Protein AF-0000000086684265 (afdb_homodimer)

Solvent-accessible surface area (backbone atoms only — not comparable to full-atom values): 30671 Å² total; per-residue (Å²): 108,72,23,25,64,55,29,39,50,38,41,16,53,48,51,49,50,50,38,52,74,65,72,40,50,62,58,58,48,16,59,73,71,69,50,56,48,64,56,48,52,31,30,52,68,53,77,40,82,74,51,72,67,57,52,49,47,52,43,58,74,61,62,56,52,71,69,59,43,52,52,52,50,52,38,50,54,50,30,66,53,84,62,83,56,64,83,35,44,81,56,44,36,73,66,52,39,47,53,48,35,58,57,28,37,28,43,33,38,42,34,41,29,44,52,49,75,60,74,69,65,54,43,70,67,48,47,50,49,48,50,52,29,54,32,58,71,67,71,52,82,71,57,67,70,56,37,52,49,49,49,48,57,54,30,46,45,70,72,38,90,86,37,31,39,36,36,37,38,34,29,39,53,21,68,54,24,56,80,52,59,52,57,47,45,16,54,38,30,46,48,45,34,53,46,47,73,67,35,89,52,37,46,46,27,30,30,51,62,66,39,64,64,74,83,42,73,66,77,36,44,25,35,36,40,36,35,47,78,52,82,81,44,72,53,39,30,38,37,48,45,79,87,52,70,46,80,41,60,53,66,72,56,41,51,50,51,55,52,42,51,52,45,48,59,69,36,23,43,51,53,68,54,21,37,52,50,38,44,52,51,17,49,54,34,23,52,75,68,68,48,89,131,107,73,22,26,63,54,29,38,50,37,41,17,53,49,52,49,49,51,37,51,75,66,70,41,49,62,58,56,47,15,60,73,70,69,50,57,48,65,56,48,50,31,30,50,69,51,76,40,81,74,52,70,68,57,52,50,49,52,43,57,74,62,62,56,53,69,68,60,42,52,52,51,51,49,36,51,55,50,31,66,52,83,59,82,56,65,82,37,45,80,56,44,36,74,66,52,40,47,52,46,36,58,55,28,37,27,42,33,38,43,36,41,29,45,54,48,75,60,76,68,65,55,42,68,67,48,47,51,50,46,50,51,30,54,32,58,70,67,70,52,83,72,56,67,69,58,36,51,50,50,49,48,57,54,29,46,45,68,73,39,88,85,38,29,40,35,38,36,39,35,29,39,54,20,68,56,21,55,80,50,59,51,58,46,47,16,52,38,32,45,48,46,34,53,46,46,73,65,38,88,50,37,46,47,27,29,30,51,62,65,38,64,63,75,85,45,74,66,76,37,44,24,34,35,39,36,35,47,78,53,82,81,45,70,54,39,31,38,38,49,45,80,86,52,72,46,80,41,61,54,64,72,55,42,50,51,50,53,52,43,51,52,46,49,58,70,36,22,42,52,54,69,56,19,36,52,51,38,45,52,52,18,49,53,32,23,51,76,67,68,50,87,130

Organism: NCBI:txid175570

Secondary structure (DSSP, 8-state):
---HHHHHHHHHHHHHHHHHHTT--HHHHHHHHTS-HHHHHHHHTTSSPPPHHHHHHHHHHHT--HHHHHHHHHHHHHHTPPPGGGGGHHHHHHHHHHHHHHHTT-SEEEEEESSS--GGG--HHHHHHHHHHHHHHTT----HHHHHHHHHHHHGGGTSTTPPEEEEEEEHHHHHS-SS-HHHHHHHHHHHHHHHHH-TTEEEEEE-TT---TTSPPP-S-EEEEE-SSTTSPPEEEEE-SS-EEEE--HHHHHHHHHHHHHHHHHSPPHHHHHHHHHHHHHHHHHHTT---/---HHHHHHHHHHHHHHHHHHTT--HHHHHHHHTS-HHHHHHHHTTSSPPPHHHHHHHHHHHT--HHHHHHHHHHHHHHTPPPGGGGGHHHHHHHHHHHHHHHTT-SEEEEEESSS--GGG--HHHHHHHHHHHHHHTT----HHHHHHHHHHHHGGGTSTTPPEEEEEEEHHHHHS-SS-HHHHHHHHHHHHHHHHH-TTEEEEEE-TT---TTSPPP-S-EEEEE-SSTTSPPEEEEE-SS-EEEE--HHHHHHHHHHHHHHHHHSPPHHHHHHHHHHHHHHHHHHTT---

Nearest PDB structures (foldseek):
  2b5a-assembly1_A  TM=8.291E-01  e=1.583E-03  [Bacillus] caldolyticus
  3f52-assembly1_E  TM=8.062E-01  e=1.181E-02  Corynebacterium glutamicum
  4fbi-assembly2_C  TM=8.023E-01  e=1.857E-02  Enterobacter sp. RFL1396
  4i6t-assembly1_B  TM=8.255E-01  e=3.068E-02  Enterobacter sp. RFL1396
  4i6u-assembly2_C  TM=7.900E-01  e=3.568E-02  Enterobacter sp. RFL1396

InterPro domains:
  IPR001387 Cro/C1-type, helix-turn-helix domain [PF01381] (16-65)
  IPR001387 Cro/C1-type, helix-turn-helix domain [PS50943] (15-70)
  IPR001387 Cro/C1-type, helix-turn-helix domain [SM00530] (14-69)
  IPR001387 Cro/C1-type, helix-turn-helix domain [cd00093] (15-64)
  IPR010982 Lambda repressor-like, DNA-binding domain superfamily [G3DSA:1.10.260.40] (5-67)
  IPR010982 Lambda repressor-like, DNA-binding domain superfamily [SSF47413] (7-65)
  IPR043917 Domain of unknown function DUF5753 [PF19054] (97-279)

pLDDT: mean 92.8, std 7.15, range [47.44, 98.81]

Foldseek 3Di:
DAQLLLLQLLLLCVLVVLCVVLPHDLCRLCVQLVHDSVVNVCSNVSVDQDALVSLLSSCVSSVPDPVVSVVSSVSSVSNPDDDPCVVVCQLCPPPNVVVLSLQVQFQAKEKEAEAADDLLQADLVSQLLVSVVLCVVVVGDDDSVSNSVSSVVSNVLLVDVSHHQYEYEYECNNLVDDPDALLRSLVSLVSVLVCCVPRPSYFYWYQYPPFDQPPDDDDDFIKMWTDHPDPSGFIWMWGDDSPDIDIDRPPVVNVRVVVSSVSSVVRIDGSVVRSVVSNVSSVVSCVVVVHDD/DAQLLLLQLLLLCVLVVLCVVLPHDLCRLCVQLVHDSVVNVCSNVSVDQDALVSLLSSCVSSVPDPVVSVVSSVSSVSNPDDDPCVVVCLLCPPPNVVVLSLQVQFQAKEKEAEAADDLLQADLVSQLLVSVVLCVVVVGDDDSVSNSVSSVVSNVLLVDVSHHQYEYEYECNNLVDDPDALLRSLVSLVSVLVCCVPRPSYFYWYQYPPFDQPPDDDDDFIKMWTDHPDPSGFIWMWGDDSPDIDIDRPPVVNVRVVVSSVSSVVRIDGSVVRSVVSNVSSCVSCVVVVNDD

Structure (mmCIF, N/CA/C/O backbone):
data_AF-0000000086684265-model_v1
#
loop_
_entity.id
_entity.type
_entity.pdbx_description
1 polymer 'Transcriptional regulator'
#
loop_
_atom_site.group_PDB
_atom_site.id
_atom_site.type_symbol
_atom_site.label_atom_id
_atom_site.label_alt_id
_atom_site.label_comp_id
_atom_site.label_asym_id
_atom_site.label_entity_id
_atom_site.label_seq_id
_atom_site.pdbx_PDB_ins_code
_atom_site.Cartn_x
_atom_site.Cartn_y
_atom_site.Cartn_z
_atom_site.occupancy
_atom_site.B_iso_or_equiv
_atom_site.auth_seq_id
_atom_site.auth_comp_id
_atom_site.auth_asym_id
_atom_site.auth_atom_id
_atom_site.pdbx_PDB_model_num
ATOM 1 N N . MET A 1 1 ? 6.5 -23.719 -14.539 1 80.56 1 MET A N 1
ATOM 2 C CA . MET A 1 1 ? 7.223 -22.484 -14.867 1 80.56 1 MET A CA 1
ATOM 3 C C . MET A 1 1 ? 7.816 -21.859 -13.609 1 80.56 1 MET A C 1
ATOM 5 O O . MET A 1 1 ? 7.402 -22.172 -12.492 1 80.56 1 MET A O 1
ATOM 9 N N . ILE A 1 2 ? 8.969 -21.234 -13.797 1 87.19 2 ILE A N 1
ATOM 10 C CA . ILE A 1 2 ? 9.672 -20.609 -12.68 1 87.19 2 ILE A CA 1
ATOM 11 C C . ILE A 1 2 ? 9.422 -19.109 -12.68 1 87.19 2 ILE A C 1
ATOM 13 O O . ILE A 1 2 ? 9.086 -18.531 -13.719 1 87.19 2 ILE A O 1
ATOM 17 N N . SER A 1 3 ? 9.492 -18.547 -11.453 1 92 3 SER A N 1
ATOM 18 C CA . SER A 1 3 ? 9.406 -17.094 -11.352 1 92 3 SER A CA 1
ATOM 19 C C . SER A 1 3 ? 10.797 -16.453 -11.359 1 92 3 SER A C 1
ATOM 21 O O . SER A 1 3 ? 11.523 -16.531 -10.367 1 92 3 SER A O 1
ATOM 23 N N . PRO A 1 4 ? 11.117 -15.805 -12.453 1 90.88 4 PRO A N 1
ATOM 24 C CA . PRO A 1 4 ? 12.414 -15.125 -12.484 1 90.88 4 PRO A CA 1
ATOM 25 C C . PRO A 1 4 ? 12.578 -14.133 -11.336 1 90.88 4 PRO A C 1
ATOM 27 O O . PRO A 1 4 ? 13.68 -13.977 -10.805 1 90.88 4 PRO A O 1
ATOM 30 N N . TYR A 1 5 ? 11.555 -13.477 -10.945 1 91 5 TYR A N 1
ATOM 31 C CA . TYR A 1 5 ? 11.617 -12.531 -9.836 1 91 5 TYR A CA 1
ATOM 32 C C . TYR A 1 5 ? 12.07 -13.219 -8.555 1 91 5 TYR A C 1
ATOM 34 O O . TYR A 1 5 ? 12.992 -12.742 -7.883 1 91 5 TYR A O 1
ATOM 42 N N . VAL A 1 6 ? 11.445 -14.258 -8.273 1 93.38 6 VAL A N 1
ATOM 43 C CA . VAL A 1 6 ? 11.75 -14.984 -7.047 1 93.38 6 VAL A CA 1
ATOM 44 C C . VAL A 1 6 ? 13.172 -15.539 -7.109 1 93.38 6 VAL A C 1
ATOM 46 O O . VAL A 1 6 ? 13.891 -15.523 -6.109 1 93.38 6 VAL A O 1
ATOM 49 N N . ARG A 1 7 ? 13.586 -15.992 -8.281 1 92.94 7 ARG A N 1
ATOM 50 C CA . ARG A 1 7 ? 14.93 -16.531 -8.445 1 92.94 7 ARG A CA 1
ATOM 51 C C . ARG A 1 7 ? 15.977 -15.422 -8.297 1 92.94 7 ARG A C 1
ATOM 53 O O . ARG A 1 7 ? 17.062 -15.664 -7.762 1 92.94 7 ARG A O 1
ATOM 60 N N . ARG A 1 8 ? 15.656 -14.281 -8.781 1 92.62 8 ARG A N 1
ATOM 61 C CA . ARG A 1 8 ? 16.562 -13.148 -8.578 1 92.62 8 ARG A CA 1
ATOM 62 C C . ARG A 1 8 ? 16.719 -12.844 -7.094 1 92.62 8 ARG A C 1
ATOM 64 O O . ARG A 1 8 ? 17.844 -12.586 -6.629 1 92.62 8 ARG A O 1
ATOM 71 N N . ARG A 1 9 ? 15.641 -12.859 -6.398 1 92 9 ARG A N 1
ATOM 72 C CA . ARG A 1 9 ? 15.688 -12.602 -4.961 1 92 9 ARG A CA 1
ATOM 73 C C . ARG A 1 9 ? 16.484 -13.688 -4.238 1 92 9 ARG A C 1
ATOM 75 O O . ARG A 1 9 ? 17.266 -13.398 -3.338 1 92 9 ARG A O 1
ATOM 82 N N . ARG A 1 10 ? 16.266 -14.867 -4.613 1 92.94 10 ARG A N 1
ATOM 83 C CA . ARG A 1 10 ? 16.984 -15.992 -4.039 1 92.94 10 ARG A CA 1
ATOM 84 C C . ARG A 1 10 ? 18.484 -15.891 -4.324 1 92.94 10 ARG A C 1
ATOM 86 O O . ARG A 1 10 ? 19.297 -16.141 -3.445 1 92.94 10 ARG A O 1
ATOM 93 N N . LEU A 1 11 ? 18.75 -15.562 -5.547 1 94.44 11 LEU A N 1
ATOM 94 C CA . LEU A 1 11 ? 20.156 -15.406 -5.938 1 94.44 11 LEU A CA 1
ATOM 95 C C . LEU A 1 11 ? 20.859 -14.367 -5.066 1 94.44 11 LEU A C 1
ATOM 97 O O . LEU A 1 11 ? 21.938 -14.617 -4.547 1 94.44 11 LEU A O 1
ATOM 101 N N . ALA A 1 12 ? 20.234 -13.227 -4.914 1 94.19 12 ALA A N 1
ATOM 102 C CA . ALA A 1 12 ? 20.781 -12.156 -4.09 1 94.19 12 ALA A CA 1
ATOM 103 C C . ALA A 1 12 ? 21.047 -12.641 -2.668 1 94.19 12 ALA A C 1
ATOM 105 O O . ALA A 1 12 ? 22.141 -12.445 -2.129 1 94.19 12 ALA A O 1
ATOM 106 N N . ALA A 1 13 ? 20.109 -13.328 -2.111 1 93 13 ALA A N 1
ATOM 107 C CA . ALA A 1 13 ? 20.234 -13.836 -0.745 1 93 13 ALA A CA 1
ATOM 108 C C . ALA A 1 13 ? 21.359 -14.852 -0.632 1 93 13 ALA A C 1
ATOM 110 O O . ALA A 1 13 ? 22.109 -14.852 0.346 1 93 13 ALA A O 1
ATOM 111 N N . GLU A 1 14 ? 21.438 -15.695 -1.605 1 94.88 14 GLU A N 1
ATOM 112 C CA . GLU A 1 14 ? 22.469 -16.719 -1.606 1 94.88 14 GLU A CA 1
ATOM 113 C C . GLU A 1 14 ? 23.859 -16.109 -1.726 1 94.88 14 GLU A C 1
ATOM 115 O O . GLU A 1 14 ? 24.812 -16.562 -1.085 1 94.88 14 GLU A O 1
ATOM 120 N N . LEU A 1 15 ? 23.984 -15.117 -2.516 1 95.69 15 LEU A N 1
ATOM 121 C CA . LEU A 1 15 ? 25.281 -14.453 -2.691 1 95.69 15 LEU A CA 1
ATOM 122 C C . LEU A 1 15 ? 25.703 -13.758 -1.404 1 95.69 15 LEU A C 1
ATOM 124 O O . LEU A 1 15 ? 26.891 -13.797 -1.042 1 95.69 15 LEU A O 1
ATOM 128 N N . ILE A 1 16 ? 24.766 -13.133 -0.732 1 95.69 16 ILE A N 1
ATOM 129 C CA . ILE A 1 16 ? 25.062 -12.516 0.556 1 95.69 16 ILE A CA 1
ATOM 130 C C . ILE A 1 16 ? 25.547 -13.578 1.54 1 95.69 16 ILE A C 1
ATOM 132 O O . ILE A 1 16 ? 26.578 -13.414 2.199 1 95.69 16 ILE A O 1
ATOM 136 N N . ARG A 1 17 ? 24.797 -14.641 1.623 1 95.31 17 ARG A N 1
ATOM 137 C CA . ARG A 1 17 ? 25.109 -15.727 2.543 1 95.31 17 ARG A CA 1
ATOM 138 C C . ARG A 1 17 ? 26.5 -16.281 2.279 1 95.31 17 ARG A C 1
ATOM 140 O O . ARG A 1 17 ? 27.297 -16.453 3.209 1 95.31 17 ARG A O 1
ATOM 147 N N . LEU A 1 18 ? 26.766 -16.531 1.031 1 96.5 18 LEU A N 1
ATOM 148 C CA . LEU A 1 18 ? 28.062 -17.078 0.644 1 96.5 18 LEU A CA 1
ATOM 149 C C . LEU A 1 18 ? 29.188 -16.109 0.97 1 96.5 18 LEU A C 1
ATOM 151 O O . LEU A 1 18 ? 30.234 -16.516 1.488 1 96.5 18 LEU A O 1
ATOM 155 N N . ARG A 1 19 ? 28.953 -14.859 0.614 1 96.94 19 ARG A N 1
ATOM 156 C CA . ARG A 1 19 ? 29.953 -13.844 0.913 1 96.94 19 ARG A CA 1
ATOM 157 C C . ARG A 1 19 ? 30.266 -13.812 2.404 1 96.94 19 ARG A C 1
ATOM 159 O O . ARG A 1 19 ? 31.438 -13.828 2.793 1 96.94 19 ARG A O 1
ATOM 166 N N . GLU A 1 20 ? 29.25 -13.836 3.207 1 96.44 20 GLU A N 1
ATOM 167 C CA . GLU A 1 20 ? 29.406 -13.781 4.656 1 96.44 20 GLU A CA 1
ATOM 168 C C . GLU A 1 20 ? 30.031 -15.062 5.195 1 96.44 20 GLU A C 1
ATOM 170 O O . GLU A 1 20 ? 30.891 -15.016 6.07 1 96.44 20 GLU A O 1
ATOM 175 N N . GLU A 1 21 ? 29.625 -16.188 4.746 1 96.44 21 GLU A N 1
ATOM 176 C CA . GLU A 1 21 ? 30.141 -17.484 5.164 1 96.44 21 GLU A CA 1
ATOM 177 C C . GLU A 1 21 ? 31.641 -17.594 4.906 1 96.44 21 GLU A C 1
ATOM 179 O O . GLU A 1 21 ? 32.375 -18.281 5.633 1 96.44 21 GLU A O 1
ATOM 184 N N . HIS A 1 22 ? 32.125 -16.938 3.883 1 96.06 22 HIS A N 1
ATOM 185 C CA . HIS A 1 22 ? 33.531 -17.047 3.482 1 96.06 22 HIS A CA 1
ATOM 186 C C . HIS A 1 22 ? 34.344 -15.859 3.99 1 96.06 22 HIS A C 1
ATOM 188 O O . HIS A 1 22 ? 35.5 -15.656 3.568 1 96.06 22 HIS A O 1
ATOM 194 N N . GLY A 1 23 ? 33.625 -14.953 4.789 1 95.62 23 GLY A N 1
ATOM 195 C CA . GLY A 1 23 ? 34.344 -13.93 5.551 1 95.62 23 GLY A CA 1
ATOM 196 C C . GLY A 1 23 ? 34.625 -12.68 4.746 1 95.62 23 GLY A C 1
ATOM 197 O O . GLY A 1 23 ? 35.562 -11.93 5.066 1 95.62 23 GLY A O 1
ATOM 198 N N . TYR A 1 24 ? 33.969 -12.477 3.703 1 96.38 24 TYR A N 1
ATOM 199 C CA . TYR A 1 24 ? 34.156 -11.289 2.889 1 96.38 24 TYR A CA 1
ATOM 200 C C . TYR A 1 24 ? 33.188 -10.188 3.268 1 96.38 24 TYR A C 1
ATOM 202 O O . TYR A 1 24 ? 32 -10.453 3.49 1 96.38 24 TYR A O 1
ATOM 210 N N . SER A 1 25 ? 33.719 -9.031 3.375 1 96.31 25 SER A N 1
ATOM 211 C CA . SER A 1 25 ? 32.844 -7.863 3.316 1 96.31 25 SER A CA 1
ATOM 212 C C . SER A 1 25 ? 32.469 -7.523 1.879 1 96.31 25 SER A C 1
ATOM 214 O O . SER A 1 25 ? 33.094 -8.031 0.936 1 96.31 25 SER A O 1
ATOM 216 N N . ALA A 1 26 ? 31.438 -6.703 1.705 1 94.56 26 ALA A N 1
ATOM 217 C CA . ALA A 1 26 ? 31.062 -6.273 0.36 1 94.56 26 ALA A CA 1
ATOM 218 C C . ALA A 1 26 ? 32.219 -5.535 -0.321 1 94.56 26 ALA A C 1
ATOM 220 O O . ALA A 1 26 ? 32.469 -5.719 -1.516 1 94.56 26 ALA A O 1
ATOM 221 N N . ASP A 1 27 ? 32.875 -4.77 0.458 1 93.75 27 ASP A N 1
ATOM 222 C CA . ASP A 1 27 ? 34 -4.004 -0.058 1 93.75 27 ASP A CA 1
ATOM 223 C C . ASP A 1 27 ? 35.125 -4.926 -0.509 1 93.75 27 ASP A C 1
ATOM 225 O O . ASP A 1 27 ? 35.688 -4.758 -1.601 1 93.75 27 ASP A O 1
ATOM 229 N N . ARG A 1 28 ? 35.5 -5.828 0.298 1 96.38 28 ARG A N 1
ATOM 230 C CA . ARG A 1 28 ? 36.562 -6.773 -0.022 1 96.38 28 ARG A CA 1
ATOM 231 C C . ARG A 1 28 ? 36.219 -7.586 -1.265 1 96.38 28 ARG A C 1
ATOM 233 O O . ARG A 1 28 ? 37.094 -7.832 -2.111 1 96.38 28 ARG A O 1
ATOM 240 N N . LEU A 1 29 ? 35 -8.07 -1.327 1 97.19 29 LEU A N 1
ATOM 241 C CA . LEU A 1 29 ? 34.562 -8.844 -2.486 1 97.19 29 LEU A CA 1
ATOM 242 C C . LEU A 1 29 ? 34.625 -7.996 -3.756 1 97.19 29 LEU A C 1
ATOM 244 O O . LEU A 1 29 ? 35.094 -8.477 -4.801 1 97.19 29 LEU A O 1
ATOM 248 N N . ALA A 1 30 ? 34.125 -6.785 -3.691 1 96.5 30 ALA A N 1
ATOM 249 C CA . ALA A 1 30 ? 34.156 -5.875 -4.836 1 96.5 30 ALA A CA 1
ATOM 250 C C . ALA A 1 30 ? 35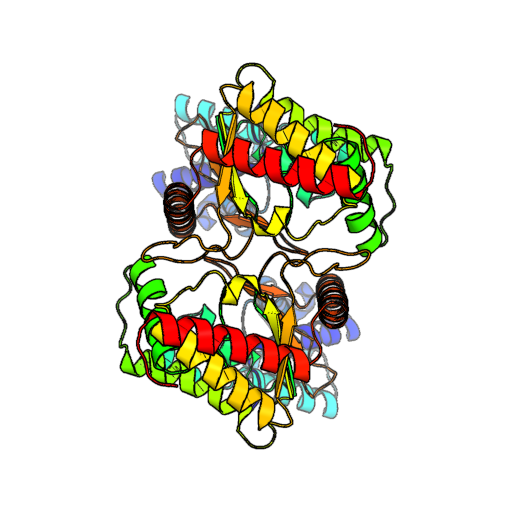.562 -5.715 -5.379 1 96.5 30 ALA A C 1
ATOM 252 O O . ALA A 1 30 ? 35.781 -5.812 -6.586 1 96.5 30 ALA A O 1
ATOM 253 N N . LYS A 1 31 ? 36.5 -5.469 -4.504 1 96.31 31 LYS A N 1
ATOM 254 C CA . LYS A 1 31 ? 37.906 -5.328 -4.887 1 96.31 31 LYS A CA 1
ATOM 255 C C . LYS A 1 31 ? 38.406 -6.605 -5.543 1 96.31 31 LYS A C 1
ATOM 257 O O . LYS A 1 31 ? 39.125 -6.551 -6.547 1 96.31 31 LYS A O 1
ATOM 262 N N . ALA A 1 32 ? 38.125 -7.664 -4.973 1 96 32 ALA A N 1
ATOM 263 C CA . ALA A 1 32 ? 38.594 -8.953 -5.438 1 96 32 ALA A CA 1
ATOM 264 C C . ALA A 1 32 ? 38.125 -9.25 -6.855 1 96 32 ALA A C 1
ATOM 266 O O . ALA A 1 32 ? 38.844 -9.891 -7.637 1 96 32 ALA A O 1
ATOM 267 N N . ILE A 1 33 ? 36.906 -8.859 -7.203 1 95.31 33 ILE A N 1
ATOM 268 C CA . ILE A 1 33 ? 36.375 -9.211 -8.516 1 95.31 33 ILE A CA 1
ATOM 269 C C . ILE A 1 33 ? 36.531 -8.031 -9.469 1 95.31 33 ILE A C 1
ATOM 271 O O . ILE A 1 33 ? 36.188 -8.125 -10.648 1 95.31 33 ILE A O 1
ATOM 275 N N . GLY A 1 34 ? 36.969 -6.895 -8.961 1 94.81 34 GLY A N 1
ATOM 276 C CA . GLY A 1 34 ? 37.344 -5.773 -9.805 1 94.81 34 GLY A CA 1
ATOM 277 C C . GLY A 1 34 ? 36.156 -4.883 -10.164 1 94.81 34 GLY A C 1
ATOM 278 O O . GLY A 1 34 ? 36.031 -4.449 -11.312 1 94.81 34 GLY A O 1
ATOM 279 N N . VAL A 1 35 ? 35.188 -4.688 -9.289 1 94.56 35 VAL A N 1
ATOM 280 C CA . VAL A 1 35 ? 34.031 -3.801 -9.523 1 94.56 35 VAL A CA 1
ATOM 281 C C . VAL A 1 35 ? 33.906 -2.822 -8.359 1 94.56 35 VAL A C 1
ATOM 283 O O . VAL A 1 35 ? 34.594 -2.947 -7.348 1 94.56 35 VAL A O 1
ATOM 286 N N . ALA A 1 36 ? 33.062 -1.84 -8.555 1 92.19 36 ALA A N 1
ATOM 287 C CA . ALA A 1 36 ? 32.781 -0.882 -7.484 1 92.19 36 ALA A CA 1
ATOM 288 C C . ALA A 1 36 ? 31.938 -1.516 -6.391 1 92.19 36 ALA A C 1
ATOM 290 O O . ALA A 1 36 ? 31.078 -2.354 -6.672 1 92.19 36 ALA A O 1
ATOM 291 N N . ARG A 1 37 ? 32.188 -1.117 -5.125 1 91.38 37 ARG A N 1
ATOM 292 C CA . ARG A 1 37 ? 31.438 -1.604 -3.98 1 91.38 37 ARG A CA 1
ATOM 293 C C . ARG A 1 37 ? 29.938 -1.406 -4.199 1 91.38 37 ARG A C 1
ATOM 295 O O . ARG A 1 37 ? 29.125 -2.254 -3.807 1 91.38 37 ARG A O 1
ATOM 302 N N . GLN A 1 38 ? 29.516 -0.405 -4.867 1 89.06 38 GLN A N 1
ATOM 303 C CA . GLN A 1 38 ? 28.109 -0.084 -5.121 1 89.06 38 GLN A CA 1
ATOM 304 C C . GLN A 1 38 ? 27.453 -1.152 -5.984 1 89.06 38 GLN A C 1
ATOM 306 O O . GLN A 1 38 ? 26.266 -1.443 -5.82 1 89.06 38 GLN A O 1
ATOM 311 N N . ARG A 1 39 ? 28.219 -1.612 -6.84 1 92.25 39 ARG A N 1
ATOM 312 C CA . ARG A 1 39 ? 27.703 -2.666 -7.707 1 92.25 39 ARG A CA 1
ATOM 313 C C . ARG A 1 39 ? 27.312 -3.9 -6.898 1 92.25 39 ARG A C 1
ATOM 315 O O . ARG A 1 39 ? 26.234 -4.469 -7.094 1 92.25 39 ARG A O 1
ATOM 322 N N . ILE A 1 40 ? 28.188 -4.332 -5.984 1 93.69 40 ILE A N 1
ATOM 323 C CA . ILE A 1 40 ? 27.922 -5.488 -5.141 1 93.69 40 ILE A CA 1
ATOM 324 C C . ILE A 1 40 ? 26.672 -5.234 -4.297 1 93.69 40 ILE A C 1
ATOM 326 O O . ILE A 1 40 ? 25.812 -6.102 -4.184 1 93.69 40 ILE A O 1
ATOM 330 N N . SER A 1 41 ? 26.562 -4.082 -3.777 1 89.31 41 SER A N 1
ATOM 331 C CA . SER A 1 41 ? 25.422 -3.723 -2.951 1 89.31 41 SER A CA 1
ATOM 332 C C . SER A 1 41 ? 24.125 -3.795 -3.748 1 89.31 41 SER A C 1
ATOM 334 O O . SER A 1 41 ? 23.125 -4.328 -3.268 1 89.31 41 SER A O 1
ATOM 336 N N . ARG A 1 42 ? 24.156 -3.322 -4.938 1 89.88 42 ARG A N 1
ATOM 337 C CA . ARG A 1 42 ? 22.969 -3.305 -5.781 1 89.88 42 ARG A CA 1
ATOM 338 C C . ARG A 1 42 ? 22.562 -4.719 -6.176 1 89.88 42 ARG A C 1
ATOM 340 O O . ARG A 1 42 ? 21.359 -5.016 -6.297 1 89.88 42 ARG A O 1
ATOM 347 N N . VAL A 1 43 ? 23.484 -5.488 -6.41 1 91.56 43 VAL A N 1
ATOM 348 C CA . VAL A 1 43 ? 23.203 -6.887 -6.727 1 91.56 43 VAL A CA 1
ATOM 349 C C . VAL A 1 43 ? 22.594 -7.586 -5.516 1 91.56 43 VAL A C 1
ATOM 351 O O . VAL A 1 43 ? 21.578 -8.273 -5.633 1 91.56 43 VAL A O 1
ATOM 354 N N . GLU A 1 44 ? 23.234 -7.32 -4.355 1 89.69 44 GLU A N 1
ATOM 355 C CA . GLU A 1 44 ? 22.828 -8.016 -3.133 1 89.69 44 GLU A CA 1
ATOM 356 C C . GLU A 1 44 ? 21.484 -7.52 -2.639 1 89.69 44 GLU A C 1
ATOM 358 O O . GLU A 1 44 ? 20.781 -8.234 -1.911 1 89.69 44 GLU A O 1
ATOM 363 N N . ASN A 1 45 ? 21.141 -6.344 -3.072 1 83.06 45 ASN A N 1
ATOM 364 C CA . ASN A 1 45 ? 19.828 -5.836 -2.674 1 83.06 45 ASN A CA 1
ATOM 365 C C . ASN A 1 45 ? 18.781 -6.094 -3.748 1 83.06 45 ASN A C 1
ATOM 367 O O . ASN A 1 45 ? 17.625 -5.707 -3.592 1 83.06 45 ASN A O 1
ATOM 371 N N . GLY A 1 46 ? 19.188 -6.68 -4.832 1 80.5 46 GLY A N 1
ATOM 372 C CA . GLY A 1 46 ? 18.266 -7.07 -5.887 1 80.5 46 GLY A CA 1
ATOM 373 C C . GLY A 1 46 ? 17.922 -5.938 -6.84 1 80.5 46 GLY A C 1
ATOM 374 O O . GLY A 1 46 ? 17.031 -6.066 -7.676 1 80.5 46 GLY A O 1
ATOM 375 N N . HIS A 1 47 ? 18.594 -4.859 -6.719 1 78.56 47 HIS A N 1
ATOM 376 C CA . HIS A 1 47 ? 18.297 -3.705 -7.57 1 78.56 47 HIS A CA 1
ATOM 377 C C . HIS A 1 47 ? 18.797 -3.936 -8.992 1 78.56 47 HIS A C 1
ATOM 379 O O . HIS A 1 47 ? 18.219 -3.41 -9.945 1 78.56 47 HIS A O 1
ATOM 385 N N . VAL A 1 48 ? 19.922 -4.688 -9.07 1 86 48 VAL A N 1
ATOM 386 C CA . VAL A 1 48 ? 20.453 -5.008 -10.391 1 86 48 VAL A CA 1
ATOM 387 C C . VAL A 1 48 ? 20.656 -6.516 -10.508 1 86 48 VAL A C 1
ATOM 389 O O . VAL A 1 48 ? 20.953 -7.188 -9.516 1 86 48 VAL A O 1
ATOM 392 N N . ARG A 1 49 ? 20.438 -6.961 -11.633 1 86.94 49 ARG A N 1
ATOM 393 C CA . ARG A 1 49 ? 20.688 -8.367 -11.922 1 86.94 49 ARG A CA 1
ATOM 394 C C . ARG A 1 49 ? 22.094 -8.578 -12.453 1 86.94 49 ARG A C 1
ATOM 396 O O . ARG A 1 49 ? 22.469 -8.023 -13.484 1 86.94 49 ARG A O 1
ATOM 403 N N . PRO A 1 50 ? 22.797 -9.328 -11.734 1 92.62 50 PRO A N 1
ATOM 404 C CA . PRO A 1 50 ? 24.125 -9.648 -12.297 1 92.62 50 PRO A CA 1
ATOM 405 C C . PRO A 1 50 ? 24.031 -10.578 -13.5 1 92.62 50 PRO A C 1
ATOM 407 O O . PRO A 1 50 ? 23.094 -11.367 -13.609 1 92.62 50 PRO A O 1
ATOM 410 N N . ASP A 1 51 ? 24.969 -10.453 -14.352 1 93.81 51 ASP A N 1
ATOM 411 C CA . ASP A 1 51 ? 25.031 -11.445 -15.422 1 93.81 51 ASP A CA 1
ATOM 412 C C . ASP A 1 51 ? 25.75 -12.711 -14.953 1 93.81 51 ASP A C 1
ATOM 414 O O . ASP A 1 51 ? 26.266 -12.758 -13.836 1 93.81 51 ASP A O 1
ATOM 418 N N . LEU A 1 52 ? 25.734 -13.742 -15.812 1 96.06 52 LEU A N 1
ATOM 419 C CA . LEU A 1 52 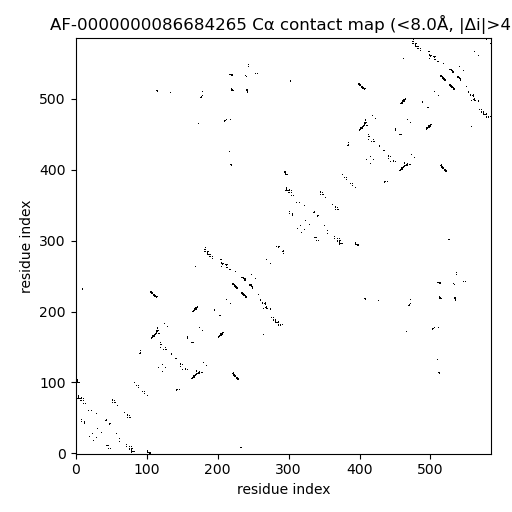? 26.266 -15.047 -15.422 1 96.06 52 LEU A CA 1
ATOM 420 C C . LEU A 1 52 ? 27.766 -14.984 -15.195 1 96.06 52 LEU A C 1
ATOM 422 O O . LEU A 1 52 ? 28.297 -15.656 -14.297 1 96.06 52 LEU A O 1
ATOM 426 N N . ASP A 1 53 ? 28.453 -14.227 -15.977 1 95.88 53 ASP A N 1
ATOM 427 C CA . ASP A 1 53 ? 29.891 -14.078 -15.812 1 95.88 53 ASP A CA 1
ATOM 428 C C . ASP A 1 53 ? 30.234 -13.477 -14.445 1 95.88 53 ASP A C 1
ATOM 430 O O . ASP A 1 53 ? 31.172 -13.922 -13.781 1 95.88 53 ASP A O 1
ATOM 434 N N . GLU A 1 54 ? 29.531 -12.477 -14.102 1 95.88 54 GLU A N 1
ATOM 435 C CA . GLU A 1 54 ? 29.75 -11.836 -12.812 1 95.88 54 GLU A CA 1
ATOM 436 C C . GLU A 1 54 ? 29.484 -12.805 -11.664 1 95.88 54 GLU A C 1
ATOM 438 O O . GLU A 1 54 ? 30.219 -12.828 -10.68 1 95.88 54 GLU A O 1
ATOM 443 N N . VAL A 1 55 ? 28.422 -13.586 -11.758 1 97.38 55 VAL A N 1
ATOM 444 C CA . VAL A 1 55 ? 28.094 -14.57 -10.727 1 97.38 55 VAL A CA 1
ATOM 445 C C . VAL A 1 55 ? 29.219 -15.602 -10.625 1 97.38 55 VAL A C 1
ATOM 447 O O . VAL A 1 55 ? 29.672 -15.93 -9.523 1 97.38 55 VAL A O 1
ATOM 450 N N . MET A 1 56 ? 29.75 -16.016 -11.773 1 96.62 56 MET A N 1
ATOM 451 C CA . MET A 1 56 ? 30.844 -16.984 -11.797 1 96.62 56 MET A CA 1
ATOM 452 C C . MET A 1 56 ? 32.062 -16.422 -11.109 1 96.62 56 MET A C 1
ATOM 454 O O . MET A 1 56 ? 32.719 -17.109 -10.312 1 96.62 56 MET A O 1
ATOM 458 N N . ARG A 1 57 ? 32.375 -15.219 -11.383 1 96.44 57 ARG A N 1
ATOM 459 C CA . ARG A 1 57 ? 33.531 -14.578 -10.781 1 96.44 57 ARG A CA 1
ATOM 460 C C . ARG A 1 57 ? 33.406 -14.492 -9.266 1 96.44 57 ARG A C 1
ATOM 462 O O . ARG A 1 57 ? 34.344 -14.734 -8.531 1 96.44 57 ARG A O 1
ATOM 469 N N . ILE A 1 58 ? 32.219 -14.117 -8.852 1 97.38 58 ILE A N 1
ATOM 470 C CA . ILE A 1 58 ? 31.953 -14.016 -7.422 1 97.38 58 ILE A CA 1
ATOM 471 C C . ILE A 1 58 ? 32.156 -15.383 -6.77 1 97.38 58 ILE A C 1
ATOM 473 O O . ILE A 1 58 ? 32.875 -15.492 -5.758 1 97.38 58 ILE A O 1
ATOM 477 N N . LEU A 1 59 ? 31.609 -16.422 -7.398 1 97.56 59 LEU A N 1
ATOM 478 C CA . LEU A 1 59 ? 31.688 -17.766 -6.832 1 97.56 59 LEU A CA 1
ATOM 479 C C . LEU A 1 59 ? 33.125 -18.266 -6.82 1 97.56 59 LEU A C 1
ATOM 481 O O . LEU A 1 59 ? 33.562 -18.922 -5.863 1 97.56 59 LEU A O 1
ATOM 485 N N . ASP A 1 60 ? 33.875 -17.938 -7.816 1 96.75 60 ASP A N 1
ATOM 486 C CA . ASP A 1 60 ? 35.281 -18.344 -7.922 1 96.75 60 ASP A CA 1
ATOM 487 C C . ASP A 1 60 ? 36.125 -17.672 -6.844 1 96.75 60 ASP A C 1
ATOM 489 O O . ASP A 1 60 ? 36.938 -18.344 -6.188 1 96.75 60 ASP A O 1
ATOM 493 N N . VAL A 1 61 ? 35.906 -16.453 -6.668 1 96.88 61 VAL A N 1
ATOM 494 C CA . VAL A 1 61 ? 36.656 -15.703 -5.672 1 96.88 61 VAL A CA 1
ATOM 495 C C . VAL A 1 61 ? 36.344 -16.234 -4.277 1 96.88 61 VAL A C 1
ATOM 497 O O . VAL A 1 61 ? 37.25 -16.312 -3.424 1 96.88 61 VAL A O 1
ATOM 500 N N . LEU A 1 62 ? 35.125 -16.609 -4.066 1 96.94 62 LEU A N 1
ATOM 501 C CA . LEU A 1 62 ? 34.719 -17.078 -2.75 1 96.94 62 LEU A CA 1
ATOM 502 C C . LEU A 1 62 ? 35.156 -18.516 -2.52 1 96.94 62 LEU A C 1
ATOM 504 O O . LEU A 1 62 ? 35.062 -19.016 -1.396 1 96.94 62 LEU A O 1
ATOM 508 N N . GLY A 1 63 ? 35.562 -19.188 -3.57 1 95.81 63 GLY A N 1
ATOM 509 C CA . GLY A 1 63 ? 36 -20.547 -3.441 1 95.81 63 GLY A CA 1
ATOM 510 C C . GLY A 1 63 ? 34.906 -21.531 -3.109 1 95.81 63 GLY A C 1
ATOM 511 O O . GLY A 1 63 ? 35.062 -22.406 -2.266 1 95.81 63 GLY A O 1
ATOM 512 N N . VAL A 1 64 ? 33.812 -21.328 -3.734 1 95.44 64 VAL A N 1
ATOM 513 C CA . VAL A 1 64 ? 32.656 -22.141 -3.467 1 95.44 64 VAL A CA 1
ATOM 514 C C . VAL A 1 64 ? 32.844 -23.547 -4.059 1 95.44 64 VAL A C 1
ATOM 516 O O . VAL A 1 64 ? 33.406 -23.688 -5.148 1 95.44 64 VAL A O 1
ATOM 519 N N . GLY A 1 65 ? 32.438 -24.578 -3.336 1 95.31 65 GLY A N 1
ATOM 520 C CA . GLY A 1 65 ? 32.562 -25.938 -3.814 1 95.31 65 GLY A CA 1
ATOM 521 C C . GLY A 1 65 ? 31.734 -26.219 -5.059 1 95.31 65 GLY A C 1
ATOM 522 O O . GLY A 1 65 ? 30.781 -25.484 -5.352 1 95.31 65 GLY A O 1
ATOM 523 N N . GLU A 1 66 ? 32.031 -27.25 -5.746 1 95.62 66 GLU A N 1
ATOM 524 C CA . GLU A 1 66 ? 31.469 -27.562 -7.051 1 95.62 66 GLU A CA 1
ATOM 525 C C . GLU A 1 66 ? 29.953 -27.734 -6.969 1 95.62 66 GLU A C 1
ATOM 527 O O . GLU A 1 66 ? 29.219 -27.234 -7.824 1 95.62 66 GLU A O 1
ATOM 532 N N . LYS A 1 67 ? 29.516 -28.422 -6 1 96.06 67 LYS A N 1
ATOM 533 C CA . LYS A 1 67 ? 28.094 -28.703 -5.875 1 96.06 67 LYS A CA 1
ATOM 534 C C . LYS A 1 67 ? 27.297 -27.406 -5.652 1 96.06 67 LYS A C 1
ATOM 536 O O . LYS A 1 67 ? 26.312 -27.156 -6.34 1 96.06 67 LYS A O 1
ATOM 541 N N . ARG A 1 68 ? 27.828 -26.719 -4.711 1 95.81 68 ARG A N 1
ATOM 542 C CA . ARG A 1 68 ? 27.156 -25.453 -4.418 1 95.81 68 ARG A CA 1
ATOM 543 C C . ARG A 1 68 ? 27.266 -24.484 -5.59 1 95.81 68 ARG A C 1
ATOM 545 O O . ARG A 1 68 ? 26.328 -23.734 -5.887 1 95.81 68 ARG A O 1
ATOM 552 N N . TRP A 1 69 ? 28.344 -24.438 -6.199 1 96.81 69 TRP A N 1
ATOM 553 C CA . TRP A 1 69 ? 28.562 -23.641 -7.395 1 96.81 69 TRP A CA 1
ATOM 554 C C . TRP A 1 69 ? 27.516 -23.938 -8.453 1 96.81 69 TRP A C 1
ATOM 556 O O . TRP A 1 69 ? 26.859 -23.016 -8.961 1 96.81 69 TRP A O 1
ATOM 566 N N . ALA A 1 70 ? 27.344 -25.172 -8.719 1 97 70 ALA A N 1
ATOM 567 C CA . ALA A 1 70 ? 26.375 -25.594 -9.734 1 97 70 ALA A CA 1
ATOM 568 C C . ALA A 1 70 ? 24.953 -25.172 -9.352 1 97 70 ALA A C 1
ATOM 570 O O . ALA A 1 70 ? 24.172 -24.766 -10.211 1 97 70 ALA A O 1
ATOM 571 N N . GLN A 1 71 ? 24.688 -25.297 -8.109 1 96.19 71 GLN A N 1
ATOM 572 C CA . GLN A 1 71 ? 23.359 -24.922 -7.621 1 96.19 71 GLN A CA 1
ATOM 573 C C . GLN A 1 71 ? 23.109 -23.438 -7.824 1 96.19 71 GLN A C 1
ATOM 575 O O . GLN A 1 71 ? 22.047 -23.047 -8.32 1 96.19 71 GLN A O 1
ATOM 580 N N . ILE A 1 72 ? 24.062 -22.625 -7.465 1 97.06 72 ILE A N 1
ATOM 581 C CA . ILE A 1 72 ? 23.922 -21.172 -7.574 1 97.06 72 ILE A CA 1
ATOM 582 C C . ILE A 1 72 ? 23.828 -20.781 -9.047 1 97.06 72 ILE A C 1
ATOM 584 O O . ILE A 1 72 ? 23.031 -19.906 -9.414 1 97.06 72 ILE A O 1
ATOM 588 N N . MET A 1 73 ? 24.578 -21.391 -9.852 1 97.19 73 MET A N 1
ATOM 589 C CA . MET A 1 73 ? 24.562 -21.094 -11.281 1 97.19 73 MET A CA 1
ATOM 590 C C . MET A 1 73 ? 23.203 -21.438 -11.891 1 97.19 73 MET A C 1
ATOM 592 O O . MET A 1 73 ? 22.734 -20.75 -12.789 1 97.19 73 MET A O 1
ATOM 596 N N . THR A 1 74 ? 22.609 -22.547 -11.453 1 96.06 74 THR A N 1
ATOM 597 C CA . THR A 1 74 ? 21.266 -22.891 -11.898 1 96.06 74 THR A CA 1
ATOM 598 C C . THR A 1 74 ? 20.281 -21.797 -11.516 1 96.06 74 THR A C 1
ATOM 600 O O . THR A 1 74 ? 19.484 -21.359 -12.352 1 96.06 74 THR A O 1
ATOM 603 N N . ILE A 1 75 ? 20.375 -21.297 -10.273 1 95.25 75 ILE A N 1
ATOM 604 C CA . ILE A 1 75 ? 19.5 -20.219 -9.812 1 95.25 75 ILE A CA 1
ATOM 605 C C . ILE A 1 75 ? 19.719 -18.969 -10.656 1 95.25 75 ILE A C 1
ATOM 607 O O . ILE A 1 75 ? 18.766 -18.312 -11.07 1 95.25 75 ILE A O 1
ATOM 611 N N . ALA A 1 76 ? 20.922 -18.688 -10.945 1 96.12 76 ALA A N 1
ATOM 612 C CA . ALA A 1 76 ? 21.266 -17.516 -11.727 1 96.12 76 ALA A CA 1
ATOM 613 C C . ALA A 1 76 ? 20.703 -17.594 -13.141 1 96.12 76 ALA A C 1
ATOM 615 O O . ALA A 1 76 ? 20.172 -16.609 -13.664 1 96.12 76 ALA A O 1
ATOM 616 N N . ARG A 1 77 ? 20.812 -18.75 -13.766 1 95.88 77 ARG A N 1
ATOM 617 C CA . ARG A 1 77 ? 20.281 -18.953 -15.109 1 95.88 77 ARG A CA 1
ATOM 618 C C . ARG A 1 77 ? 18.766 -18.797 -15.109 1 95.88 77 ARG A C 1
ATOM 620 O O . ARG A 1 77 ? 18.203 -18.141 -16 1 95.88 77 ARG A O 1
ATOM 627 N N . GLU A 1 78 ? 18.109 -19.391 -14.195 1 93.56 78 GLU A N 1
ATOM 628 C CA . GLU A 1 78 ? 16.656 -19.297 -14.07 1 93.56 78 GLU A CA 1
ATOM 629 C C . GLU A 1 78 ? 16.203 -17.859 -13.836 1 93.56 78 GLU A C 1
ATOM 631 O O . GLU A 1 78 ? 15.156 -17.453 -14.328 1 93.56 78 GLU A O 1
ATOM 636 N N . ALA A 1 79 ? 17 -17.078 -13.094 1 92.88 79 ALA A N 1
ATOM 637 C CA . ALA A 1 79 ? 16.703 -15.672 -12.805 1 92.88 79 ALA A CA 1
ATOM 638 C C . ALA A 1 79 ? 16.734 -14.828 -14.078 1 92.88 79 ALA A C 1
ATOM 640 O O . ALA A 1 79 ? 16.203 -13.719 -14.109 1 92.88 79 ALA A O 1
ATOM 641 N N . GLN A 1 80 ? 17.328 -15.352 -15.125 1 91.56 80 GLN A N 1
ATOM 642 C CA . GLN A 1 80 ? 17.5 -14.594 -16.359 1 91.56 80 GLN A CA 1
ATOM 643 C C . GLN A 1 80 ? 16.453 -14.992 -17.391 1 91.56 80 GLN A C 1
ATOM 645 O O . GLN A 1 80 ? 16.391 -14.406 -18.469 1 91.56 80 GLN A O 1
ATOM 650 N N . GLU A 1 81 ? 15.633 -15.922 -17.078 1 89.5 81 GLU A N 1
ATOM 651 C CA . GLU A 1 81 ? 14.633 -16.375 -18.047 1 89.5 81 GLU A CA 1
ATOM 652 C C . GLU A 1 81 ? 13.57 -15.305 -18.297 1 89.5 81 GLU A C 1
ATOM 654 O O . GLU A 1 81 ? 13.297 -14.484 -17.422 1 89.5 81 GLU A O 1
ATOM 659 N N . ARG A 1 82 ? 13.18 -15.336 -19.531 1 89.62 82 ARG A N 1
ATOM 660 C CA . ARG A 1 82 ? 12.109 -14.422 -19.922 1 89.62 82 ARG A CA 1
ATOM 661 C C . ARG A 1 82 ? 10.75 -15.109 -19.828 1 89.62 82 ARG A C 1
ATOM 663 O O . ARG A 1 82 ? 10.617 -16.281 -20.172 1 89.62 82 ARG A O 1
ATOM 670 N N . GLY A 1 83 ? 9.719 -14.414 -19.234 1 91.56 83 GLY A N 1
ATOM 671 C CA . GLY A 1 83 ? 8.367 -14.953 -19.141 1 91.56 83 GLY A CA 1
ATOM 672 C C . GLY A 1 83 ? 7.477 -14.539 -20.297 1 91.56 83 GLY A C 1
ATOM 673 O O . GLY A 1 83 ? 7.805 -13.617 -21.047 1 91.56 83 GLY A O 1
ATOM 674 N N . TRP A 1 84 ? 6.398 -15.344 -20.531 1 91.94 84 TRP A N 1
ATOM 675 C CA . TRP A 1 84 ? 5.465 -15.102 -21.625 1 91.94 84 TRP A CA 1
ATOM 676 C C . TRP A 1 84 ? 4.926 -13.672 -21.578 1 91.94 84 TRP A C 1
ATOM 678 O O . TRP A 1 84 ? 4.535 -13.117 -22.609 1 91.94 84 TRP A O 1
ATOM 688 N N . TRP A 1 85 ? 4.84 -13.047 -20.422 1 94.25 85 TRP A N 1
ATOM 689 C CA . TRP A 1 85 ? 4.246 -11.727 -20.203 1 94.25 85 TRP A CA 1
ATOM 690 C C . TRP A 1 85 ? 5.098 -10.641 -20.859 1 94.25 85 TRP A C 1
ATOM 692 O O . TRP A 1 85 ? 4.633 -9.516 -21.047 1 94.25 85 TRP A O 1
ATOM 702 N N . GLU A 1 86 ? 6.363 -10.898 -21.172 1 92.69 86 GLU A N 1
ATOM 703 C CA . GLU A 1 86 ? 7.234 -9.906 -21.797 1 92.69 86 GLU A CA 1
ATOM 704 C C . GLU A 1 86 ? 6.688 -9.461 -23.141 1 92.69 86 GLU A C 1
ATOM 706 O O . GLU A 1 86 ? 6.867 -8.305 -23.547 1 92.69 86 GLU A O 1
ATOM 711 N N . LYS A 1 87 ? 5.984 -10.391 -23.844 1 92.88 87 LYS A N 1
ATOM 712 C CA . LYS A 1 87 ? 5.418 -10.062 -25.141 1 92.88 87 LYS A CA 1
ATOM 713 C C . LYS A 1 87 ? 4.207 -9.141 -25 1 92.88 87 LYS A C 1
ATOM 715 O O . LYS A 1 87 ? 3.715 -8.594 -25.984 1 92.88 87 LYS A O 1
ATOM 720 N N . PHE A 1 88 ? 3.678 -8.93 -23.75 1 92.69 88 PHE A N 1
ATOM 721 C CA . PHE A 1 88 ? 2.518 -8.094 -23.484 1 92.69 88 PHE A CA 1
ATOM 722 C C . PHE A 1 88 ? 2.914 -6.867 -22.672 1 92.69 88 PHE A C 1
ATOM 724 O O . PHE A 1 88 ? 2.094 -6.305 -21.938 1 92.69 88 PHE A O 1
ATOM 731 N N . ALA A 1 89 ? 4.172 -6.457 -22.625 1 87.38 89 ALA A N 1
ATOM 732 C CA . ALA A 1 89 ? 4.715 -5.398 -21.781 1 87.38 89 ALA A CA 1
ATOM 733 C C . ALA A 1 89 ? 3.904 -4.113 -21.922 1 87.38 89 ALA A C 1
ATOM 735 O O . ALA A 1 89 ? 3.6 -3.451 -20.922 1 87.38 89 ALA A O 1
ATOM 736 N N . ASP A 1 90 ? 3.426 -3.781 -23.078 1 84.75 90 ASP A N 1
ATOM 737 C CA . ASP A 1 90 ? 2.688 -2.547 -23.344 1 84.75 90 ASP A CA 1
ATOM 738 C C . ASP A 1 90 ? 1.285 -2.613 -22.734 1 84.75 90 ASP A C 1
ATOM 740 O O . ASP A 1 90 ? 0.786 -1.622 -22.203 1 84.75 90 ASP A O 1
ATOM 744 N N . GLU A 1 91 ? 0.681 -3.779 -22.734 1 87.88 91 GLU A N 1
ATOM 745 C CA . GLU A 1 91 ? -0.691 -3.953 -22.266 1 87.88 91 GLU A CA 1
ATOM 746 C C . GLU A 1 91 ? -0.736 -4.16 -20.75 1 87.88 91 GLU A C 1
ATOM 748 O O . GLU A 1 91 ? -1.64 -3.662 -20.078 1 87.88 91 GLU A O 1
ATOM 753 N N . MET A 1 92 ? 0.199 -4.828 -20.266 1 89.31 92 MET A N 1
ATOM 754 C CA . MET A 1 92 ? 0.194 -5.211 -18.859 1 89.31 92 MET A CA 1
ATOM 755 C C . MET A 1 92 ? 0.793 -4.105 -18 1 89.31 92 MET A C 1
ATOM 757 O O . MET A 1 92 ? 0.339 -3.877 -16.875 1 89.31 92 MET A O 1
ATOM 761 N N . GLY A 1 93 ? 1.7 -3.422 -18.641 1 87.31 93 GLY A N 1
ATOM 762 C CA . GLY A 1 93 ? 2.5 -2.531 -17.812 1 87.31 93 GLY A CA 1
ATOM 763 C C . GLY A 1 93 ? 3.316 -3.26 -16.766 1 87.31 93 GLY A C 1
ATOM 764 O O . GLY A 1 93 ? 3.268 -4.488 -16.672 1 87.31 93 GLY A O 1
ATOM 765 N N . PRO A 1 94 ? 4.031 -2.469 -15.961 1 88.06 94 PRO A N 1
ATOM 766 C CA . PRO A 1 94 ? 4.93 -3.1 -14.992 1 88.06 94 PRO A CA 1
ATOM 767 C C . PRO A 1 94 ? 4.18 -3.809 -13.867 1 88.06 94 PRO A C 1
ATOM 769 O O . PRO A 1 94 ? 4.652 -4.824 -13.352 1 88.06 94 PRO A O 1
ATOM 772 N N . ARG A 1 95 ? 3.055 -3.355 -13.555 1 90.25 95 ARG A N 1
ATOM 773 C CA . ARG A 1 95 ? 2.342 -3.895 -12.398 1 90.25 95 ARG A CA 1
ATOM 774 C C . ARG A 1 95 ? 1.741 -5.262 -12.719 1 90.25 95 ARG A C 1
ATOM 776 O O . ARG A 1 95 ? 2.002 -6.238 -12.008 1 90.25 95 ARG A O 1
ATOM 783 N N . GLN A 1 96 ? 0.996 -5.383 -13.805 1 91.62 96 GLN A N 1
ATOM 784 C CA . GLN A 1 96 ? 0.398 -6.664 -14.164 1 91.62 96 GLN A CA 1
ATOM 785 C C . GLN A 1 96 ? 1.47 -7.688 -14.539 1 91.62 96 GLN A C 1
ATOM 787 O O . GLN A 1 96 ? 1.311 -8.883 -14.281 1 91.62 96 GLN A O 1
ATOM 792 N N . ALA A 1 97 ? 2.543 -7.141 -15.117 1 93.69 97 ALA A N 1
ATOM 793 C CA . ALA A 1 97 ? 3.666 -8.016 -15.445 1 93.69 97 ALA A CA 1
ATOM 794 C C . ALA A 1 97 ? 4.281 -8.609 -14.188 1 93.69 97 ALA A C 1
ATOM 796 O O . ALA A 1 97 ? 4.684 -9.781 -14.18 1 93.69 97 ALA A O 1
ATOM 797 N N . LEU A 1 98 ? 4.352 -7.852 -13.172 1 93.69 98 LEU A N 1
ATOM 798 C CA . LEU A 1 98 ? 4.875 -8.336 -11.906 1 93.69 98 LEU A CA 1
ATOM 799 C C . LEU A 1 98 ? 4.027 -9.492 -11.375 1 93.69 98 LEU A C 1
ATOM 801 O O . LEU A 1 98 ? 4.562 -10.516 -10.938 1 93.69 98 LEU A O 1
ATOM 805 N N . TYR A 1 99 ? 2.738 -9.344 -11.414 1 96.31 99 TYR A N 1
ATOM 806 C CA . TYR A 1 99 ? 1.86 -10.398 -10.922 1 96.31 99 TYR A CA 1
ATOM 807 C C . TYR A 1 99 ? 2.004 -11.664 -11.75 1 96.31 99 TYR A C 1
ATOM 809 O O . TYR A 1 99 ? 2.043 -12.773 -11.203 1 96.31 99 TYR A O 1
ATOM 817 N N . ALA A 1 100 ? 2.102 -11.484 -13.031 1 96.38 100 ALA A N 1
ATOM 818 C CA . ALA A 1 100 ? 2.346 -12.641 -13.891 1 96.38 100 ALA A CA 1
ATOM 819 C C . ALA A 1 100 ? 3.639 -13.352 -13.492 1 96.38 100 ALA A C 1
ATOM 821 O O . ALA A 1 100 ? 3.686 -14.586 -13.438 1 96.38 100 ALA A O 1
ATOM 822 N N . ASN A 1 101 ? 4.668 -12.562 -13.227 1 95.62 101 ASN A N 1
ATOM 823 C CA . ASN A 1 101 ? 5.965 -13.086 -12.812 1 95.62 101 ASN A CA 1
ATOM 824 C C . ASN A 1 101 ? 5.863 -13.852 -11.492 1 95.62 101 ASN A C 1
ATOM 826 O O . ASN A 1 101 ? 6.328 -14.984 -11.391 1 95.62 101 ASN A O 1
ATOM 830 N N . LEU A 1 102 ? 5.199 -13.289 -10.516 1 96.81 102 LEU A N 1
ATOM 831 C CA . LEU A 1 102 ? 5.039 -13.914 -9.203 1 96.81 102 LEU A CA 1
ATOM 832 C C . LEU A 1 102 ? 4.215 -15.195 -9.312 1 96.81 102 LEU A C 1
ATOM 834 O O . LEU A 1 102 ? 4.523 -16.188 -8.664 1 96.81 102 LEU A O 1
ATOM 838 N N . GLU A 1 103 ? 3.26 -15.125 -10.109 1 97.25 103 GLU A N 1
ATOM 839 C CA . GLU A 1 103 ? 2.354 -16.25 -10.289 1 97.25 103 GLU A CA 1
ATOM 840 C C . GLU A 1 103 ? 3.059 -17.422 -10.977 1 97.25 103 GLU A C 1
ATOM 842 O O . GLU A 1 103 ? 2.73 -18.578 -10.727 1 97.25 103 GLU A O 1
ATOM 847 N N . ALA A 1 104 ? 4.121 -16.859 -11.68 1 91.44 104 ALA A N 1
ATOM 848 C CA . ALA A 1 104 ? 4.852 -17.875 -12.438 1 91.44 104 ALA A CA 1
ATOM 849 C C . ALA A 1 104 ? 5.609 -18.828 -11.516 1 91.44 104 ALA A C 1
ATOM 851 O O . ALA A 1 104 ? 6.41 -18.391 -10.688 1 91.44 104 ALA A O 1
ATOM 852 N N . GLY A 1 105 ? 5.293 -19.953 -11.25 1 90.56 105 GLY A N 1
ATOM 853 C CA . GLY A 1 105 ? 5.977 -20.984 -10.5 1 90.56 105 GLY A CA 1
ATOM 854 C C . GLY A 1 105 ? 5.379 -21.219 -9.125 1 90.56 105 GLY A C 1
ATOM 855 O O . GLY A 1 105 ? 5.875 -22.047 -8.359 1 90.56 105 GLY A O 1
ATOM 856 N N . ALA A 1 106 ? 4.371 -20.375 -8.805 1 96.69 106 ALA A N 1
ATOM 857 C CA . ALA A 1 106 ? 3.75 -20.531 -7.496 1 96.69 106 ALA A CA 1
ATOM 858 C C . ALA A 1 106 ? 3.078 -21.891 -7.359 1 96.69 106 ALA A C 1
ATOM 860 O O . ALA A 1 106 ? 2.467 -22.391 -8.312 1 96.69 106 ALA A O 1
ATOM 861 N N . ALA A 1 107 ? 3.273 -22.516 -6.223 1 96.94 107 ALA A N 1
ATOM 862 C CA . ALA A 1 107 ? 2.58 -23.75 -5.898 1 96.94 107 ALA A CA 1
ATOM 863 C C . ALA A 1 107 ? 1.259 -23.469 -5.184 1 96.94 107 ALA A C 1
ATOM 865 O O . ALA A 1 107 ? 0.311 -24.25 -5.293 1 96.94 107 ALA A O 1
ATOM 866 N N . ARG A 1 108 ? 1.23 -22.438 -4.422 1 97.75 108 ARG A N 1
ATOM 867 C CA . ARG A 1 108 ? 0.03 -22.016 -3.707 1 97.75 108 ARG A CA 1
ATOM 868 C C . ARG A 1 108 ? -0.144 -20.5 -3.777 1 97.75 108 ARG A C 1
ATOM 870 O O . ARG A 1 108 ? 0.821 -19.75 -3.613 1 97.75 108 ARG A O 1
ATOM 877 N N . ILE A 1 109 ? -1.305 -20.078 -4.082 1 98.5 109 ILE A N 1
ATOM 878 C CA . ILE A 1 109 ? -1.67 -18.656 -4.113 1 98.5 109 ILE A CA 1
ATOM 879 C C . ILE A 1 109 ? -2.865 -18.406 -3.197 1 98.5 109 ILE A C 1
ATOM 881 O O . ILE A 1 109 ? -3.928 -19.016 -3.379 1 98.5 109 ILE A O 1
ATOM 885 N N . CYS A 1 110 ? -2.684 -17.594 -2.188 1 98.81 110 CYS A N 1
ATOM 886 C CA . CYS A 1 110 ? -3.766 -17.078 -1.354 1 98.81 110 CYS A CA 1
ATOM 887 C C . CYS A 1 110 ? -4.039 -15.617 -1.655 1 98.81 110 CYS A C 1
ATOM 889 O O . CYS A 1 110 ? -3.133 -14.781 -1.581 1 98.81 110 CYS A O 1
ATOM 891 N N . GLU A 1 111 ? -5.223 -15.344 -2.016 1 98.62 111 GLU A N 1
ATOM 892 C CA . GLU A 1 111 ? -5.594 -13.992 -2.438 1 98.62 111 GLU A CA 1
ATOM 893 C C . GLU A 1 111 ? -6.758 -13.453 -1.609 1 98.62 111 GLU A C 1
ATOM 895 O O . GLU A 1 111 ? -7.695 -14.195 -1.297 1 98.62 111 GLU A O 1
ATOM 900 N N . TYR A 1 112 ? -6.676 -12.281 -1.108 1 98.5 112 TYR A N 1
ATOM 901 C CA . TYR A 1 112 ? -7.789 -11.523 -0.555 1 98.5 112 TYR A CA 1
ATOM 902 C C . TYR A 1 112 ? -8.125 -10.32 -1.437 1 98.5 112 TYR A C 1
ATOM 904 O O . TYR A 1 112 ? -7.25 -9.508 -1.739 1 98.5 112 TYR A O 1
ATOM 912 N N . GLN A 1 113 ? -9.352 -10.266 -1.897 1 97.56 113 GLN A N 1
ATOM 913 C CA . GLN A 1 113 ? -9.828 -9.148 -2.699 1 97.56 113 GLN A CA 1
ATOM 914 C C . GLN A 1 113 ? -10.891 -8.344 -1.948 1 97.56 113 GLN A C 1
ATOM 916 O O . GLN A 1 113 ? -11.906 -8.898 -1.529 1 97.56 113 GLN A O 1
ATOM 921 N N . MET A 1 114 ? -10.617 -7.078 -1.963 1 95.31 114 MET A N 1
ATOM 922 C CA . MET A 1 114 ? -11.484 -6.238 -1.139 1 95.31 114 MET A CA 1
ATOM 923 C C . MET A 1 114 ? -12.492 -5.492 -1.998 1 95.31 114 MET A C 1
ATOM 925 O O . MET A 1 114 ? -13.672 -5.398 -1.641 1 95.31 114 MET A O 1
ATOM 929 N N . THR A 1 115 ? -12.094 -4.992 -3.146 1 94.06 115 THR A N 1
ATOM 930 C CA . THR A 1 115 ? -12.945 -4.051 -3.863 1 94.06 115 THR A CA 1
ATOM 931 C C . THR A 1 115 ? -13.219 -4.543 -5.281 1 94.06 115 THR A C 1
ATOM 933 O O . THR A 1 115 ? -14.133 -4.047 -5.949 1 94.06 115 THR A O 1
ATOM 936 N N . LEU A 1 116 ? -12.508 -5.508 -5.75 1 94.62 116 LEU A N 1
ATOM 937 C CA . LEU A 1 116 ? -12.664 -6.055 -7.094 1 94.62 116 LEU A CA 1
ATOM 938 C C . LEU A 1 116 ? -12.828 -7.57 -7.051 1 94.62 116 LEU A C 1
ATOM 940 O O . LEU A 1 116 ? -12.594 -8.195 -6.012 1 94.62 116 LEU A O 1
ATOM 944 N N . LEU A 1 117 ? -13.344 -8.062 -8.133 1 97 117 LEU A N 1
ATOM 945 C CA . LEU A 1 117 ? -13.375 -9.516 -8.266 1 97 117 LEU A CA 1
ATOM 946 C C . LEU A 1 117 ? -12.039 -10.039 -8.789 1 97 117 LEU A C 1
ATOM 948 O O . LEU A 1 117 ? -11.336 -9.336 -9.516 1 97 117 LEU A O 1
ATOM 952 N N . PRO A 1 118 ? -11.633 -11.227 -8.359 1 97.56 118 PRO A N 1
ATOM 953 C CA . PRO A 1 118 ? -10.266 -11.711 -8.57 1 97.56 118 PRO A CA 1
ATOM 954 C C . PRO A 1 118 ? -9.891 -11.789 -10.055 1 97.56 118 PRO A C 1
ATOM 956 O O . PRO A 1 118 ? -10.586 -12.445 -10.836 1 97.56 118 PRO A O 1
ATOM 959 N N . GLY A 1 119 ? -8.766 -11.203 -10.414 1 97 119 GLY A N 1
ATOM 960 C CA . GLY A 1 119 ? -8.305 -11.117 -11.789 1 97 119 GLY A CA 1
ATOM 961 C C . GLY A 1 119 ? -8.125 -12.469 -12.445 1 97 119 GLY A C 1
ATOM 962 O O . GLY A 1 119 ? -8.406 -12.625 -13.641 1 97 119 GLY A O 1
ATOM 963 N N . LEU A 1 120 ? -7.691 -13.453 -11.727 1 97.75 120 LEU A N 1
ATOM 964 C CA . LEU A 1 120 ? -7.402 -14.781 -12.273 1 97.75 120 LEU A CA 1
ATOM 965 C C . LEU A 1 120 ? -8.688 -15.531 -12.594 1 97.75 120 LEU A C 1
ATOM 967 O O . LEU A 1 120 ? -8.664 -16.562 -13.266 1 97.75 120 LEU A O 1
ATOM 971 N N . LEU A 1 121 ? -9.852 -1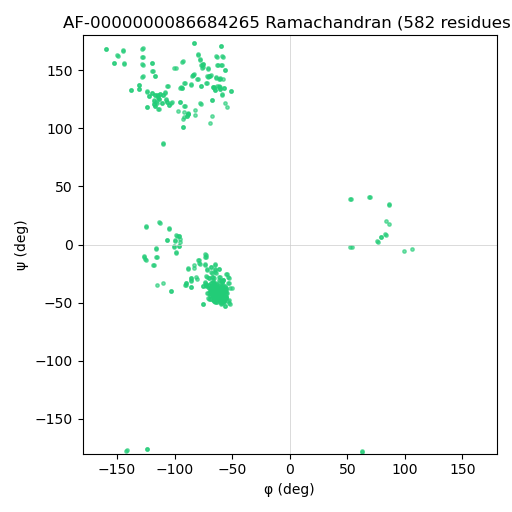4.984 -12.188 1 98.06 121 LEU A N 1
ATOM 972 C CA . LEU A 1 121 ? -11.117 -15.688 -12.383 1 98.06 121 LEU A CA 1
ATOM 973 C C . LEU A 1 121 ? -12.109 -14.82 -13.148 1 98.06 121 LEU A C 1
ATOM 975 O O . LEU A 1 121 ? -13.312 -15.102 -13.148 1 98.06 121 LEU A O 1
ATOM 979 N N . GLN A 1 122 ? -11.68 -13.828 -13.742 1 98 122 GLN A N 1
ATOM 980 C CA . GLN A 1 122 ? -12.578 -12.891 -14.414 1 98 122 GLN A CA 1
ATOM 981 C C . GLN A 1 122 ? -13.008 -13.422 -15.781 1 98 122 GLN A C 1
ATOM 983 O O . GLN A 1 122 ? -12.195 -14.008 -16.5 1 98 122 GLN A O 1
ATOM 988 N N . VAL A 1 123 ? -14.227 -13.188 -16.125 1 97.94 123 VAL A N 1
ATOM 989 C CA . VAL A 1 123 ? -14.688 -13.398 -17.484 1 97.94 123 VAL A CA 1
ATOM 990 C C . VAL A 1 123 ? -14.227 -12.242 -18.375 1 97.94 123 VAL A C 1
ATOM 992 O O . VAL A 1 123 ? -13.938 -11.148 -17.875 1 97.94 123 VAL A O 1
ATOM 995 N N . PRO A 1 124 ? -14.18 -12.469 -19.656 1 97.75 124 PRO A N 1
ATOM 996 C CA . PRO A 1 124 ? -13.641 -11.453 -20.562 1 97.75 124 PRO A CA 1
ATOM 997 C C . PRO A 1 124 ? -14.383 -10.117 -20.453 1 97.75 124 PRO A C 1
ATOM 999 O O . PRO A 1 124 ? -13.75 -9.055 -20.453 1 97.75 124 PRO A O 1
ATOM 1002 N N . ASP A 1 125 ? -15.664 -10.133 -20.297 1 97 125 ASP A N 1
ATOM 1003 C CA . ASP A 1 125 ? -16.438 -8.898 -20.25 1 97 125 ASP A CA 1
ATOM 1004 C C . ASP A 1 125 ? -16.094 -8.078 -19.016 1 97 125 ASP A C 1
ATOM 1006 O O . ASP A 1 125 ? -15.977 -6.852 -19.094 1 97 125 ASP A O 1
ATOM 1010 N N . TYR A 1 126 ? -16 -8.734 -17.922 1 96.12 126 TYR A N 1
ATOM 1011 C CA . TYR A 1 126 ? -15.609 -8.039 -16.703 1 96.12 126 TYR A CA 1
ATOM 1012 C C . TYR A 1 126 ? -14.195 -7.473 -16.828 1 96.12 126 TYR A C 1
ATOM 1014 O O . TYR A 1 126 ? -13.945 -6.316 -16.484 1 96.12 126 TYR A O 1
ATOM 1022 N N . THR A 1 127 ? -13.258 -8.273 -17.359 1 96.25 127 THR A N 1
ATOM 1023 C CA . THR A 1 127 ? -11.883 -7.848 -17.578 1 96.25 127 THR A CA 1
ATOM 1024 C C . THR A 1 127 ? -11.828 -6.629 -18.5 1 96.25 127 THR A C 1
ATOM 1026 O O . THR A 1 127 ? -11.117 -5.664 -18.219 1 96.25 127 THR A O 1
ATOM 1029 N N . ALA A 1 128 ? -12.586 -6.719 -19.547 1 95.31 128 ALA A N 1
ATOM 1030 C CA . ALA A 1 128 ? -12.602 -5.629 -20.531 1 95.31 128 ALA A CA 1
ATOM 1031 C C . ALA A 1 128 ? -13.055 -4.324 -19.875 1 95.31 128 ALA A C 1
ATOM 1033 O O . ALA A 1 128 ? -12.469 -3.266 -20.125 1 95.31 128 ALA A O 1
ATOM 1034 N N . GLU A 1 129 ? -14.094 -4.406 -19.062 1 92.06 129 GLU A N 1
ATOM 1035 C CA . GLU A 1 129 ? -14.609 -3.225 -18.375 1 92.06 129 GLU A CA 1
ATOM 1036 C C . GLU A 1 129 ? -13.555 -2.631 -17.453 1 92.06 129 GLU A C 1
ATOM 1038 O O . GLU A 1 129 ? -13.344 -1.416 -17.438 1 92.06 129 GLU A O 1
ATOM 1043 N N . ARG A 1 130 ? -12.883 -3.473 -16.703 1 90.94 130 ARG A N 1
ATOM 1044 C CA . ARG A 1 130 ? -11.898 -3.014 -15.719 1 90.94 130 ARG A CA 1
ATOM 1045 C C . ARG A 1 130 ? -10.688 -2.4 -16.406 1 90.94 130 ARG A C 1
ATOM 1047 O O . ARG A 1 130 ? -10.18 -1.361 -15.977 1 90.94 130 ARG A O 1
ATOM 1054 N N . ILE A 1 131 ? -10.219 -3.023 -17.469 1 90.44 131 ILE A N 1
ATOM 1055 C CA . ILE A 1 131 ? -9.078 -2.516 -18.219 1 90.44 131 ILE A CA 1
ATOM 1056 C C . ILE A 1 131 ? -9.406 -1.149 -18.812 1 90.44 131 ILE A C 1
ATOM 1058 O O . ILE A 1 131 ? -8.602 -0.219 -18.734 1 90.44 131 ILE A O 1
ATOM 1062 N N . ARG A 1 132 ? -10.578 -1.07 -19.375 1 88.19 132 ARG A N 1
ATOM 1063 C CA . ARG A 1 132 ? -11.008 0.192 -19.969 1 88.19 132 ARG A CA 1
ATOM 1064 C C . ARG A 1 132 ? -11 1.312 -18.922 1 88.19 132 ARG A C 1
ATOM 1066 O O . ARG A 1 132 ? -10.477 2.398 -19.188 1 88.19 132 ARG A O 1
ATOM 1073 N N . ILE A 1 133 ? -11.516 1.042 -17.797 1 84.38 133 ILE A N 1
ATOM 1074 C CA . ILE A 1 133 ? -11.617 2.031 -16.734 1 84.38 133 ILE A CA 1
ATOM 1075 C C . ILE A 1 133 ? -10.219 2.412 -16.25 1 84.38 133 ILE A C 1
ATOM 1077 O O . ILE A 1 133 ? -9.906 3.598 -16.109 1 84.38 133 ILE A O 1
ATOM 1081 N N . ASP A 1 134 ? -9.367 1.451 -16.016 1 83.25 134 ASP A N 1
ATOM 1082 C CA . ASP A 1 134 ? -8.016 1.693 -15.5 1 83.25 134 ASP A CA 1
ATOM 1083 C C . ASP A 1 134 ? -7.18 2.475 -16.5 1 83.25 134 ASP A C 1
ATOM 1085 O O . ASP A 1 134 ? -6.461 3.404 -16.141 1 83.25 134 ASP A O 1
ATOM 1089 N N . LYS A 1 135 ? -7.258 2.131 -17.766 1 82.62 135 LYS A N 1
ATOM 1090 C CA . LYS A 1 135 ? -6.477 2.787 -18.812 1 82.62 135 LYS A CA 1
ATOM 1091 C C . LYS A 1 135 ? -6.98 4.203 -19.078 1 82.62 135 LYS A C 1
ATOM 1093 O O . LYS A 1 135 ? -6.191 5.105 -19.375 1 82.62 135 LYS A O 1
ATOM 1098 N N . ALA A 1 136 ? -8.242 4.391 -18.969 1 77.06 136 ALA A N 1
ATOM 1099 C CA . ALA A 1 136 ? -8.812 5.723 -19.141 1 77.06 136 ALA A CA 1
ATOM 1100 C C . ALA A 1 136 ? -8.312 6.676 -18.062 1 77.06 136 ALA A C 1
ATOM 1102 O O . ALA A 1 136 ? -8.07 7.855 -18.328 1 77.06 136 ALA A O 1
ATOM 1103 N N . ASP A 1 137 ? -8.094 6.168 -16.922 1 75.94 137 ASP A N 1
ATOM 1104 C CA . ASP A 1 137 ? -7.641 6.988 -15.805 1 75.94 137 ASP A CA 1
ATOM 1105 C C . ASP A 1 137 ? -6.23 7.516 -16.047 1 75.94 137 ASP A C 1
ATOM 1107 O O . ASP A 1 137 ? -5.883 8.609 -15.594 1 75.94 137 ASP A O 1
ATOM 1111 N N . TRP A 1 138 ? -5.457 6.812 -16.797 1 76.44 138 TRP A N 1
ATOM 1112 C CA . TRP A 1 138 ? -4.074 7.203 -17.047 1 76.44 138 TRP A CA 1
ATOM 1113 C C . TRP A 1 138 ? -3.908 7.734 -18.469 1 76.44 138 TRP A C 1
ATOM 1115 O O . TRP A 1 138 ? -2.787 7.984 -18.922 1 76.44 138 TRP A O 1
ATOM 1125 N N . SER A 1 139 ? -5.012 7.828 -19.172 1 75.12 139 SER A N 1
ATOM 1126 C CA . SER A 1 139 ? -5.004 8.273 -20.562 1 75.12 139 SER A CA 1
ATOM 1127 C C . SER A 1 139 ? -4.02 7.465 -21.391 1 75.12 139 SER A C 1
ATOM 1129 O O . SER A 1 139 ? -3.273 8.023 -22.203 1 75.12 139 SER A O 1
ATOM 1131 N N . GLU A 1 140 ? -3.973 6.211 -21.109 1 81.56 140 GLU A N 1
ATOM 1132 C CA . GLU A 1 140 ? -3.057 5.32 -21.812 1 81.56 140 GLU A CA 1
ATOM 1133 C C . GLU A 1 140 ? -3.719 4.699 -23.031 1 81.56 140 GLU A C 1
ATOM 1135 O O . GLU A 1 140 ? -4.895 4.336 -23 1 81.56 140 GLU A O 1
ATOM 1140 N N . GLN A 1 141 ? -2.93 4.641 -24.078 1 84.06 141 GLN A N 1
ATOM 1141 C CA . GLN A 1 141 ? -3.367 3.877 -25.234 1 84.06 141 GLN A CA 1
ATOM 1142 C C . GLN A 1 141 ? -3.012 2.4 -25.094 1 84.06 141 GLN A C 1
ATOM 1144 O O . GLN A 1 141 ? -1.973 2.061 -24.531 1 84.06 141 GLN A O 1
ATOM 1149 N N . PHE A 1 142 ? -4.051 1.562 -25.5 1 84.75 142 PHE A N 1
ATOM 1150 C CA . PHE A 1 142 ? -3.805 0.129 -25.406 1 84.75 142 PHE A CA 1
ATOM 1151 C C . PHE A 1 142 ? -4.629 -0.632 -26.438 1 84.75 142 PHE A C 1
ATOM 1153 O O . PHE A 1 142 ? -5.613 -0.104 -26.969 1 84.75 142 PHE A O 1
ATOM 1160 N N . ASP A 1 143 ? -4.191 -1.779 -26.781 1 92.12 143 ASP A N 1
ATOM 1161 C CA . ASP A 1 143 ? -4.957 -2.713 -27.609 1 92.12 143 ASP A CA 1
ATOM 1162 C C . ASP A 1 143 ? -5.848 -3.602 -26.734 1 92.12 143 ASP A C 1
ATOM 1164 O O . ASP A 1 143 ? -5.352 -4.48 -26.031 1 92.12 143 ASP A O 1
ATOM 1168 N N . PRO A 1 144 ? -7.18 -3.428 -26.844 1 92.88 144 PRO A N 1
ATOM 1169 C CA . PRO A 1 144 ? -8.086 -4.176 -25.969 1 92.88 144 PRO A CA 1
ATOM 1170 C C . PRO A 1 144 ? -7.945 -5.688 -26.125 1 92.88 144 PRO A C 1
ATOM 1172 O O . PRO A 1 144 ? -7.98 -6.422 -25.141 1 92.88 144 PRO A O 1
ATOM 1175 N N . ALA A 1 145 ? -7.832 -6.109 -27.375 1 95.25 145 ALA A N 1
ATOM 1176 C CA . ALA A 1 145 ? -7.711 -7.543 -27.625 1 95.25 145 ALA A CA 1
ATOM 1177 C C . ALA A 1 145 ? -6.453 -8.109 -26.969 1 95.25 145 ALA A C 1
ATOM 1179 O O . ALA A 1 145 ? -6.492 -9.18 -26.375 1 95.25 145 ALA A O 1
ATOM 1180 N N . ARG A 1 146 ? -5.41 -7.438 -27.062 1 95.12 146 ARG A N 1
ATOM 1181 C CA . ARG A 1 146 ? -4.145 -7.891 -26.5 1 95.12 146 ARG A CA 1
ATOM 1182 C C . ARG A 1 146 ? -4.188 -7.855 -24.969 1 95.12 146 ARG A C 1
ATOM 1184 O O . ARG A 1 146 ? -3.605 -8.719 -24.312 1 95.12 146 ARG A O 1
ATOM 1191 N N . ALA A 1 147 ? -4.828 -6.863 -24.453 1 94.44 147 ALA A N 1
ATOM 1192 C CA . ALA A 1 147 ? -4.969 -6.773 -23 1 94.44 147 ALA A CA 1
ATOM 1193 C C . ALA A 1 147 ? -5.762 -7.957 -22.453 1 94.44 147 ALA A C 1
ATOM 1195 O O . ALA A 1 147 ? -5.41 -8.523 -21.422 1 94.44 147 ALA A O 1
ATOM 1196 N N . LEU A 1 148 ? -6.797 -8.305 -23.172 1 96.62 148 LEU A N 1
ATOM 1197 C CA . LEU A 1 148 ? -7.594 -9.453 -22.781 1 96.62 148 LEU A CA 1
ATOM 1198 C C . LEU A 1 148 ? -6.785 -10.742 -22.875 1 96.62 148 LEU A C 1
ATOM 1200 O O . LEU A 1 148 ? -6.891 -11.617 -22.016 1 96.62 148 LEU A O 1
ATOM 1204 N N . GLU A 1 149 ? -5.988 -10.836 -23.906 1 96.81 149 GLU A N 1
ATOM 1205 C CA . GLU A 1 149 ? -5.121 -12 -24.078 1 96.81 149 GLU A CA 1
ATOM 1206 C C . GLU A 1 149 ? -4.109 -12.109 -22.938 1 96.81 149 GLU A C 1
ATOM 1208 O O . GLU A 1 149 ? -3.807 -13.211 -22.484 1 96.81 149 GLU A O 1
ATOM 1213 N N . ALA A 1 150 ? -3.578 -10.984 -22.547 1 96.44 150 ALA A N 1
ATOM 1214 C CA . ALA A 1 150 ? -2.625 -10.969 -21.438 1 96.44 150 ALA A CA 1
ATOM 1215 C C . ALA A 1 150 ?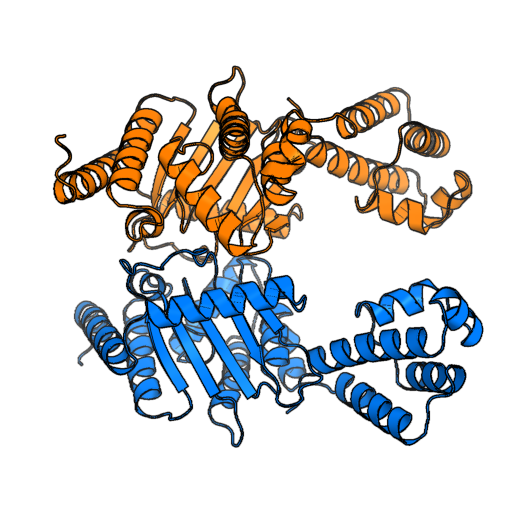 -3.26 -11.508 -20.156 1 96.44 150 ALA A C 1
ATOM 1217 O O . ALA A 1 150 ? -2.66 -12.328 -19.453 1 96.44 150 ALA A O 1
ATOM 1218 N N . ARG A 1 151 ? -4.48 -11.055 -19.906 1 96.62 151 ARG A N 1
ATOM 1219 C CA . ARG A 1 151 ? -5.184 -11.57 -18.734 1 96.62 151 ARG A CA 1
ATOM 1220 C C . ARG A 1 151 ? -5.449 -13.062 -18.875 1 96.62 151 ARG A C 1
ATOM 1222 O O . ARG A 1 151 ? -5.27 -13.82 -17.906 1 96.62 151 ARG A O 1
ATOM 1229 N N . ALA A 1 152 ? -5.82 -13.477 -20.016 1 96.62 152 ALA A N 1
ATOM 1230 C CA . ALA A 1 152 ? -6.051 -14.898 -20.25 1 96.62 152 ALA A CA 1
ATOM 1231 C C . ALA A 1 152 ? -4.781 -15.711 -20 1 96.62 152 ALA A C 1
ATOM 1233 O O . ALA A 1 152 ? -4.844 -16.844 -19.516 1 96.62 152 ALA A O 1
ATOM 1234 N N . GLY A 1 153 ? -3.719 -15.141 -20.406 1 95.56 153 GLY A N 1
ATOM 1235 C CA . GLY A 1 153 ? -2.438 -15.773 -20.141 1 95.56 153 GLY A CA 1
ATOM 1236 C C . GLY A 1 153 ? -2.217 -16.047 -18.656 1 95.56 153 GLY A C 1
ATOM 1237 O O . GLY A 1 153 ? -1.777 -17.141 -18.281 1 95.56 153 GLY A O 1
ATOM 1238 N N . ARG A 1 154 ? -2.514 -15.07 -17.797 1 96.5 154 ARG A N 1
ATOM 1239 C CA . ARG A 1 154 ? -2.4 -15.258 -16.344 1 96.5 154 ARG A CA 1
ATOM 1240 C C . ARG A 1 154 ? -3.383 -16.312 -15.859 1 96.5 154 ARG A C 1
ATOM 1242 O O . ARG A 1 154 ? -3.037 -17.141 -15.016 1 96.5 154 ARG A O 1
ATOM 1249 N N . GLN A 1 155 ? -4.531 -16.375 -16.406 1 96.88 155 GLN A N 1
ATOM 1250 C CA . GLN A 1 155 ? -5.605 -17.25 -15.961 1 96.88 155 GLN A CA 1
ATOM 1251 C C . GLN A 1 155 ? -5.305 -18.703 -16.328 1 96.88 155 GLN A C 1
ATOM 1253 O O . GLN A 1 155 ? -5.758 -19.625 -15.641 1 96.88 155 GLN A O 1
ATOM 1258 N N . ARG A 1 156 ? -4.543 -18.953 -17.359 1 94.56 156 ARG A N 1
ATOM 1259 C CA . ARG A 1 156 ? -4.191 -20.297 -17.797 1 94.56 156 ARG A CA 1
ATOM 1260 C C . ARG A 1 156 ? -3.408 -21.047 -16.719 1 94.56 156 ARG A C 1
ATOM 1262 O O . ARG A 1 156 ? -3.359 -22.281 -16.703 1 94.56 156 ARG A O 1
ATOM 1269 N N . LEU A 1 157 ? -2.861 -20.234 -15.867 1 92.69 157 LEU A N 1
ATOM 1270 C CA . LEU A 1 157 ? -2.111 -20.797 -14.75 1 92.69 157 LEU A CA 1
ATOM 1271 C C . LEU A 1 157 ? -2.977 -21.75 -13.938 1 92.69 157 LEU A C 1
ATOM 1273 O O . LEU A 1 157 ? -2.49 -22.781 -13.453 1 92.69 157 LEU A O 1
ATOM 1277 N N . LEU A 1 158 ? -4.223 -21.453 -13.781 1 94.06 158 LEU A N 1
ATOM 1278 C CA . LEU A 1 158 ? -5.109 -22.188 -12.883 1 94.06 158 LEU A CA 1
ATOM 1279 C C . LEU A 1 158 ? -5.562 -23.5 -13.516 1 94.06 158 LEU A C 1
ATOM 1281 O O . LEU A 1 158 ? -6.062 -24.391 -12.82 1 94.06 158 LEU A O 1
ATOM 1285 N N . VAL A 1 159 ? -5.395 -23.641 -14.828 1 91.19 159 VAL A N 1
ATOM 1286 C CA . VAL A 1 159 ? -5.941 -24.828 -15.477 1 91.19 159 VAL A CA 1
ATOM 1287 C C . VAL A 1 159 ? -4.805 -25.672 -16.047 1 91.19 159 VAL A C 1
ATOM 1289 O O . VAL A 1 159 ? -5.035 -26.766 -16.562 1 91.19 159 VAL A O 1
ATOM 1292 N N . ARG A 1 160 ? -3.689 -25.25 -15.969 1 88.44 160 ARG A N 1
ATOM 1293 C CA . ARG A 1 160 ? -2.562 -26.031 -16.469 1 88.44 160 ARG A CA 1
ATOM 1294 C C . ARG A 1 160 ? -2.211 -27.172 -15.531 1 88.44 160 ARG A C 1
ATOM 1296 O O . ARG A 1 160 ? -2.42 -27.078 -14.32 1 88.44 160 ARG A O 1
ATOM 1303 N N . PRO A 1 161 ? -1.637 -28.234 -16.125 1 88.38 161 PRO A N 1
ATOM 1304 C CA . PRO A 1 161 ? -1.139 -29.297 -15.242 1 88.38 161 PRO A CA 1
ATOM 1305 C C . PRO A 1 161 ? -0.061 -28.812 -14.281 1 88.38 161 PRO A C 1
ATOM 1307 O O . PRO A 1 161 ? 0.845 -28.078 -14.68 1 88.38 161 PRO A O 1
ATOM 1310 N N . GLY A 1 162 ? -0.234 -29.188 -13.094 1 88.12 162 GLY A N 1
ATOM 1311 C CA . GLY A 1 162 ? 0.735 -28.781 -12.094 1 88.12 162 GLY A CA 1
ATOM 1312 C C . GLY A 1 162 ? 0.537 -27.359 -11.609 1 88.12 162 GLY A C 1
ATOM 1313 O O . GLY A 1 162 ? 1.428 -26.781 -10.992 1 88.12 162 GLY A O 1
ATOM 1314 N N . GLY A 1 163 ? -0.51 -26.75 -12.039 1 92.38 163 GLY A N 1
ATOM 1315 C CA . GLY A 1 163 ? -0.809 -25.406 -11.594 1 92.38 163 GLY A CA 1
ATOM 1316 C C . GLY A 1 163 ? -0.987 -25.297 -10.094 1 92.38 163 GLY A C 1
ATOM 1317 O O . GLY A 1 163 ? -1.002 -26.312 -9.391 1 92.38 163 GLY A O 1
ATOM 1318 N N . PRO A 1 164 ? -1.07 -24.125 -9.602 1 96.44 164 PRO A N 1
ATOM 1319 C CA . PRO A 1 164 ? -1.097 -23.906 -8.156 1 96.44 164 PRO A CA 1
ATOM 1320 C C . PRO A 1 164 ? -2.453 -24.234 -7.535 1 96.44 164 PRO A C 1
ATOM 1322 O O . PRO A 1 164 ? -3.467 -24.25 -8.234 1 96.44 164 PRO A O 1
ATOM 1325 N N . CYS A 1 165 ? -2.416 -24.578 -6.234 1 97.25 165 CYS A N 1
ATOM 1326 C CA . CYS A 1 165 ? -3.619 -24.422 -5.43 1 97.25 165 CYS A CA 1
ATOM 1327 C C . CYS A 1 165 ? -3.969 -22.953 -5.25 1 97.25 165 CYS A C 1
ATOM 1329 O O . CYS A 1 165 ? -3.111 -22.141 -4.883 1 97.25 165 CYS A O 1
ATOM 1331 N N . TYR A 1 166 ? -5.113 -22.625 -5.609 1 98.06 166 TYR A N 1
ATOM 1332 C CA . TYR A 1 166 ? -5.555 -21.234 -5.582 1 98.06 166 TYR A CA 1
ATOM 1333 C C . TYR A 1 166 ? -6.719 -21.047 -4.613 1 98.06 166 TYR A C 1
ATOM 1335 O O . TYR A 1 166 ? -7.762 -21.688 -4.758 1 98.06 166 TYR A O 1
ATOM 1343 N N . GLU A 1 167 ? -6.555 -20.219 -3.592 1 98.38 167 GLU A N 1
ATOM 1344 C CA . GLU A 1 167 ? -7.594 -19.859 -2.627 1 98.38 167 GLU A CA 1
ATOM 1345 C C . GLU A 1 167 ? -7.832 -18.359 -2.598 1 98.38 167 GLU A C 1
ATOM 1347 O O . GLU A 1 167 ? -6.895 -17.578 -2.416 1 98.38 167 GLU A O 1
ATOM 1352 N N . VAL A 1 168 ? -9.078 -17.984 -2.748 1 98.69 168 VAL A N 1
ATOM 1353 C CA . VAL A 1 168 ? -9.375 -16.562 -2.736 1 98.69 168 VAL A CA 1
ATOM 1354 C C . VAL A 1 168 ? -10.531 -16.281 -1.786 1 98.69 168 VAL A C 1
ATOM 1356 O O . VAL A 1 168 ? -11.5 -17.047 -1.731 1 98.69 168 VAL A O 1
ATOM 1359 N N . ILE A 1 169 ? -10.352 -15.266 -0.971 1 98.69 169 ILE A N 1
ATOM 1360 C CA . ILE A 1 169 ? -11.422 -14.688 -0.161 1 98.69 169 ILE A CA 1
ATOM 1361 C C . ILE A 1 169 ? -11.859 -13.352 -0.763 1 98.69 169 ILE A C 1
ATOM 1363 O O . ILE A 1 169 ? -11.047 -12.438 -0.926 1 98.69 169 ILE A O 1
ATOM 1367 N N . ILE A 1 170 ? -13.109 -13.281 -1.116 1 98.56 170 ILE A N 1
ATOM 1368 C CA . ILE A 1 170 ? -13.688 -12.078 -1.69 1 98.56 170 ILE A CA 1
ATOM 1369 C C . ILE A 1 170 ? -14.516 -11.344 -0.63 1 98.56 170 ILE A C 1
ATOM 1371 O O . ILE A 1 170 ? -15.438 -11.922 -0.05 1 98.56 170 ILE A O 1
ATOM 1375 N N . ASP A 1 171 ? -14.172 -10.109 -0.373 1 97.5 171 ASP A N 1
ATOM 1376 C CA . ASP A 1 171 ? -14.977 -9.289 0.532 1 97.5 171 ASP A CA 1
ATOM 1377 C C . ASP A 1 171 ? -16.344 -9.008 -0.06 1 97.5 171 ASP A C 1
ATOM 1379 O O . ASP A 1 171 ? -16.469 -8.695 -1.247 1 97.5 171 ASP A O 1
ATOM 1383 N N . GLU A 1 172 ? -17.359 -9.117 0.699 1 96.75 172 GLU A N 1
ATOM 1384 C CA . GLU A 1 172 ? -18.719 -8.828 0.24 1 96.75 172 GLU A CA 1
ATOM 1385 C C . GLU A 1 172 ? -18.812 -7.418 -0.341 1 96.75 172 GLU A C 1
ATOM 1387 O O . GLU A 1 172 ? -19.672 -7.141 -1.181 1 96.75 172 GLU A O 1
ATOM 1392 N N . LEU A 1 173 ? -17.953 -6.531 0.069 1 95.06 173 LEU A N 1
ATOM 1393 C CA . LEU A 1 173 ? -17.906 -5.184 -0.485 1 95.06 173 LEU A CA 1
ATOM 1394 C C . LEU A 1 173 ? -17.734 -5.223 -2 1 95.06 173 LEU A C 1
ATOM 1396 O O . LEU A 1 173 ? -18.391 -4.465 -2.723 1 95.06 173 LEU A O 1
ATOM 1400 N N . ALA A 1 174 ? -16.875 -6.125 -2.518 1 94.38 174 ALA A N 1
ATOM 1401 C CA . ALA A 1 174 ? -16.578 -6.223 -3.943 1 94.38 174 ALA A CA 1
ATOM 1402 C C . ALA A 1 174 ? -17.812 -6.641 -4.734 1 94.38 174 ALA A C 1
ATOM 1404 O O . ALA A 1 174 ? -17.922 -6.34 -5.926 1 94.38 174 ALA A O 1
ATOM 1405 N N . VAL A 1 175 ? -18.688 -7.281 -4.039 1 92.94 175 VAL A N 1
ATOM 1406 C CA . VAL A 1 175 ? -19.906 -7.793 -4.664 1 92.94 175 VAL A CA 1
ATOM 1407 C C . VAL A 1 175 ? -21.016 -6.746 -4.574 1 92.94 175 VAL A C 1
ATOM 1409 O O . VAL A 1 175 ? -21.75 -6.539 -5.539 1 92.94 175 VAL A O 1
ATOM 1412 N N . ARG A 1 176 ? -21.047 -6.008 -3.527 1 90.81 176 ARG A N 1
ATOM 1413 C CA . ARG A 1 176 ? -22.141 -5.078 -3.262 1 90.81 176 ARG A CA 1
ATOM 1414 C C . ARG A 1 176 ? -21.906 -3.738 -3.953 1 90.81 176 ARG A C 1
ATOM 1416 O O . ARG A 1 176 ? -22.844 -3.01 -4.254 1 90.81 176 ARG A O 1
ATOM 1423 N N . ARG A 1 177 ? -20.703 -3.4 -4.137 1 90.88 177 ARG A N 1
ATOM 1424 C CA . ARG A 1 177 ? -20.359 -2.189 -4.879 1 90.88 177 ARG A CA 1
ATOM 1425 C C . ARG A 1 177 ? -19.734 -2.529 -6.223 1 90.88 177 ARG A C 1
ATOM 1427 O O . ARG A 1 177 ? -18.5 -2.52 -6.359 1 90.88 177 ARG A O 1
ATOM 1434 N N . PRO A 1 178 ? -20.594 -2.705 -7.188 1 83.31 178 PRO A N 1
ATOM 1435 C CA . PRO A 1 178 ? -20.094 -3.207 -8.469 1 83.31 178 PRO A CA 1
ATOM 1436 C C . PRO A 1 178 ? -19.141 -2.225 -9.156 1 83.31 178 PRO A C 1
ATOM 1438 O O . PRO A 1 178 ? -19.422 -1.023 -9.203 1 83.31 178 PRO A O 1
ATOM 1441 N N . ALA A 1 179 ? -18.078 -2.736 -9.586 1 88.38 179 ALA A N 1
ATOM 1442 C CA . ALA A 1 179 ? -17.078 -1.951 -10.305 1 88.38 179 ALA A CA 1
ATOM 1443 C C . ALA A 1 179 ? -17.25 -2.082 -11.812 1 88.38 179 ALA A C 1
ATOM 1445 O O . ALA A 1 179 ? -16.359 -1.716 -12.586 1 88.38 179 ALA A O 1
ATOM 1446 N N . ALA A 1 180 ? -18.266 -2.695 -12.211 1 89.88 180 ALA A N 1
ATOM 1447 C CA . ALA A 1 180 ? -18.719 -2.879 -13.586 1 89.88 180 ALA A CA 1
ATOM 1448 C C . ALA A 1 180 ? -20.25 -2.869 -13.672 1 89.88 180 ALA A C 1
ATOM 1450 O O . ALA A 1 180 ? -20.938 -2.877 -12.648 1 89.88 180 ALA A O 1
ATOM 1451 N N . PRO A 1 181 ? -20.828 -2.766 -14.836 1 89.38 181 PRO A N 1
ATOM 1452 C CA . PRO A 1 181 ? -22.281 -2.801 -14.945 1 89.38 181 PRO A CA 1
ATOM 1453 C C . PRO A 1 181 ? -22.891 -4.062 -14.336 1 89.38 181 PRO A C 1
ATOM 1455 O O . PRO A 1 181 ? -22.297 -5.141 -14.43 1 89.38 181 PRO A O 1
ATOM 1458 N N . PRO A 1 182 ? -24.094 -3.988 -13.828 1 90.69 182 PRO A N 1
ATOM 1459 C CA . PRO A 1 182 ? -24.719 -5.086 -13.086 1 90.69 182 PRO A CA 1
ATOM 1460 C C . PRO A 1 182 ? -24.797 -6.375 -13.891 1 90.69 182 PRO A C 1
ATOM 1462 O O . PRO A 1 182 ? -24.578 -7.465 -13.352 1 90.69 182 PRO A O 1
ATOM 1465 N N . SER A 1 183 ? -25.109 -6.262 -15.141 1 93.44 183 SER A N 1
ATOM 1466 C CA . SER A 1 183 ? -25.219 -7.457 -15.969 1 93.44 183 SER A CA 1
ATOM 1467 C C . SER A 1 183 ? -23.891 -8.18 -16.094 1 93.44 183 SER A C 1
ATOM 1469 O O . SER A 1 183 ? -23.828 -9.406 -16.047 1 93.44 183 SER A O 1
ATOM 1471 N N . VAL A 1 184 ? -22.828 -7.402 -16.203 1 94.75 184 VAL A N 1
ATOM 1472 C CA . VAL A 1 184 ? -21.469 -7.949 -16.312 1 94.75 184 VAL A CA 1
ATOM 1473 C C . VAL A 1 184 ? -21.062 -8.578 -14.977 1 94.75 184 VAL A C 1
ATOM 1475 O O . VAL A 1 184 ? -20.5 -9.672 -14.953 1 94.75 184 VAL A O 1
ATOM 1478 N N . VAL A 1 185 ? -21.438 -7.895 -13.891 1 95 185 VAL A N 1
ATOM 1479 C CA . VAL A 1 185 ? -21.109 -8.414 -12.57 1 95 185 VAL A CA 1
ATOM 1480 C C . VAL A 1 185 ? -21.891 -9.695 -12.305 1 95 185 VAL A C 1
ATOM 1482 O O . VAL A 1 185 ? -21.328 -10.672 -11.781 1 95 185 VAL A O 1
ATOM 1485 N N . GLY A 1 186 ? -23.156 -9.664 -12.68 1 96.5 186 GLY A N 1
ATOM 1486 C CA . GLY A 1 186 ? -23.953 -10.875 -12.523 1 96.5 186 GLY A CA 1
ATOM 1487 C C . GLY A 1 186 ? -23.359 -12.07 -13.25 1 96.5 186 GLY A C 1
ATOM 1488 O O . GLY A 1 186 ? -23.266 -13.156 -12.68 1 96.5 186 GLY A O 1
ATOM 1489 N N . ALA A 1 187 ? -22.953 -11.898 -14.484 1 97.31 187 ALA A N 1
ATOM 1490 C CA . ALA A 1 187 ? -22.328 -12.961 -15.266 1 97.31 187 ALA A CA 1
ATOM 1491 C C . ALA A 1 187 ? -21.016 -13.414 -14.625 1 97.31 187 ALA A C 1
ATOM 1493 O O . ALA A 1 187 ? -20.719 -14.609 -14.594 1 97.31 187 ALA A O 1
ATOM 1494 N N . GLN A 1 188 ? -20.266 -12.461 -14.141 1 98.06 188 GLN A N 1
ATOM 1495 C CA . GLN A 1 188 ? -19 -12.766 -13.461 1 98.06 188 GLN A CA 1
ATOM 1496 C C . GLN A 1 188 ? -19.234 -13.617 -12.219 1 98.06 188 GLN A C 1
ATOM 1498 O O . GLN A 1 188 ? -18.516 -14.594 -11.984 1 98.06 188 GLN A O 1
ATOM 1503 N N . LEU A 1 189 ? -20.234 -13.25 -11.438 1 98.31 189 LEU A N 1
ATOM 1504 C CA . LEU A 1 189 ? -20.547 -14.008 -10.227 1 98.31 189 LEU A CA 1
ATOM 1505 C C . LEU A 1 189 ? -20.984 -15.422 -10.562 1 98.31 189 LEU A C 1
ATOM 1507 O O . LEU A 1 189 ? -20.609 -16.375 -9.883 1 98.31 189 LEU A O 1
ATOM 1511 N N . ARG A 1 190 ? -21.797 -15.555 -11.602 1 97.81 190 ARG A N 1
ATOM 1512 C CA . ARG A 1 190 ? -22.188 -16.891 -12.047 1 97.81 190 ARG A CA 1
ATOM 1513 C C . ARG A 1 190 ? -20.969 -17.719 -12.43 1 97.81 190 ARG A C 1
ATOM 1515 O O . ARG A 1 190 ? -20.891 -18.906 -12.086 1 97.81 190 ARG A O 1
ATOM 1522 N N . HIS A 1 191 ? -20.109 -17.078 -13.117 1 98.19 191 HIS A N 1
ATOM 1523 C CA . HIS A 1 191 ? -18.875 -17.766 -13.492 1 98.19 191 HIS A CA 1
ATOM 1524 C C . HIS A 1 191 ? -18.094 -18.219 -12.266 1 98.19 191 HIS A C 1
ATOM 1526 O O . HIS A 1 191 ? -17.562 -19.328 -12.242 1 98.19 191 HIS A O 1
ATOM 1532 N N . LEU A 1 192 ? -17.969 -17.375 -11.227 1 98.44 192 LEU A N 1
ATOM 1533 C CA . LEU A 1 192 ? -17.281 -17.734 -9.992 1 98.44 192 LEU A CA 1
ATOM 1534 C C . LEU A 1 192 ? -17.938 -18.969 -9.359 1 98.44 192 LEU A C 1
ATOM 1536 O O . LEU A 1 192 ? -17.234 -19.844 -8.859 1 98.44 192 LEU A O 1
ATOM 1540 N N . VAL A 1 193 ? -19.25 -19 -9.391 1 98.25 193 VAL A N 1
ATOM 1541 C CA . VAL A 1 193 ? -19.984 -20.125 -8.836 1 98.25 193 VAL A CA 1
ATOM 1542 C C . VAL A 1 193 ? -19.609 -21.406 -9.594 1 98.25 193 VAL A C 1
ATOM 1544 O O . VAL A 1 193 ? -19.312 -22.438 -8.992 1 98.25 193 VAL A O 1
ATOM 1547 N N . ASP A 1 194 ? -19.578 -21.312 -10.883 1 97.44 194 ASP A N 1
ATOM 1548 C CA . ASP A 1 194 ? -19.25 -22.453 -11.727 1 97.44 194 ASP A CA 1
ATOM 1549 C C . ASP A 1 194 ? -17.828 -22.953 -11.453 1 97.44 194 ASP A C 1
ATOM 1551 O O . ASP A 1 194 ? -17.609 -24.141 -11.273 1 97.44 194 ASP A O 1
ATOM 1555 N N . VAL A 1 195 ? -16.906 -22.062 -11.383 1 96.75 195 VAL A N 1
ATOM 1556 C CA . VAL A 1 195 ? -15.5 -22.391 -11.172 1 96.75 195 VAL A CA 1
ATOM 1557 C C . VAL A 1 195 ? -15.312 -23 -9.781 1 96.75 195 VAL A C 1
ATOM 1559 O O . VAL A 1 195 ? -14.641 -24.016 -9.625 1 96.75 195 VAL A O 1
ATOM 1562 N N . GLY A 1 196 ? -15.875 -22.328 -8.766 1 95.62 196 GLY A N 1
ATOM 1563 C CA . GLY A 1 196 ? -15.758 -22.797 -7.402 1 95.62 196 GLY A CA 1
ATOM 1564 C C . GLY A 1 196 ? -16.312 -24.203 -7.211 1 95.62 196 GLY A C 1
ATOM 1565 O O . GLY A 1 196 ? -15.828 -24.953 -6.371 1 95.62 196 GLY A O 1
ATOM 1566 N N . GLY A 1 197 ? -17.328 -24.531 -8.016 1 92.88 197 GLY A N 1
ATOM 1567 C CA . GLY A 1 197 ? -17.953 -25.844 -7.922 1 92.88 197 GLY A CA 1
ATOM 1568 C C . GLY A 1 197 ? -17.203 -26.922 -8.688 1 92.88 197 GLY A C 1
ATOM 1569 O O . GLY A 1 197 ? -17.391 -28.109 -8.414 1 92.88 197 GLY A O 1
ATOM 1570 N N . GLN A 1 198 ? -16.375 -26.594 -9.625 1 89.69 198 GLN A N 1
ATOM 1571 C CA . GLN A 1 198 ? -15.82 -27.562 -10.562 1 89.69 198 GLN A CA 1
ATOM 1572 C C . GLN A 1 198 ? -14.336 -27.781 -10.312 1 89.69 198 GLN A C 1
ATOM 1574 O O . GLN A 1 198 ? -13.82 -28.875 -10.57 1 89.69 198 GLN A O 1
ATOM 1579 N N . ARG A 1 199 ? -13.664 -26.797 -9.898 1 84.44 199 ARG A N 1
ATOM 1580 C CA . ARG A 1 199 ? -12.211 -26.875 -9.852 1 84.44 199 ARG A CA 1
ATOM 1581 C C . ARG A 1 199 ? -11.727 -27.25 -8.453 1 84.44 199 ARG A C 1
ATOM 1583 O O . ARG A 1 199 ? -11.82 -26.438 -7.531 1 84.44 199 ARG A O 1
ATOM 1590 N N . ALA A 1 200 ? -11.117 -28.438 -8.414 1 85.88 200 ALA A N 1
ATOM 1591 C CA . ALA A 1 200 ? -10.719 -28.984 -7.125 1 85.88 200 ALA A CA 1
ATOM 1592 C C . ALA A 1 200 ? -9.617 -28.156 -6.484 1 85.88 200 ALA A C 1
ATOM 1594 O O . ALA A 1 200 ? -9.547 -28.047 -5.258 1 85.88 200 ALA A O 1
ATOM 1595 N N . LYS A 1 201 ? -8.789 -27.484 -7.266 1 94.12 201 LYS A N 1
ATOM 1596 C CA . LYS A 1 201 ? -7.656 -26.766 -6.707 1 94.12 201 LYS A CA 1
ATOM 1597 C C . LYS A 1 201 ? -8 -25.297 -6.48 1 94.12 201 LYS A C 1
ATOM 1599 O O . LYS A 1 201 ? -7.121 -24.484 -6.172 1 94.12 201 LYS A O 1
ATOM 1604 N N . THR A 1 202 ? -9.211 -24.922 -6.754 1 96.88 202 THR A N 1
ATOM 1605 C CA . THR A 1 202 ? -9.648 -23.531 -6.562 1 96.88 202 THR A CA 1
ATOM 1606 C C . THR A 1 202 ? -10.727 -23.453 -5.484 1 96.88 202 THR A C 1
ATOM 1608 O O . THR A 1 202 ? -11.75 -24.141 -5.566 1 96.88 202 THR A O 1
ATOM 1611 N N . THR A 1 203 ? -10.461 -22.688 -4.48 1 98 203 THR A N 1
ATOM 1612 C CA . THR A 1 203 ? -11.43 -22.453 -3.414 1 98 203 THR A CA 1
ATOM 1613 C C . THR A 1 203 ? -11.812 -20.969 -3.344 1 98 203 THR A C 1
ATOM 1615 O O . THR A 1 203 ? -10.938 -20.109 -3.268 1 98 203 THR A O 1
ATOM 1618 N N . ILE A 1 204 ? -13.07 -20.734 -3.439 1 98.56 204 ILE A N 1
ATOM 1619 C CA . ILE A 1 204 ? -13.602 -19.375 -3.375 1 98.56 204 ILE A CA 1
ATOM 1620 C C . ILE A 1 204 ? -14.438 -19.219 -2.105 1 98.56 204 ILE A C 1
ATOM 1622 O O . ILE A 1 204 ? -15.359 -20 -1.852 1 98.56 204 ILE A O 1
ATOM 1626 N N . ARG A 1 205 ? -14.102 -18.219 -1.297 1 98.62 205 ARG A N 1
ATOM 1627 C CA . ARG A 1 205 ? -14.883 -17.906 -0.107 1 98.62 205 ARG A CA 1
ATOM 1628 C C . ARG A 1 205 ? -15.25 -16.422 -0.084 1 98.62 205 ARG A C 1
ATOM 1630 O O . ARG A 1 205 ? -14.609 -15.602 -0.749 1 98.62 205 ARG A O 1
ATOM 1637 N N . VAL A 1 206 ? -16.344 -16.109 0.617 1 98.62 206 VAL A N 1
ATOM 1638 C CA . VAL A 1 206 ? -16.828 -14.742 0.748 1 98.62 206 VAL A CA 1
ATOM 1639 C C . VAL A 1 206 ? -16.719 -14.297 2.205 1 98.62 206 VAL A C 1
ATOM 1641 O O . VAL A 1 206 ? -17.094 -15.039 3.115 1 98.62 206 VAL A O 1
ATOM 1644 N N . LEU A 1 207 ? -16.125 -13.172 2.438 1 97.5 207 LEU A N 1
ATOM 1645 C CA . LEU A 1 207 ? -16.125 -12.539 3.752 1 97.5 207 LEU A CA 1
ATOM 1646 C C . LEU A 1 207 ? -17.344 -11.625 3.91 1 97.5 207 LEU A C 1
ATOM 1648 O O . LEU A 1 207 ? -17.422 -10.578 3.258 1 97.5 207 LEU A O 1
ATOM 1652 N N . PRO A 1 208 ? -18.266 -11.977 4.773 1 95.94 208 PRO A N 1
ATOM 1653 C CA . PRO A 1 208 ? -19.469 -11.164 4.926 1 95.94 208 PRO A CA 1
ATOM 1654 C C . PRO A 1 208 ? -19.172 -9.75 5.418 1 95.94 208 PRO A C 1
ATOM 1656 O O . PRO A 1 208 ? -18.203 -9.531 6.145 1 95.94 208 PRO A O 1
ATOM 1659 N N . LEU A 1 209 ? -20.047 -8.867 5.098 1 93 209 LEU A N 1
ATOM 1660 C CA . LEU A 1 209 ? -19.938 -7.465 5.488 1 93 209 LEU A CA 1
ATOM 1661 C C . LEU A 1 209 ? -19.875 -7.328 7.008 1 93 209 LEU A C 1
ATOM 1663 O O . LEU A 1 209 ? -19.188 -6.449 7.527 1 93 209 LEU A O 1
ATOM 1667 N N . THR A 1 210 ? -20.531 -8.195 7.719 1 88.94 210 THR A N 1
ATOM 1668 C CA . THR A 1 210 ? -20.656 -8.07 9.172 1 88.94 210 THR A CA 1
ATOM 1669 C C . THR A 1 210 ? -19.75 -9.07 9.875 1 88.94 210 THR A C 1
ATOM 1671 O O . THR A 1 210 ? -19.922 -9.359 11.055 1 88.94 210 THR A O 1
ATOM 1674 N N . ALA A 1 211 ? -18.844 -9.656 9.094 1 90.94 211 ALA A N 1
ATOM 1675 C CA . ALA A 1 211 ? -17.953 -10.656 9.672 1 90.94 211 ALA A CA 1
ATOM 1676 C C . ALA A 1 211 ? -17.172 -10.078 10.844 1 90.94 211 ALA A C 1
ATOM 1678 O O . ALA A 1 211 ? -16.734 -8.922 10.805 1 90.94 211 ALA A O 1
ATOM 1679 N N . SER A 1 212 ? -17.094 -10.805 11.914 1 84.38 212 SER A N 1
ATOM 1680 C CA . SER A 1 212 ? -16.234 -10.453 13.031 1 84.38 212 SER A CA 1
ATOM 1681 C C . SER A 1 212 ? -14.836 -11.039 12.867 1 84.38 212 SER A C 1
ATOM 1683 O O . SER A 1 212 ? -14.68 -12.266 12.82 1 84.38 212 SER A O 1
ATOM 1685 N N . ILE A 1 213 ? -13.938 -10.203 12.641 1 84.81 213 ILE A N 1
ATOM 1686 C CA . ILE A 1 213 ? -12.555 -10.648 12.508 1 84.81 213 ILE A CA 1
ATOM 1687 C C . ILE A 1 213 ? -11.844 -10.562 13.852 1 84.81 213 ILE A C 1
ATOM 1689 O O . ILE A 1 213 ? -11.703 -9.477 14.422 1 84.81 213 ILE A O 1
ATOM 1693 N N . SER A 1 214 ? -11.68 -11.609 14.547 1 69.56 214 SER A N 1
ATOM 1694 C CA . SER A 1 214 ? -11.195 -11.703 15.922 1 69.56 214 SER A CA 1
ATOM 1695 C C . SER A 1 214 ? -9.789 -11.133 16.047 1 69.56 214 SER A C 1
ATOM 1697 O O . SER A 1 214 ? -8.93 -11.391 15.203 1 69.56 214 SER A O 1
ATOM 1699 N N . GLY A 1 215 ? -9.539 -10.414 17.297 1 61.5 215 GLY A N 1
ATOM 1700 C CA . GLY A 1 215 ? -8.258 -10.133 17.938 1 61.5 215 GLY A CA 1
ATOM 1701 C C . GLY A 1 215 ? -7.273 -9.445 17.016 1 61.5 215 GLY A C 1
ATOM 1702 O O . GLY A 1 215 ? -6.094 -9.312 17.328 1 61.5 215 GLY A O 1
ATOM 1703 N N . HIS A 1 216 ? -7.578 -9.172 15.711 1 63.69 216 HIS A N 1
ATOM 1704 C CA . HIS A 1 216 ? -6.383 -8.75 14.984 1 63.69 216 HIS A CA 1
ATOM 1705 C C . HIS A 1 216 ? -6.707 -7.641 13.992 1 63.69 216 HIS A C 1
ATOM 1707 O O . HIS A 1 216 ? -7.855 -7.203 13.898 1 63.69 216 HIS A O 1
ATOM 1713 N N . ALA A 1 217 ? -5.648 -7.359 13.375 1 68.38 217 ALA A N 1
ATOM 1714 C CA . ALA A 1 217 ? -5.566 -6.383 12.289 1 68.38 217 ALA A CA 1
ATOM 1715 C C . ALA A 1 217 ? -6.625 -6.66 11.227 1 68.38 217 ALA A C 1
ATOM 1717 O O . ALA A 1 217 ? -6.98 -7.812 10.977 1 68.38 217 ALA A O 1
ATOM 1718 N N . VAL A 1 218 ? -7.285 -5.652 10.859 1 85.12 218 VAL A N 1
ATOM 1719 C CA . VAL A 1 218 ? -8.273 -5.727 9.781 1 85.12 218 VAL A CA 1
ATOM 1720 C C . VAL A 1 218 ? -7.574 -5.578 8.438 1 85.12 218 VAL A C 1
ATOM 1722 O O . VAL A 1 218 ? -6.516 -4.949 8.344 1 85.12 218 VAL A O 1
ATOM 1725 N N . PRO A 1 219 ? -8.102 -6.273 7.453 1 91.75 219 PRO A N 1
ATOM 1726 C CA . PRO A 1 219 ? -7.527 -6.035 6.129 1 91.75 219 PRO A CA 1
ATOM 1727 C C . PRO A 1 219 ? -7.688 -4.586 5.668 1 91.75 219 PRO A C 1
ATOM 1729 O O . PRO A 1 219 ? -8.711 -3.955 5.953 1 91.75 219 PRO A O 1
ATOM 1732 N N . LYS A 1 220 ? -6.707 -4.086 5.012 1 93.88 220 LYS A N 1
ATOM 1733 C CA . LYS A 1 220 ? -6.73 -2.68 4.617 1 93.88 220 LYS A CA 1
ATOM 1734 C C . LYS A 1 220 ? -6.691 -2.535 3.098 1 93.88 220 LYS A C 1
ATOM 1736 O O . LYS A 1 220 ? -6.98 -1.463 2.562 1 93.88 220 LYS A O 1
ATOM 1741 N N . SER A 1 221 ? -6.293 -3.551 2.408 1 95.31 221 SER A N 1
ATOM 1742 C CA . SER A 1 221 ? -6.254 -3.617 0.951 1 95.31 221 SER A CA 1
ATOM 1743 C C . SER A 1 221 ? -6.227 -5.062 0.464 1 95.31 221 SER A C 1
ATOM 1745 O O . SER A 1 221 ? -6.098 -5.992 1.266 1 95.31 221 SER A O 1
ATOM 1747 N N . ALA A 1 222 ? -6.445 -5.191 -0.848 1 97.31 222 ALA A N 1
ATOM 1748 C CA . ALA A 1 222 ? -6.234 -6.508 -1.443 1 97.31 222 ALA A CA 1
ATOM 1749 C C . ALA A 1 222 ? -4.77 -6.926 -1.337 1 97.31 222 ALA A C 1
ATOM 1751 O O . ALA A 1 222 ? -3.869 -6.09 -1.42 1 97.31 222 ALA A O 1
ATOM 1752 N N . PHE A 1 223 ? -4.547 -8.227 -1.112 1 98.31 223 PHE A N 1
ATOM 1753 C CA . PHE A 1 223 ? -3.18 -8.734 -1.058 1 98.31 223 PHE A CA 1
ATOM 1754 C C . PHE A 1 223 ? -3.115 -10.172 -1.537 1 98.31 223 PHE A C 1
ATOM 1756 O O . PHE A 1 223 ? -4.145 -10.844 -1.648 1 98.31 223 PHE A O 1
ATOM 1763 N N . TYR A 1 224 ? -1.928 -10.617 -1.871 1 98.62 224 TYR A N 1
ATOM 1764 C CA . TYR A 1 224 ? -1.606 -11.945 -2.387 1 98.62 224 TYR A CA 1
ATOM 1765 C C . TYR A 1 224 ? -0.433 -12.555 -1.631 1 98.62 224 TYR A C 1
ATOM 1767 O O . TYR A 1 224 ? 0.529 -11.859 -1.299 1 98.62 224 TYR A O 1
ATOM 1775 N N . ILE A 1 225 ? -0.549 -13.758 -1.334 1 98.75 225 ILE A N 1
ATOM 1776 C CA . ILE A 1 225 ? 0.554 -14.516 -0.755 1 98.75 225 ILE A CA 1
ATOM 1777 C C . ILE A 1 225 ? 0.949 -15.656 -1.699 1 98.75 225 ILE A C 1
ATOM 1779 O O . ILE A 1 225 ? 0.13 -16.516 -2.021 1 98.75 225 ILE A O 1
ATOM 1783 N N . TYR A 1 226 ? 2.17 -15.656 -2.129 1 98.44 226 TYR A N 1
ATOM 1784 C CA . TYR A 1 226 ? 2.695 -16.672 -3.039 1 98.44 226 TYR A CA 1
ATOM 1785 C C . TYR A 1 226 ? 3.693 -17.578 -2.328 1 98.44 226 TYR A C 1
ATOM 1787 O O . TYR A 1 226 ? 4.629 -17.094 -1.682 1 98.44 226 TYR A O 1
ATOM 1795 N N . ARG A 1 227 ? 3.471 -18.828 -2.445 1 97.81 227 ARG A N 1
ATOM 1796 C CA . ARG A 1 227 ? 4.41 -19.828 -1.961 1 97.81 227 ARG A CA 1
ATOM 1797 C C . ARG A 1 227 ? 4.953 -20.672 -3.111 1 97.81 227 ARG A C 1
ATOM 1799 O O . ARG A 1 227 ? 4.207 -21.031 -4.023 1 97.81 227 ARG A O 1
ATOM 1806 N N . TYR A 1 228 ? 6.137 -21.047 -3.025 1 96.62 228 TYR A N 1
ATOM 1807 C CA . TYR A 1 228 ? 6.816 -21.75 -4.109 1 96.62 228 TYR A CA 1
ATOM 1808 C C . TYR A 1 228 ? 7.273 -23.125 -3.662 1 96.62 228 TYR A C 1
ATOM 1810 O O . TYR A 1 228 ? 7.41 -23.391 -2.463 1 96.62 228 TYR A O 1
ATOM 1818 N N . PRO A 1 229 ? 7.438 -24 -4.617 1 94.38 229 PRO A N 1
ATOM 1819 C CA . PRO A 1 229 ? 7.766 -25.375 -4.277 1 94.38 229 PRO A CA 1
ATOM 1820 C C . PRO A 1 229 ? 9.125 -25.516 -3.592 1 94.38 229 PRO A C 1
ATOM 1822 O O . PRO A 1 229 ? 9.281 -26.328 -2.678 1 94.38 229 PRO A O 1
ATOM 1825 N N . ASP A 1 230 ? 10.094 -24.766 -3.982 1 92.56 230 ASP A N 1
ATOM 1826 C CA . ASP A 1 230 ? 11.422 -24.797 -3.375 1 92.56 230 ASP A CA 1
ATOM 1827 C C . ASP A 1 230 ? 11.438 -24.062 -2.037 1 92.56 230 ASP A C 1
ATOM 1829 O O . ASP A 1 230 ? 11.18 -22.859 -1.984 1 92.56 230 ASP A O 1
ATOM 1833 N N . PRO A 1 231 ? 11.781 -24.734 -1.006 1 90.31 231 PRO A N 1
ATOM 1834 C CA . PRO A 1 231 ? 11.75 -24.125 0.324 1 90.31 231 PRO A CA 1
ATOM 1835 C C . PRO A 1 231 ? 12.75 -22.984 0.466 1 90.31 231 PRO A C 1
ATOM 1837 O O . PRO A 1 231 ? 12.625 -22.156 1.379 1 90.31 231 PRO A O 1
ATOM 1840 N N . GLY A 1 232 ? 13.773 -22.953 -0.367 1 90.44 232 GLY A N 1
ATOM 1841 C CA . GLY A 1 232 ? 14.719 -21.844 -0.343 1 90.44 232 GLY A CA 1
ATOM 1842 C C . GLY A 1 232 ? 14.164 -20.562 -0.932 1 90.44 232 GLY A C 1
ATOM 1843 O O . GLY A 1 232 ? 14.711 -19.484 -0.72 1 90.44 232 GLY A O 1
ATOM 1844 N N . ASP A 1 233 ? 13.109 -20.672 -1.662 1 93.56 233 ASP A N 1
ATOM 1845 C CA . ASP A 1 233 ? 12.461 -19.5 -2.215 1 93.56 233 ASP A CA 1
ATOM 1846 C C . ASP A 1 233 ? 11.633 -18.781 -1.152 1 93.56 233 ASP A C 1
ATOM 1848 O O . ASP A 1 233 ? 10.945 -19.422 -0.353 1 93.56 233 ASP A O 1
ATOM 1852 N N . PRO A 1 234 ? 11.734 -17.5 -1.125 1 93.44 234 PRO A N 1
ATOM 1853 C CA . PRO A 1 234 ? 10.961 -16.766 -0.115 1 93.44 234 PRO A CA 1
ATOM 1854 C C . PRO A 1 234 ? 9.461 -16.781 -0.4 1 93.44 234 PRO A C 1
ATOM 1856 O O . PRO A 1 234 ? 9.047 -16.812 -1.562 1 93.44 234 PRO A O 1
ATOM 1859 N N . VAL A 1 235 ? 8.703 -16.828 0.658 1 97.06 235 VAL A N 1
ATOM 1860 C CA . VAL A 1 235 ? 7.297 -16.469 0.528 1 97.06 235 VAL A CA 1
ATOM 1861 C C . VAL A 1 235 ? 7.176 -14.984 0.171 1 97.06 235 VAL A C 1
ATOM 1863 O O . VAL A 1 235 ? 7.875 -14.141 0.739 1 97.06 235 VAL A O 1
ATOM 1866 N N . VAL A 1 236 ? 6.32 -14.672 -0.78 1 97.62 236 VAL A N 1
ATOM 1867 C CA . VAL A 1 236 ? 6.195 -13.289 -1.245 1 97.62 236 VAL A CA 1
ATOM 1868 C C . VAL A 1 236 ? 4.77 -12.797 -1.005 1 97.62 236 VAL A C 1
ATOM 1870 O O . VAL A 1 236 ? 3.801 -13.484 -1.338 1 97.62 236 VAL A O 1
ATOM 1873 N N . VAL A 1 237 ? 4.656 -11.609 -0.394 1 98.31 237 VAL A N 1
ATOM 1874 C CA . VAL A 1 237 ? 3.371 -10.93 -0.246 1 98.31 237 VAL A CA 1
ATOM 1875 C C . VAL A 1 237 ? 3.312 -9.727 -1.184 1 98.31 237 VAL A C 1
ATOM 1877 O O . VAL A 1 237 ? 4.23 -8.906 -1.203 1 98.31 237 VAL A O 1
ATOM 1880 N N . ALA A 1 238 ? 2.307 -9.703 -1.992 1 98.06 238 ALA A N 1
ATOM 1881 C CA . ALA A 1 238 ? 2.045 -8.516 -2.811 1 98.06 238 ALA A CA 1
ATOM 1882 C C . ALA A 1 238 ? 0.807 -7.773 -2.32 1 98.06 238 ALA A C 1
ATOM 1884 O O . ALA A 1 238 ? -0.225 -8.391 -2.041 1 98.06 238 ALA A O 1
ATOM 1885 N N . VAL A 1 239 ? 0.886 -6.457 -2.125 1 97.81 239 VAL A N 1
ATOM 1886 C CA . VAL A 1 239 ? -0.211 -5.617 -1.655 1 97.81 239 VAL A CA 1
ATOM 1887 C C . VAL A 1 239 ? -0.62 -4.641 -2.756 1 97.81 239 VAL A C 1
ATOM 1889 O O . VAL A 1 239 ? 0.22 -3.922 -3.299 1 97.81 239 VAL A O 1
ATOM 1892 N N . ASP A 1 240 ? -1.912 -4.648 -3.066 1 95.44 240 ASP A N 1
ATOM 1893 C CA . ASP A 1 240 ? -2.449 -3.855 -4.164 1 95.44 240 ASP A CA 1
ATOM 1894 C C . ASP A 1 240 ? -3.002 -2.523 -3.662 1 95.44 240 ASP A C 1
ATOM 1896 O O . ASP A 1 240 ? -3.846 -2.494 -2.766 1 95.44 240 ASP A O 1
ATOM 1900 N N . THR A 1 241 ? -2.5 -1.424 -4.184 1 94.5 241 THR A N 1
ATOM 1901 C CA . THR A 1 241 ? -3.045 -0.088 -3.965 1 94.5 241 THR A CA 1
ATOM 1902 C C . THR A 1 241 ? -3.373 0.587 -5.293 1 94.5 241 THR A C 1
ATOM 1904 O O . THR A 1 241 ? -3.277 -0.035 -6.352 1 94.5 241 THR A O 1
ATOM 1907 N N . VAL A 1 242 ? -3.803 1.828 -5.262 1 93 242 VAL A N 1
ATOM 1908 C CA . VAL A 1 242 ? -4.387 2.453 -6.445 1 93 242 VAL A CA 1
ATOM 1909 C C . VAL A 1 242 ? -3.301 2.703 -7.488 1 93 242 VAL A C 1
ATOM 1911 O O . VAL A 1 242 ? -3.447 2.32 -8.648 1 93 242 VAL A O 1
ATOM 1914 N N . THR A 1 243 ? -2.148 3.271 -7.066 1 92.69 243 THR A N 1
ATOM 1915 C CA . THR A 1 243 ? -1.171 3.666 -8.078 1 92.69 243 THR A CA 1
ATOM 1916 C C . THR A 1 243 ? 0.111 2.85 -7.934 1 92.69 243 THR A C 1
ATOM 1918 O O . THR A 1 243 ? 0.992 2.914 -8.797 1 92.69 243 THR A O 1
ATOM 1921 N N . SER A 1 244 ? 0.155 2.117 -6.793 1 91.56 244 SER A N 1
ATOM 1922 C CA . SER A 1 244 ? 1.387 1.382 -6.523 1 91.56 244 SER A CA 1
ATOM 1923 C C . SER A 1 244 ? 1.097 0.041 -5.855 1 91.56 244 SER A C 1
ATOM 1925 O O . SER A 1 244 ? 0.028 -0.149 -5.273 1 91.56 244 SER A O 1
ATOM 1927 N N . ASP A 1 245 ? 2.027 -0.848 -6.043 1 93.44 245 ASP A N 1
ATOM 1928 C CA . ASP A 1 245 ? 1.981 -2.129 -5.344 1 93.44 245 ASP A CA 1
ATOM 1929 C C . ASP A 1 245 ? 3.211 -2.314 -4.457 1 93.44 245 ASP A C 1
ATOM 1931 O O . ASP A 1 245 ? 4.27 -1.747 -4.727 1 93.44 245 ASP A O 1
ATOM 1935 N N . LEU A 1 246 ? 2.975 -3.037 -3.373 1 95.75 246 LEU A N 1
ATOM 1936 C CA . LEU A 1 246 ? 4.078 -3.434 -2.506 1 95.75 246 LEU A CA 1
ATOM 1937 C C . LEU A 1 246 ? 4.398 -4.914 -2.676 1 95.75 246 LEU A C 1
ATOM 1939 O O . LEU A 1 246 ? 3.492 -5.738 -2.818 1 95.75 246 LEU A O 1
ATOM 1943 N N . VAL A 1 247 ? 5.676 -5.219 -2.75 1 95.38 247 VAL A N 1
ATOM 1944 C CA . VAL A 1 247 ? 6.156 -6.594 -2.701 1 95.38 247 VAL A CA 1
ATOM 1945 C C . VAL A 1 247 ? 6.973 -6.809 -1.429 1 95.38 247 VAL A C 1
ATOM 1947 O O . VAL A 1 247 ? 8.023 -6.191 -1.245 1 95.38 247 VAL A O 1
ATOM 1950 N N . LEU A 1 248 ? 6.492 -7.676 -0.573 1 96.06 248 LEU A N 1
ATOM 1951 C CA . LEU A 1 248 ? 7.074 -7.875 0.75 1 96.06 248 LEU A CA 1
ATOM 1952 C C . LEU A 1 248 ? 7.613 -9.289 0.901 1 96.06 248 LEU A C 1
ATOM 1954 O O . LEU A 1 248 ? 6.898 -10.266 0.642 1 96.06 248 LEU A O 1
ATOM 1958 N N . THR A 1 249 ? 8.883 -9.383 1.337 1 94.06 249 THR A N 1
ATOM 1959 C CA . THR A 1 249 ? 9.484 -10.695 1.549 1 94.06 249 THR A CA 1
ATOM 1960 C C . THR A 1 249 ? 10.062 -10.805 2.959 1 94.06 249 THR A C 1
ATOM 1962 O O . THR A 1 249 ? 10.438 -11.898 3.398 1 94.06 249 THR A O 1
ATOM 1965 N N . GLU A 1 250 ? 10.117 -9.625 3.676 1 92.88 250 GLU A N 1
ATOM 1966 C CA . GLU A 1 250 ? 10.633 -9.664 5.043 1 92.88 250 GLU A CA 1
ATOM 1967 C C . GLU A 1 250 ? 9.781 -10.562 5.93 1 92.88 250 GLU A C 1
ATOM 1969 O O . GLU A 1 250 ? 8.555 -10.469 5.922 1 92.88 250 GLU A O 1
ATOM 1974 N N . PRO A 1 251 ? 10.383 -11.398 6.738 1 92.94 251 PRO A N 1
ATOM 1975 C CA . PRO A 1 251 ? 9.656 -12.391 7.531 1 92.94 251 PRO A CA 1
ATOM 1976 C C . PRO A 1 251 ? 8.57 -11.758 8.406 1 92.94 251 PRO A C 1
ATOM 1978 O O . PRO A 1 251 ? 7.484 -12.328 8.555 1 92.94 251 PRO A O 1
ATOM 1981 N N . ALA A 1 252 ? 8.859 -10.594 8.992 1 92.75 252 ALA A N 1
ATOM 1982 C CA . ALA A 1 252 ? 7.883 -9.945 9.867 1 92.75 252 ALA A CA 1
ATOM 1983 C C . ALA A 1 252 ? 6.621 -9.57 9.094 1 92.75 252 ALA A C 1
ATOM 1985 O O . ALA A 1 252 ? 5.504 -9.797 9.57 1 92.75 252 ALA A O 1
ATOM 1986 N N . ASP A 1 253 ? 6.785 -9.055 7.926 1 94.75 253 ASP A N 1
ATOM 1987 C CA . ASP A 1 253 ? 5.645 -8.695 7.086 1 94.75 253 ASP A CA 1
ATOM 1988 C C . ASP A 1 253 ? 4.879 -9.945 6.648 1 94.75 253 ASP A C 1
ATOM 1990 O O . ASP A 1 253 ? 3.654 -10 6.766 1 94.75 253 ASP A O 1
ATOM 1994 N N . VAL A 1 254 ? 5.633 -10.914 6.172 1 96.38 254 VAL A N 1
ATOM 1995 C CA . VAL A 1 254 ? 5.035 -12.141 5.652 1 96.38 254 VAL A CA 1
ATOM 1996 C C . VAL A 1 254 ? 4.219 -12.828 6.746 1 96.38 254 VAL A C 1
ATOM 1998 O O . VAL A 1 254 ? 3.074 -13.227 6.516 1 96.38 254 VAL A O 1
ATOM 2001 N N . THR A 1 255 ? 4.773 -12.883 7.938 1 94.56 255 THR A N 1
ATOM 2002 C CA . THR A 1 255 ? 4.09 -13.523 9.062 1 94.56 255 THR A CA 1
ATOM 2003 C C . THR A 1 255 ? 2.785 -12.797 9.375 1 94.56 255 THR A C 1
ATOM 2005 O O . THR A 1 255 ? 1.76 -13.438 9.617 1 94.56 255 THR A O 1
ATOM 2008 N N . HIS A 1 256 ? 2.787 -11.539 9.305 1 93.5 256 HIS A N 1
ATOM 2009 C CA . HIS A 1 256 ? 1.594 -10.758 9.609 1 93.5 256 HIS A CA 1
ATOM 2010 C C . HIS A 1 256 ? 0.49 -11.016 8.586 1 93.5 256 HIS A C 1
ATOM 2012 O O . HIS A 1 256 ? -0.675 -11.18 8.953 1 93.5 256 HIS A O 1
ATOM 2018 N N . TYR A 1 257 ? 0.833 -11.094 7.391 1 95.75 257 TYR A N 1
ATOM 2019 C CA . TYR A 1 257 ? -0.175 -11.305 6.359 1 95.75 257 TYR A CA 1
ATOM 2020 C C . TYR A 1 257 ? -0.664 -12.75 6.363 1 95.75 257 TYR A C 1
ATOM 2022 O O . TYR A 1 257 ? -1.832 -13.016 6.07 1 95.75 257 TYR A O 1
ATOM 2030 N N . LEU A 1 258 ? 0.252 -13.695 6.656 1 95.94 258 LEU A N 1
ATOM 2031 C CA . LEU A 1 258 ? -0.18 -15.078 6.812 1 95.94 258 LEU A CA 1
ATOM 2032 C C . LEU A 1 258 ? -1.194 -15.211 7.945 1 95.94 258 LEU A C 1
ATOM 2034 O O . LEU A 1 258 ? -2.234 -15.852 7.781 1 95.94 258 LEU A O 1
ATOM 2038 N N . ASN A 1 259 ? -0.885 -14.539 9.055 1 93.31 259 ASN A N 1
ATOM 2039 C CA . ASN A 1 259 ? -1.806 -14.547 10.18 1 93.31 259 ASN A CA 1
ATOM 2040 C C . ASN A 1 259 ? -3.131 -13.875 9.828 1 93.31 259 ASN A C 1
ATOM 2042 O O . ASN A 1 259 ? -4.199 -14.375 10.203 1 93.31 259 ASN A O 1
ATOM 2046 N N . LEU A 1 260 ? -3.061 -12.789 9.172 1 94.19 260 LEU A N 1
ATOM 2047 C CA . LEU A 1 260 ? -4.27 -12.086 8.75 1 94.19 260 LEU A CA 1
ATOM 2048 C C . LEU A 1 260 ? -5.121 -12.977 7.848 1 94.19 260 LEU A C 1
ATOM 2050 O O . LEU A 1 260 ? -6.336 -13.078 8.039 1 94.19 260 LEU A O 1
ATOM 2054 N N . TYR A 1 261 ? -4.477 -13.617 6.883 1 96.44 261 TYR A N 1
ATOM 2055 C CA . TYR A 1 261 ? -5.227 -14.469 5.969 1 96.44 261 TYR A CA 1
ATOM 2056 C C . TYR A 1 261 ? -5.914 -15.602 6.727 1 96.44 261 TYR A C 1
ATOM 2058 O O . TYR A 1 261 ? -7.055 -15.961 6.418 1 96.44 261 TYR A O 1
ATOM 2066 N N . GLU A 1 262 ? -5.25 -16.156 7.672 1 94.62 262 GLU A N 1
ATOM 2067 C CA . GLU A 1 262 ? -5.84 -17.219 8.484 1 94.62 262 GLU A CA 1
ATOM 2068 C C . GLU A 1 262 ? -7.078 -16.719 9.227 1 94.62 262 GLU A C 1
ATOM 2070 O O . GLU A 1 262 ? -8.102 -17.422 9.273 1 94.62 262 GLU A O 1
ATOM 2075 N N . ARG A 1 263 ? -7.031 -15.586 9.711 1 93.31 263 ARG A N 1
ATOM 2076 C CA . ARG A 1 263 ? -8.172 -15.008 10.414 1 93.31 263 ARG A CA 1
ATOM 2077 C C . ARG A 1 263 ? -9.32 -14.719 9.461 1 93.31 263 ARG A C 1
ATOM 2079 O O . ARG A 1 263 ? -10.492 -14.852 9.828 1 93.31 263 ARG A O 1
ATOM 2086 N N . LEU A 1 264 ? -8.961 -14.258 8.289 1 96.06 264 LEU A N 1
ATOM 2087 C CA . LEU A 1 264 ? -9.992 -14.031 7.277 1 96.06 264 LEU A CA 1
ATOM 2088 C C . LEU A 1 264 ? -10.664 -15.336 6.887 1 96.06 264 LEU A C 1
ATOM 2090 O O . LEU A 1 264 ? -11.883 -15.383 6.676 1 96.06 264 LEU A O 1
ATOM 2094 N N . GLN A 1 265 ? -9.883 -16.375 6.809 1 96.19 265 GLN A N 1
ATOM 2095 C CA . GLN A 1 265 ? -10.445 -17.703 6.52 1 96.19 265 GLN A CA 1
ATOM 2096 C C . GLN A 1 265 ? -11.438 -18.125 7.602 1 96.19 265 GLN A C 1
ATOM 2098 O O . GLN A 1 265 ? -12.508 -18.656 7.297 1 96.19 265 GLN A O 1
ATOM 2103 N N . ASP A 1 266 ? -11.109 -17.797 8.844 1 94.31 266 ASP A N 1
ATOM 2104 C CA . ASP A 1 266 ? -11.961 -18.156 9.969 1 94.31 266 ASP A CA 1
ATOM 2105 C C . ASP A 1 266 ? -13.266 -17.375 9.938 1 94.31 266 ASP A C 1
ATOM 2107 O O . ASP A 1 266 ? -14.32 -17.891 10.328 1 94.31 266 ASP A O 1
ATOM 2111 N N . ALA A 1 267 ? -13.195 -16.203 9.477 1 95.12 267 ALA A N 1
ATOM 2112 C CA . ALA A 1 267 ? -14.344 -15.312 9.516 1 95.12 267 ALA A CA 1
ATOM 2113 C C . ALA A 1 267 ? -15.211 -15.477 8.266 1 95.12 267 ALA A C 1
ATOM 2115 O O . ALA A 1 267 ? -16.375 -15.086 8.25 1 95.12 267 ALA A O 1
ATOM 2116 N N . ALA A 1 268 ? -14.641 -16.016 7.188 1 97.31 268 ALA A N 1
ATOM 2117 C CA . ALA A 1 268 ? -15.328 -16.125 5.902 1 97.31 268 ALA A CA 1
ATOM 2118 C C . ALA A 1 268 ? -16.359 -17.25 5.934 1 97.31 268 ALA A C 1
ATOM 2120 O O . ALA A 1 268 ? -16.281 -18.156 6.762 1 97.31 268 ALA A O 1
ATOM 2121 N N . LEU A 1 269 ? -17.344 -17.141 5.094 1 98.12 269 LEU A N 1
ATOM 2122 C CA . LEU A 1 269 ? -18.281 -18.234 4.875 1 98.12 269 LEU A CA 1
ATOM 2123 C C . LEU A 1 269 ? -17.547 -19.484 4.402 1 98.12 269 LEU A C 1
ATOM 2125 O O . LEU A 1 269 ? -16.453 -19.406 3.84 1 98.12 269 LEU A O 1
ATOM 2129 N N . SER A 1 270 ? -18.156 -20.688 4.664 1 97.81 270 SER A N 1
ATOM 2130 C CA . SER A 1 270 ? -17.641 -21.906 4.055 1 97.81 270 SER A CA 1
ATOM 2131 C C . SER A 1 270 ? -17.656 -21.812 2.535 1 97.81 270 SER A C 1
ATOM 2133 O O . SER A 1 270 ? -18.344 -20.953 1.965 1 97.81 270 SER A O 1
ATOM 2135 N N . ALA A 1 271 ? -16.891 -22.672 1.875 1 97.44 271 ALA A N 1
ATOM 2136 C CA . ALA A 1 271 ? -16.859 -22.688 0.415 1 97.44 271 ALA A CA 1
ATOM 2137 C C . ALA A 1 271 ? -18.25 -22.875 -0.164 1 97.44 271 ALA A C 1
ATOM 2139 O O . ALA A 1 271 ? -18.641 -22.156 -1.093 1 97.44 271 ALA A O 1
ATOM 2140 N N . THR A 1 272 ? -19.031 -23.734 0.445 1 97.69 272 THR A N 1
ATOM 2141 C CA . THR A 1 272 ? -20.375 -24.031 -0.029 1 97.69 272 THR A CA 1
ATOM 2142 C C . THR A 1 272 ? -21.297 -22.828 0.173 1 97.69 272 THR A C 1
ATOM 2144 O O . THR A 1 272 ? -22 -22.422 -0.75 1 97.69 272 THR A O 1
ATOM 2147 N N . ASP A 1 273 ? -21.281 -22.219 1.347 1 98.38 273 ASP A N 1
ATOM 2148 C CA . ASP A 1 273 ? -22.109 -21.062 1.642 1 98.38 273 ASP A CA 1
ATOM 2149 C C . ASP A 1 273 ? -21.719 -19.859 0.791 1 98.38 273 ASP A C 1
ATOM 2151 O O . ASP A 1 273 ? -22.562 -19.047 0.417 1 98.38 273 ASP A O 1
ATOM 2155 N N . SER A 1 274 ? -20.422 -19.781 0.521 1 98.62 274 SER A N 1
ATOM 2156 C CA . SER A 1 274 ? -19.922 -18.703 -0.327 1 98.62 274 SER A CA 1
ATOM 2157 C C . SER A 1 274 ? -20.5 -18.797 -1.735 1 98.62 274 SER A C 1
ATOM 2159 O O 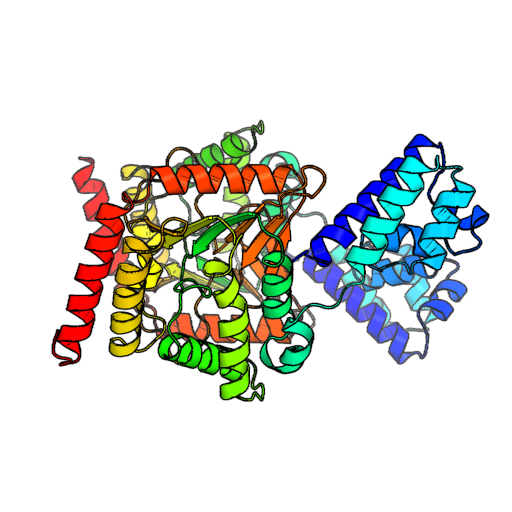. SER A 1 274 ? -20.969 -17.797 -2.287 1 98.62 274 SER A O 1
ATOM 2161 N N . LEU A 1 275 ? -20.516 -20 -2.277 1 98.19 275 LEU A N 1
ATOM 2162 C CA . LEU A 1 275 ? -21.047 -20.188 -3.617 1 98.19 275 LEU A CA 1
ATOM 2163 C C . LEU A 1 275 ? -22.562 -19.938 -3.637 1 98.19 275 LEU A C 1
ATOM 2165 O O . LEU A 1 275 ? -23.078 -19.375 -4.598 1 98.19 275 LEU A O 1
ATOM 2169 N N . THR A 1 276 ? -23.25 -20.297 -2.549 1 98.38 276 THR A N 1
ATOM 2170 C CA . THR A 1 276 ? -24.672 -20.016 -2.426 1 98.38 276 THR A CA 1
ATOM 2171 C C . THR A 1 276 ? -24.922 -18.5 -2.381 1 98.38 276 THR A C 1
ATOM 2173 O O . THR A 1 276 ? -25.812 -18 -3.061 1 98.38 276 THR A O 1
ATOM 2176 N N . PHE A 1 277 ? -24.172 -17.875 -1.608 1 98.38 277 PHE A N 1
ATOM 2177 C CA . PHE A 1 277 ? -24.25 -16.422 -1.505 1 98.38 277 PHE A CA 1
ATOM 2178 C C . PHE A 1 277 ? -24.062 -15.766 -2.867 1 98.38 277 PHE A C 1
ATOM 2180 O O . PHE A 1 277 ? -24.875 -14.938 -3.285 1 98.38 277 PHE A O 1
ATOM 2187 N N . LEU A 1 278 ? -22.922 -16.141 -3.572 1 98.31 278 LEU A N 1
ATOM 2188 C CA . LEU A 1 278 ? -22.609 -15.547 -4.867 1 98.31 278 LEU A CA 1
ATOM 2189 C C . LEU A 1 278 ? -23.719 -15.828 -5.879 1 98.31 278 LEU A C 1
ATOM 2191 O O . LEU A 1 278 ? -24.062 -14.953 -6.676 1 98.31 278 LEU A O 1
ATOM 2195 N N . ALA A 1 279 ? -24.266 -17.031 -5.852 1 98.12 279 ALA A N 1
ATOM 2196 C CA . ALA A 1 279 ? -25.344 -17.391 -6.754 1 98.12 279 ALA A CA 1
ATOM 2197 C C . ALA A 1 279 ? -26.578 -16.531 -6.504 1 98.12 279 ALA A C 1
ATOM 2199 O O . ALA A 1 279 ? -27.234 -16.094 -7.449 1 98.12 279 ALA A O 1
ATOM 2200 N N . THR A 1 280 ? -26.875 -16.25 -5.281 1 97.88 280 THR A N 1
ATOM 2201 C CA . THR A 1 280 ? -28.031 -15.438 -4.902 1 97.88 280 THR A CA 1
ATOM 2202 C C . THR A 1 280 ? -27.875 -14.008 -5.414 1 97.88 280 THR A C 1
ATOM 2204 O O . THR A 1 280 ? -28.797 -13.453 -6.012 1 97.88 280 THR A O 1
ATOM 2207 N N . VAL A 1 281 ? -26.703 -13.492 -5.18 1 96.62 281 VAL A N 1
ATOM 2208 C CA . VAL A 1 281 ? -26.469 -12.117 -5.617 1 96.62 281 VAL A CA 1
ATOM 2209 C C . VAL A 1 281 ? -26.5 -12.047 -7.141 1 96.62 281 VAL A C 1
ATOM 2211 O O . VAL A 1 281 ? -27.016 -11.086 -7.711 1 96.62 281 VAL A O 1
ATOM 2214 N N . ALA A 1 282 ? -25.891 -13.062 -7.801 1 96.75 282 ALA A N 1
ATOM 2215 C CA . ALA A 1 282 ? -25.922 -13.109 -9.258 1 96.75 282 ALA A CA 1
ATOM 2216 C C . ALA A 1 282 ? -27.359 -13.055 -9.781 1 96.75 282 ALA A C 1
ATOM 2218 O O . ALA A 1 282 ? -27.656 -12.297 -10.703 1 96.75 282 ALA A O 1
ATOM 2219 N N . LYS A 1 283 ? -28.203 -13.797 -9.195 1 95.75 283 LYS A N 1
ATOM 2220 C CA . LYS A 1 283 ? -29.609 -13.836 -9.586 1 95.75 283 LYS A CA 1
ATOM 2221 C C . LYS A 1 283 ? -30.266 -12.477 -9.391 1 95.75 283 LYS A C 1
ATOM 2223 O O . LYS A 1 283 ? -31.016 -12.016 -10.25 1 95.75 283 LYS A O 1
ATOM 2228 N N . GLU A 1 284 ? -29.953 -11.844 -8.305 1 94 284 GLU A N 1
ATOM 2229 C CA . GLU A 1 284 ? -30.5 -10.523 -8.016 1 94 284 GLU A CA 1
ATOM 2230 C C . GLU A 1 284 ? -30.062 -9.508 -9.062 1 94 284 GLU A C 1
ATOM 2232 O O . GLU A 1 284 ? -30.891 -8.727 -9.555 1 94 284 GLU A O 1
ATOM 2237 N N . LEU A 1 285 ? -28.844 -9.547 -9.43 1 91.69 285 LEU A N 1
ATOM 2238 C CA . LEU A 1 285 ? -28.297 -8.578 -10.375 1 91.69 285 LEU A CA 1
ATOM 2239 C C . LEU A 1 285 ? -28.812 -8.836 -11.781 1 91.69 285 LEU A C 1
ATOM 2241 O O . LEU A 1 285 ? -29.094 -7.887 -12.531 1 91.69 285 LEU A O 1
ATOM 2245 N N . LEU A 1 286 ? -28.984 -10.062 -12.117 1 91 286 LEU A N 1
ATOM 2246 C CA . LEU A 1 286 ? -29.391 -10.422 -13.469 1 91 286 LEU A CA 1
ATOM 2247 C C . LEU A 1 286 ? -30.891 -10.25 -13.648 1 91 286 LEU A C 1
ATOM 2249 O O . LEU A 1 286 ? -31.359 -9.945 -14.75 1 91 286 LEU A O 1
ATOM 2253 N N . THR A 1 287 ? -31.641 -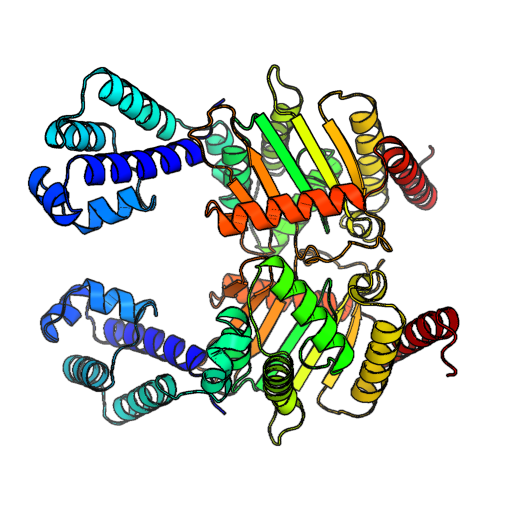10.406 -12.602 1 87.5 287 THR A N 1
ATOM 2254 C CA . THR A 1 287 ? -33.094 -10.156 -12.656 1 87.5 287 THR A CA 1
ATOM 2255 C C . THR A 1 287 ? -33.375 -8.664 -12.789 1 87.5 287 THR A C 1
ATOM 2257 O O . THR A 1 287 ? -34.25 -8.258 -13.547 1 87.5 287 THR A O 1
ATOM 2260 N N . GLU A 1 288 ? -32.688 -7.895 -12.109 1 79.81 288 GLU A N 1
ATOM 2261 C CA . GLU A 1 288 ? -32.844 -6.449 -12.156 1 79.81 288 GLU A CA 1
ATOM 2262 C C . GLU A 1 288 ? -32.562 -5.902 -13.555 1 79.81 288 GLU A C 1
ATOM 2264 O O . GLU A 1 288 ? -33.156 -4.895 -13.961 1 79.81 288 GLU A O 1
ATOM 2269 N N . THR A 1 289 ? -31.703 -6.598 -14.32 1 77.12 289 THR A N 1
ATOM 2270 C CA . THR A 1 289 ? -31.328 -6.102 -15.633 1 77.12 289 THR A CA 1
ATOM 2271 C C . THR A 1 289 ? -32.156 -6.785 -16.719 1 77.12 289 THR A C 1
ATOM 2273 O O . THR A 1 289 ? -31.922 -6.559 -17.922 1 77.12 289 THR A O 1
ATOM 2276 N N . GLY A 1 290 ? -33.156 -7.574 -16.344 1 70.31 290 GLY A N 1
ATOM 2277 C CA . GLY A 1 290 ? -34.031 -8.227 -17.297 1 70.31 290 GLY A CA 1
ATOM 2278 C C . GLY A 1 290 ? -33.406 -9.43 -17.969 1 70.31 290 GLY A C 1
ATOM 2279 O O . GLY A 1 290 ? -33.906 -9.898 -19 1 70.31 290 GLY A O 1
ATOM 2280 N N . GLN A 1 291 ? -32.25 -9.797 -17.641 1 58.06 291 GLN A N 1
ATOM 2281 C CA . GLN A 1 291 ? -31.609 -10.938 -18.297 1 58.06 291 GLN A CA 1
ATOM 2282 C C . GLN A 1 291 ? -32.094 -12.258 -17.672 1 58.06 291 GLN A C 1
ATOM 2284 O O . GLN A 1 291 ? -32.312 -12.328 -16.469 1 58.06 291 GLN A O 1
ATOM 2289 N N . GLN A 1 292 ? -32.844 -13.164 -18.5 1 50.94 292 GLN A N 1
ATOM 2290 C CA . GLN A 1 292 ? -33.438 -14.461 -18.156 1 50.94 292 GLN A CA 1
ATOM 2291 C C . GLN A 1 292 ? -32.375 -15.414 -17.594 1 50.94 292 GLN A C 1
ATOM 2293 O O . GLN A 1 292 ? -31.25 -15.477 -18.109 1 50.94 292 GLN A O 1
ATOM 2298 N N . ILE A 1 293 ? -32.625 -15.898 -16.297 1 47.62 293 ILE A N 1
ATOM 2299 C CA . ILE A 1 293 ? -31.828 -16.922 -15.602 1 47.62 293 ILE A CA 1
ATOM 2300 C C . ILE A 1 293 ? -32.062 -18.281 -16.266 1 47.62 293 ILE A C 1
ATOM 2302 O O . ILE A 1 293 ? -33.188 -18.625 -16.594 1 47.62 293 ILE A O 1
ATOM 2306 N N . MET B 1 1 ? 2.322 25.062 13.109 1 80.44 1 MET B N 1
ATOM 2307 C CA . MET B 1 1 ? 3.463 24.156 13.164 1 80.44 1 MET B CA 1
ATOM 2308 C C . MET B 1 1 ? 3.846 23.688 11.766 1 80.44 1 MET B C 1
ATOM 2310 O O . MET B 1 1 ? 3.037 23.75 10.836 1 80.44 1 MET B O 1
ATOM 2314 N N . ILE B 1 2 ? 5.137 23.516 11.578 1 87.19 2 ILE B N 1
ATOM 2315 C CA . ILE B 1 2 ? 5.656 23.109 10.281 1 87.19 2 ILE B CA 1
ATOM 2316 C C . ILE B 1 2 ? 5.914 21.609 10.281 1 87.19 2 ILE B C 1
ATOM 2318 O O . ILE B 1 2 ? 6.094 21 11.336 1 87.19 2 ILE B O 1
ATOM 2322 N N . SER B 1 3 ? 5.809 21.047 9.07 1 91.88 3 SER B N 1
ATOM 2323 C CA . SER B 1 3 ? 6.176 19.641 8.922 1 91.88 3 SER B CA 1
ATOM 2324 C C . SER B 1 3 ? 7.637 19.484 8.523 1 91.88 3 SER B C 1
ATOM 2326 O O . SER B 1 3 ? 8 19.75 7.371 1 91.88 3 SER B O 1
ATOM 2328 N N . PRO B 1 4 ? 8.445 19 9.438 1 90.75 4 PRO B N 1
ATOM 2329 C CA . PRO B 1 4 ? 9.852 18.781 9.07 1 90.75 4 PRO B CA 1
ATOM 2330 C C . PRO B 1 4 ? 10 17.844 7.875 1 90.75 4 PRO B C 1
ATOM 2332 O O . PRO B 1 4 ? 10.898 18.031 7.051 1 90.75 4 PRO B O 1
ATOM 2335 N N . TYR B 1 5 ? 9.18 16.891 7.75 1 90.94 5 TYR B N 1
ATOM 2336 C CA . TYR B 1 5 ? 9.234 15.969 6.621 1 90.94 5 TYR B CA 1
ATOM 2337 C C . TYR B 1 5 ? 9.07 16.719 5.301 1 90.94 5 TYR B C 1
ATOM 2339 O O . TYR B 1 5 ? 9.859 16.531 4.375 1 90.94 5 TYR B O 1
ATOM 2347 N N . VAL B 1 6 ? 8.086 17.484 5.254 1 93.31 6 VAL B N 1
ATOM 2348 C CA . VAL B 1 6 ? 7.785 18.219 4.031 1 93.31 6 VAL B CA 1
ATOM 2349 C C . VAL B 1 6 ? 8.914 19.203 3.729 1 93.31 6 VAL B C 1
ATOM 2351 O O . VAL B 1 6 ? 9.297 19.375 2.57 1 93.31 6 VAL B O 1
ATOM 2354 N N . ARG B 1 7 ? 9.469 19.812 4.762 1 92.88 7 ARG B N 1
ATOM 2355 C CA . ARG B 1 7 ? 10.562 20.75 4.574 1 92.88 7 ARG B CA 1
ATOM 2356 C C . ARG B 1 7 ? 11.828 20.047 4.09 1 92.88 7 ARG B C 1
ATOM 2358 O O . ARG B 1 7 ? 12.586 20.594 3.297 1 92.88 7 ARG B O 1
ATOM 2365 N N . ARG B 1 8 ? 12.031 18.891 4.578 1 92.62 8 ARG B N 1
ATOM 2366 C CA . ARG B 1 8 ? 13.156 18.094 4.082 1 92.62 8 ARG B CA 1
ATOM 2367 C C . ARG B 1 8 ? 12.992 17.797 2.598 1 92.62 8 ARG B C 1
ATOM 2369 O O . ARG B 1 8 ? 13.953 17.891 1.832 1 92.62 8 ARG B O 1
ATOM 2376 N N . ARG B 1 9 ? 11.812 17.422 2.236 1 92 9 ARG B N 1
ATOM 2377 C CA . ARG B 1 9 ? 11.547 17.141 0.83 1 92 9 ARG B CA 1
ATOM 2378 C C . ARG B 1 9 ? 11.711 18.391 -0.025 1 92 9 ARG B C 1
ATOM 2380 O O . ARG B 1 9 ? 12.273 18.328 -1.122 1 92 9 ARG B O 1
ATOM 2387 N N . ARG B 1 10 ? 11.242 19.453 0.448 1 93 10 ARG B N 1
ATOM 2388 C CA . ARG B 1 10 ? 11.383 20.734 -0.245 1 93 10 ARG B CA 1
ATOM 2389 C C . ARG B 1 10 ? 12.852 21.125 -0.382 1 93 10 ARG B C 1
ATOM 2391 O O . ARG B 1 10 ? 13.273 21.594 -1.44 1 93 10 ARG B O 1
ATOM 2398 N N . LEU B 1 11 ? 13.547 20.953 0.697 1 94.5 11 LEU B N 1
ATOM 2399 C CA . LEU B 1 11 ? 14.969 21.266 0.683 1 94.5 11 LEU B CA 1
ATOM 2400 C C . LEU B 1 11 ? 15.695 20.484 -0.396 1 94.5 11 LEU B C 1
ATOM 2402 O O . LEU B 1 11 ? 16.453 21.047 -1.18 1 94.5 11 LEU B O 1
ATOM 2406 N N . ALA B 1 12 ? 15.453 19.188 -0.431 1 94.31 12 ALA B N 1
ATOM 2407 C CA . ALA B 1 12 ? 16.078 18.328 -1.43 1 94.31 12 ALA B CA 1
ATOM 2408 C C . ALA B 1 12 ? 15.766 18.812 -2.844 1 94.31 12 ALA B C 1
ATOM 2410 O O . ALA B 1 12 ? 16.672 18.953 -3.67 1 94.31 12 ALA B O 1
ATOM 2411 N N . ALA B 1 13 ? 14.539 19.141 -3.088 1 93.06 13 ALA B N 1
ATOM 2412 C CA . ALA B 1 13 ? 14.109 19.594 -4.406 1 93.06 13 ALA B CA 1
ATOM 2413 C C . ALA B 1 13 ? 14.781 20.922 -4.773 1 93.06 13 ALA B C 1
ATOM 2415 O O . ALA B 1 13 ? 15.195 21.109 -5.918 1 93.06 13 ALA B O 1
ATOM 2416 N N . GLU B 1 14 ? 14.844 21.781 -3.818 1 94.94 14 GLU B N 1
ATOM 2417 C CA . GLU B 1 14 ? 15.461 23.078 -4.047 1 94.94 14 GLU B CA 1
ATOM 2418 C C . GLU B 1 14 ? 16.953 22.953 -4.344 1 94.94 14 GLU B C 1
ATOM 2420 O O . GLU B 1 14 ? 17.484 23.672 -5.191 1 94.94 14 GLU B O 1
ATOM 2425 N N . LEU B 1 15 ? 17.594 22.078 -3.676 1 95.75 15 LEU B N 1
ATOM 2426 C CA . LEU B 1 15 ? 19.031 21.875 -3.893 1 95.75 15 LEU B CA 1
ATOM 2427 C C . LEU B 1 15 ? 19.281 21.312 -5.285 1 95.75 15 LEU B C 1
ATOM 2429 O O . LEU B 1 15 ? 20.25 21.703 -5.949 1 95.75 15 LEU B O 1
ATOM 2433 N N . ILE B 1 16 ? 18.453 20.391 -5.703 1 95.69 16 ILE B N 1
ATOM 2434 C CA . ILE B 1 16 ? 18.562 19.859 -7.055 1 95.69 16 ILE B CA 1
ATOM 2435 C C . ILE B 1 16 ? 18.391 20.984 -8.07 1 95.69 16 ILE B C 1
ATOM 2437 O O . ILE B 1 16 ? 19.188 21.125 -8.992 1 95.69 16 ILE B O 1
ATOM 2441 N N . ARG B 1 17 ? 17.359 21.734 -7.887 1 95.38 17 ARG B N 1
ATOM 2442 C CA . ARG B 1 17 ? 17.031 22.828 -8.797 1 95.38 17 ARG B CA 1
ATOM 2443 C C . ARG B 1 17 ? 18.203 23.797 -8.898 1 95.38 17 ARG B C 1
ATOM 2445 O O . ARG B 1 17 ? 18.609 24.188 -10 1 95.38 17 ARG B O 1
ATOM 2452 N N . LEU B 1 18 ? 18.703 24.172 -7.766 1 96.5 18 LEU B N 1
ATOM 2453 C CA . LEU B 1 18 ? 19.797 25.125 -7.719 1 96.5 18 LEU B CA 1
ATOM 2454 C C . LEU B 1 18 ? 21.047 24.547 -8.383 1 96.5 18 LEU B C 1
ATOM 2456 O O . LEU B 1 18 ? 21.719 25.25 -9.141 1 96.5 18 LEU B O 1
ATOM 2460 N N . ARG B 1 19 ? 21.328 23.312 -8.047 1 96.94 19 ARG B N 1
ATOM 2461 C CA . ARG B 1 19 ? 22.484 22.656 -8.656 1 96.94 19 ARG B CA 1
ATOM 2462 C C . ARG B 1 19 ? 22.375 22.672 -10.18 1 96.94 19 ARG B C 1
ATOM 2464 O O . ARG B 1 19 ? 23.312 23.047 -10.875 1 96.94 19 ARG B O 1
ATOM 2471 N N . GLU B 1 20 ? 21.219 22.344 -10.664 1 96.44 20 GLU B N 1
ATOM 2472 C CA . GLU B 1 20 ? 20.969 22.281 -12.102 1 96.44 20 GLU B CA 1
ATOM 2473 C C . GLU B 1 20 ? 20.984 23.672 -12.727 1 96.44 20 GLU B C 1
ATOM 2475 O O . GLU B 1 20 ? 21.547 23.875 -13.805 1 96.44 20 GLU B O 1
ATOM 2480 N N . GLU B 1 21 ? 20.375 24.609 -12.125 1 96.5 21 GLU B N 1
ATOM 2481 C CA . GLU B 1 21 ? 20.312 26 -12.602 1 96.5 21 GLU B CA 1
ATOM 2482 C C . GLU B 1 21 ? 21.719 26.594 -12.758 1 96.5 21 GLU B C 1
ATOM 2484 O O . GLU B 1 21 ? 21.938 27.438 -13.617 1 96.5 21 GLU B O 1
ATOM 2489 N N . HIS B 1 22 ? 22.656 26.172 -11.961 1 96.06 22 HIS B N 1
ATOM 2490 C CA . HIS B 1 22 ? 24 26.734 -11.953 1 96.06 22 HIS B CA 1
ATOM 2491 C C . HIS B 1 22 ? 24.969 25.859 -12.727 1 96.06 22 HIS B C 1
ATOM 2493 O O . HIS B 1 22 ? 26.188 26.047 -12.648 1 96.06 22 HIS B O 1
ATOM 2499 N N . GLY B 1 23 ? 24.391 24.75 -13.352 1 95.62 23 GLY B N 1
ATOM 2500 C CA . GLY B 1 23 ? 25.141 23.969 -14.328 1 95.62 23 GLY B CA 1
ATOM 2501 C C . GLY B 1 23 ? 26.031 22.922 -13.695 1 95.62 23 GLY B C 1
ATOM 2502 O O . GLY B 1 23 ? 27.031 22.484 -14.297 1 95.62 23 GLY B O 1
ATOM 2503 N N . TYR B 1 24 ? 25.781 22.547 -12.516 1 96.38 24 TYR B N 1
ATOM 2504 C CA . TYR B 1 24 ? 26.578 21.516 -11.852 1 96.38 24 TYR B CA 1
ATOM 2505 C C . TYR B 1 24 ? 25.922 20.141 -12 1 96.38 24 TYR B C 1
ATOM 2507 O O . TYR B 1 24 ? 24.703 20.016 -11.883 1 96.38 24 TYR B O 1
ATOM 2515 N N . SER B 1 25 ? 26.766 19.234 -12.32 1 96.25 25 SER B N 1
ATOM 2516 C CA . SER B 1 25 ? 26.359 17.844 -12.086 1 96.25 25 SER B CA 1
ATOM 2517 C C . SER B 1 25 ? 26.531 17.469 -10.617 1 96.25 25 SER B C 1
ATOM 2519 O O . SER B 1 25 ? 27.172 18.188 -9.852 1 96.25 25 SER B O 1
ATOM 2521 N N . ALA B 1 26 ? 25.891 16.375 -10.211 1 94.69 26 ALA B N 1
ATOM 2522 C CA . ALA B 1 26 ? 26.062 15.898 -8.836 1 94.69 26 ALA B CA 1
ATOM 2523 C C . ALA B 1 26 ? 27.531 15.594 -8.531 1 94.69 26 ALA B C 1
ATOM 2525 O O . ALA B 1 26 ? 28.016 15.898 -7.445 1 94.69 26 ALA B O 1
ATOM 2526 N N . ASP B 1 27 ? 28.156 15.055 -9.508 1 93.81 27 ASP B N 1
ATOM 2527 C CA . ASP B 1 27 ? 29.562 14.719 -9.367 1 93.81 27 ASP B CA 1
ATOM 2528 C C . ASP B 1 27 ? 30.422 15.969 -9.195 1 93.81 27 ASP B C 1
ATOM 2530 O O . ASP B 1 27 ? 31.266 16.031 -8.305 1 93.81 27 ASP B O 1
ATOM 2534 N N . ARG B 1 28 ? 30.219 16.906 -10.008 1 96.38 28 ARG B N 1
ATOM 2535 C CA . ARG B 1 28 ? 30.969 18.156 -9.945 1 96.38 28 ARG B CA 1
ATOM 2536 C C . ARG B 1 28 ? 30.75 18.859 -8.617 1 96.38 28 ARG B C 1
ATOM 2538 O O . ARG B 1 28 ? 31.688 19.406 -8.031 1 96.38 28 ARG B O 1
ATOM 2545 N N . LEU B 1 29 ? 29.516 18.922 -8.203 1 97.19 29 LEU B N 1
ATOM 2546 C CA . LEU B 1 29 ? 29.203 19.562 -6.926 1 97.19 29 LEU B CA 1
ATOM 2547 C C . LEU B 1 29 ? 29.891 18.844 -5.77 1 97.19 29 LEU B C 1
ATOM 2549 O O . LEU B 1 29 ? 30.422 19.484 -4.863 1 97.19 29 LEU B O 1
ATOM 2553 N N . ALA B 1 30 ? 29.781 17.531 -5.758 1 96.62 30 ALA B N 1
ATOM 2554 C CA . ALA B 1 30 ? 30.422 16.719 -4.715 1 96.62 30 ALA B CA 1
ATOM 2555 C C . ALA B 1 30 ? 31.906 17.047 -4.59 1 96.62 30 ALA B C 1
ATOM 2557 O O . ALA B 1 30 ? 32.406 17.266 -3.482 1 96.62 30 ALA B O 1
ATOM 2558 N N . LYS B 1 31 ? 32.594 17.094 -5.703 1 96.31 31 LYS B N 1
ATOM 2559 C CA . LYS B 1 31 ? 34 17.438 -5.73 1 96.31 31 LYS B CA 1
ATOM 2560 C C . LYS B 1 31 ? 34.25 18.844 -5.176 1 96.31 31 LYS B C 1
ATOM 2562 O O . LYS B 1 31 ? 35.188 19.062 -4.406 1 96.31 31 LYS B O 1
ATOM 2567 N N . ALA B 1 32 ? 33.469 19.703 -5.586 1 96.06 32 ALA B N 1
ATOM 2568 C CA . ALA B 1 32 ? 33.625 21.109 -5.207 1 96.06 32 ALA B CA 1
ATOM 2569 C C . ALA B 1 32 ? 33.5 21.281 -3.699 1 96.06 32 ALA B C 1
ATOM 2571 O O . ALA B 1 32 ? 34.156 22.156 -3.107 1 96.06 32 ALA B O 1
ATOM 2572 N N . ILE B 1 33 ? 32.625 20.547 -3.049 1 95.38 33 ILE B N 1
ATOM 2573 C CA . ILE B 1 33 ? 32.375 20.75 -1.624 1 95.38 33 ILE B CA 1
ATOM 2574 C C . ILE B 1 33 ? 33.156 19.734 -0.812 1 95.38 33 ILE B C 1
ATOM 2576 O O . ILE B 1 33 ? 33.156 19.75 0.421 1 95.38 33 ILE B O 1
ATOM 2580 N N . GLY B 1 34 ? 33.781 18.781 -1.476 1 94.88 34 GLY B N 1
ATOM 2581 C CA . GLY B 1 34 ? 34.688 17.875 -0.821 1 94.88 34 GLY B CA 1
ATOM 2582 C C . GLY B 1 34 ? 34.031 16.672 -0.197 1 94.88 34 GLY B C 1
ATOM 2583 O O . GLY B 1 34 ? 34.344 16.266 0.919 1 94.88 34 GLY B O 1
ATOM 2584 N N . VAL B 1 35 ? 32.938 16.125 -0.793 1 94.56 35 VAL B N 1
ATOM 2585 C CA . VAL B 1 35 ? 32.281 14.93 -0.3 1 94.56 35 VAL B CA 1
ATOM 2586 C C . VAL B 1 35 ? 32.125 13.906 -1.428 1 94.56 35 VAL B C 1
ATOM 2588 O O . VAL B 1 35 ? 32.438 14.203 -2.584 1 94.56 35 VAL B O 1
ATOM 2591 N N . ALA B 1 36 ? 31.766 12.711 -1.08 1 91.38 36 ALA B N 1
ATOM 2592 C CA . ALA B 1 36 ? 31.516 11.672 -2.076 1 91.38 36 ALA B CA 1
ATOM 2593 C C . ALA B 1 36 ? 30.234 11.945 -2.857 1 91.38 36 ALA B C 1
ATOM 2595 O O . ALA B 1 36 ? 29.266 12.484 -2.307 1 91.38 36 ALA B O 1
ATOM 2596 N N . ARG B 1 37 ? 30.234 11.602 -4.152 1 91.25 37 ARG B N 1
ATOM 2597 C CA . ARG B 1 37 ? 29.062 11.773 -5.016 1 91.25 37 ARG B CA 1
ATOM 2598 C C . ARG B 1 37 ? 27.828 11.117 -4.402 1 91.25 37 ARG B C 1
ATOM 2600 O O . ARG B 1 37 ? 26.719 11.641 -4.512 1 91.25 37 ARG B O 1
ATOM 2607 N N . GLN B 1 38 ? 27.953 10.055 -3.709 1 88.81 38 GLN B N 1
ATOM 2608 C CA . GLN B 1 38 ? 26.859 9.312 -3.098 1 88.81 38 GLN B CA 1
ATOM 2609 C C . GLN B 1 38 ? 26.156 10.148 -2.027 1 88.81 38 GLN B C 1
ATOM 2611 O O . GLN B 1 38 ? 24.938 10.031 -1.842 1 88.81 38 GLN B O 1
ATOM 2616 N N . ARG B 1 39 ? 26.938 10.867 -1.372 1 92.12 39 ARG B N 1
ATOM 2617 C CA . ARG B 1 39 ? 26.375 11.734 -0.344 1 92.12 39 ARG B CA 1
ATOM 2618 C C . ARG B 1 39 ? 25.406 12.75 -0.951 1 92.12 39 ARG B C 1
ATOM 2620 O O . ARG B 1 39 ? 24.312 12.945 -0.434 1 92.12 39 ARG B O 1
ATOM 2627 N N . ILE B 1 40 ? 25.812 13.391 -2.043 1 93.69 40 ILE B N 1
ATOM 2628 C CA . ILE B 1 40 ? 24.969 14.367 -2.721 1 93.69 40 ILE B CA 1
ATOM 2629 C C . ILE B 1 40 ? 23.688 13.688 -3.203 1 93.69 40 ILE B C 1
ATOM 2631 O O . ILE B 1 40 ? 22.594 14.227 -3.021 1 93.69 40 ILE B O 1
ATOM 2635 N N . SER B 1 41 ? 23.812 12.547 -3.732 1 89.06 41 SER B N 1
ATOM 2636 C CA . SER B 1 41 ? 22.656 11.805 -4.23 1 89.06 41 SER B CA 1
ATOM 2637 C C . SER B 1 41 ? 21.688 11.484 -3.104 1 89.06 41 SER B C 1
ATOM 2639 O O . SER B 1 41 ? 20.469 11.648 -3.264 1 89.06 41 SER B O 1
ATOM 2641 N N . ARG B 1 42 ? 22.203 11.102 -1.993 1 89.75 42 ARG B N 1
ATOM 2642 C CA . ARG B 1 42 ? 21.359 10.734 -0.859 1 89.75 42 ARG B CA 1
ATOM 2643 C C . ARG B 1 42 ? 20.641 11.953 -0.294 1 89.75 42 ARG B C 1
ATOM 2645 O O . ARG B 1 42 ? 19.5 11.852 0.165 1 89.75 42 ARG B O 1
ATOM 2652 N N . VAL B 1 43 ? 21.297 12.992 -0.282 1 91.5 43 VAL B N 1
ATOM 2653 C CA . VAL B 1 43 ? 20.688 14.234 0.172 1 91.5 43 VAL B CA 1
ATOM 2654 C C . VAL B 1 43 ? 19.578 14.648 -0.791 1 91.5 43 VAL B C 1
ATOM 2656 O O . VAL B 1 43 ? 18.469 14.977 -0.364 1 91.5 43 VAL B O 1
ATOM 2659 N N . GLU B 1 44 ? 19.922 14.555 -2.082 1 89.81 44 GLU B N 1
ATOM 2660 C CA . GLU B 1 44 ? 19 15.039 -3.109 1 89.81 44 GLU B CA 1
ATOM 2661 C C . GLU B 1 44 ? 17.781 14.109 -3.242 1 89.81 44 GLU B C 1
ATOM 2663 O O . GLU B 1 44 ? 16.734 14.531 -3.713 1 89.81 44 GLU B O 1
ATOM 2668 N N . ASN B 1 45 ? 17.984 12.914 -2.805 1 83 45 ASN B N 1
ATOM 2669 C CA . ASN B 1 45 ? 16.859 12 -2.859 1 83 45 ASN B CA 1
ATOM 2670 C C . ASN B 1 45 ? 16.109 11.945 -1.527 1 83 45 ASN B C 1
ATOM 2672 O O . ASN B 1 45 ? 15.141 11.203 -1.383 1 83 45 ASN B O 1
ATOM 2676 N N . GLY B 1 46 ? 16.578 12.664 -0.565 1 80.5 46 GLY B N 1
ATOM 2677 C CA . GLY B 1 46 ? 15.906 12.773 0.719 1 80.5 46 GLY B CA 1
ATOM 2678 C C . GLY B 1 46 ? 16.234 11.633 1.667 1 80.5 46 GLY B C 1
ATOM 2679 O O . GLY B 1 46 ? 15.617 11.508 2.727 1 80.5 46 GLY B O 1
ATOM 2680 N N . HIS B 1 47 ? 17.141 10.82 1.329 1 78.44 47 HIS B N 1
ATOM 2681 C CA . HIS B 1 47 ? 17.484 9.672 2.166 1 78.44 47 HIS B CA 1
ATOM 2682 C C . HIS B 1 47 ? 18.25 10.117 3.412 1 78.44 47 HIS B C 1
ATOM 2684 O O . HIS B 1 47 ? 18.141 9.477 4.461 1 78.44 47 HIS B O 1
ATOM 2690 N N . VAL B 1 48 ? 19.031 11.195 3.199 1 86.12 48 VAL B N 1
ATOM 2691 C CA . VAL B 1 48 ? 19.766 11.727 4.34 1 86.12 48 VAL B CA 1
ATOM 2692 C C . VAL B 1 48 ? 19.516 13.227 4.465 1 86.12 48 VAL B C 1
ATOM 2694 O O . VAL B 1 48 ? 19.312 13.914 3.463 1 86.12 48 VAL B O 1
ATOM 2697 N N . ARG B 1 49 ? 19.469 13.617 5.625 1 87 49 ARG B N 1
ATOM 2698 C CA . ARG B 1 49 ? 19.328 15.047 5.902 1 87 49 ARG B CA 1
ATOM 2699 C C . ARG B 1 49 ? 20.688 15.719 6.039 1 87 49 ARG B C 1
ATOM 2701 O O . ARG B 1 49 ? 21.484 15.352 6.91 1 87 49 ARG B O 1
ATOM 2708 N N . PRO B 1 50 ? 20.906 16.625 5.191 1 92.56 50 PRO B N 1
ATOM 2709 C CA . PRO B 1 50 ? 22.156 17.359 5.391 1 92.56 50 PRO B CA 1
ATOM 2710 C C . PRO B 1 50 ? 22.109 18.266 6.621 1 92.56 50 PRO B C 1
ATOM 2712 O O . PRO B 1 50 ? 21.031 18.719 7.02 1 92.56 50 PRO B O 1
ATOM 2715 N N . ASP B 1 51 ? 23.234 18.484 7.18 1 93.75 51 ASP B N 1
ATOM 2716 C CA . ASP B 1 51 ? 23.266 19.484 8.242 1 93.75 51 ASP B CA 1
ATOM 2717 C C . ASP B 1 51 ? 23.391 20.891 7.66 1 93.75 51 ASP B C 1
ATOM 2719 O O . ASP B 1 51 ? 23.516 21.062 6.445 1 93.75 51 ASP B O 1
ATOM 2723 N N . LEU B 1 52 ? 23.281 21.891 8.547 1 96.06 52 LEU B N 1
ATOM 2724 C CA . LEU B 1 52 ? 23.234 23.281 8.102 1 96.06 52 LEU B CA 1
ATOM 2725 C C . LEU B 1 52 ? 24.562 23.688 7.465 1 96.06 52 LEU B C 1
ATOM 2727 O O . LEU B 1 52 ? 24.578 24.453 6.496 1 96.06 52 LEU B O 1
ATOM 2731 N N . ASP B 1 53 ? 25.641 23.219 7.988 1 95.94 53 ASP B N 1
ATOM 2732 C CA . ASP B 1 53 ? 26.938 23.547 7.43 1 95.94 53 ASP B CA 1
ATOM 2733 C C . ASP B 1 53 ? 27.062 23.031 5.996 1 95.94 53 ASP B C 1
ATOM 2735 O O . ASP B 1 53 ? 27.594 23.719 5.125 1 95.94 53 ASP B O 1
ATOM 2739 N N . GLU B 1 54 ? 26.656 21.844 5.805 1 95.81 54 GLU B N 1
ATOM 2740 C CA . GLU B 1 54 ? 26.703 21.25 4.473 1 95.81 54 GLU B CA 1
ATOM 2741 C C . GLU B 1 54 ? 25.828 22.031 3.492 1 95.81 54 GLU B C 1
ATOM 2743 O O . GLU B 1 54 ? 26.219 22.25 2.344 1 95.81 54 GLU B O 1
ATOM 2748 N N . VAL B 1 55 ? 24.641 22.438 3.91 1 97.38 55 VAL B N 1
ATOM 2749 C CA . VAL B 1 55 ? 23.766 23.234 3.061 1 97.38 55 VAL B CA 1
ATOM 2750 C C . VAL B 1 55 ? 24.422 24.562 2.705 1 97.38 55 VAL B C 1
ATOM 2752 O O . VAL B 1 55 ? 24.422 24.969 1.544 1 97.38 55 VAL B O 1
ATOM 2755 N N . MET B 1 56 ? 25.078 25.156 3.684 1 96.62 56 MET B N 1
ATOM 2756 C CA . MET B 1 56 ? 25.781 26.422 3.459 1 96.62 56 MET B CA 1
ATOM 2757 C C . MET B 1 56 ? 26.891 26.266 2.432 1 96.62 56 MET B C 1
ATOM 2759 O O . MET B 1 56 ? 27.031 27.094 1.527 1 96.62 56 MET B O 1
ATOM 2763 N N . ARG B 1 57 ? 27.609 25.25 2.547 1 96.5 57 ARG B N 1
ATOM 2764 C CA . ARG B 1 57 ? 28.703 24.984 1.62 1 96.5 57 ARG B CA 1
ATOM 2765 C C . ARG B 1 57 ? 28.188 24.797 0.199 1 96.5 57 ARG B C 1
ATOM 2767 O O . ARG B 1 57 ? 28.781 25.297 -0.756 1 96.5 57 ARG B O 1
ATOM 2774 N N . ILE B 1 58 ? 27.125 24.047 0.112 1 97.38 58 ILE B N 1
ATOM 2775 C CA . ILE B 1 58 ? 26.516 23.812 -1.198 1 97.38 58 ILE B CA 1
ATOM 2776 C C . ILE B 1 58 ? 26.094 25.141 -1.812 1 97.38 58 ILE B C 1
ATOM 2778 O O . ILE B 1 58 ? 26.422 25.438 -2.967 1 97.38 58 ILE B O 1
ATOM 2782 N N . LEU B 1 59 ? 25.438 25.984 -1.002 1 97.56 59 LEU B N 1
ATOM 2783 C CA . LEU B 1 59 ? 24.922 27.25 -1.501 1 97.56 59 LEU B CA 1
ATOM 2784 C C . LEU B 1 59 ? 26.078 28.188 -1.876 1 97.56 59 LEU B C 1
ATOM 2786 O O . LEU B 1 59 ? 26 28.891 -2.881 1 97.56 59 LEU B O 1
ATOM 2790 N N . ASP B 1 60 ? 27.141 28.141 -1.153 1 96.81 60 ASP B N 1
ATOM 2791 C CA . ASP B 1 60 ? 28.297 28.984 -1.407 1 96.81 60 ASP B CA 1
ATOM 2792 C C . ASP B 1 60 ? 29 28.594 -2.709 1 96.81 60 ASP B C 1
ATOM 2794 O O . ASP B 1 60 ? 29.328 29.453 -3.523 1 96.81 60 ASP B O 1
ATOM 2798 N N . VAL B 1 61 ? 29.125 27.359 -2.883 1 96.94 61 VAL B N 1
ATOM 2799 C CA . VAL B 1 61 ? 29.781 26.859 -4.086 1 96.94 61 VAL B CA 1
ATOM 2800 C C . VAL B 1 61 ? 28.938 27.203 -5.312 1 96.94 61 VAL B C 1
ATOM 2802 O O . VAL B 1 61 ? 29.484 27.531 -6.371 1 96.94 61 VAL B O 1
ATOM 2805 N N . LEU B 1 62 ? 27.672 27.156 -5.168 1 96.94 62 LEU B N 1
ATOM 2806 C CA . LEU B 1 62 ? 26.781 27.406 -6.297 1 96.94 62 LEU B CA 1
ATOM 2807 C C . LEU B 1 62 ? 26.641 28.906 -6.559 1 96.94 62 LEU B C 1
ATOM 2809 O O . LEU B 1 62 ? 26.109 29.312 -7.59 1 96.94 62 LEU B O 1
ATOM 2813 N N . GLY B 1 63 ? 27.078 29.703 -5.625 1 95.81 63 GLY B N 1
ATOM 2814 C CA . GLY B 1 63 ? 27.031 31.141 -5.805 1 95.81 63 GLY B CA 1
ATOM 2815 C C . GLY B 1 63 ? 25.625 31.688 -5.777 1 95.81 63 GLY B C 1
ATOM 2816 O O . GLY B 1 63 ? 25.266 32.531 -6.594 1 95.81 63 GLY B O 1
ATOM 2817 N N . VAL B 1 64 ? 24.891 31.156 -4.898 1 95.38 64 VAL B N 1
ATOM 2818 C CA . VAL B 1 64 ? 23.484 31.547 -4.793 1 95.38 64 VAL B CA 1
ATOM 2819 C C . VAL B 1 64 ? 23.375 32.969 -4.211 1 95.38 64 VAL B C 1
ATOM 2821 O O . VAL B 1 64 ? 24.141 33.312 -3.309 1 95.38 64 VAL B O 1
ATOM 2824 N N . GLY B 1 65 ? 22.469 33.781 -4.742 1 95.31 65 GLY B N 1
ATOM 2825 C CA . GLY B 1 65 ? 22.266 35.125 -4.242 1 95.31 65 GLY B CA 1
ATOM 2826 C C . GLY B 1 65 ? 21.781 35.188 -2.807 1 95.31 65 GLY B C 1
ATOM 2827 O O . GLY B 1 65 ? 21.234 34.188 -2.303 1 95.31 65 GLY B O 1
ATOM 2828 N N . GLU B 1 66 ? 21.922 36.281 -2.18 1 95.62 66 GLU B N 1
ATOM 2829 C CA . GLU B 1 66 ? 21.656 36.438 -0.753 1 95.62 66 GLU B CA 1
ATOM 2830 C C . GLU B 1 66 ? 20.219 36.125 -0.407 1 95.62 66 GLU B C 1
ATOM 2832 O O . GLU B 1 66 ? 19.953 35.438 0.587 1 95.62 66 GLU B O 1
ATOM 2837 N N . LYS B 1 67 ? 19.312 36.594 -1.164 1 96.06 67 LYS B N 1
ATOM 2838 C CA . LYS B 1 67 ? 17.906 36.375 -0.881 1 96.06 67 LYS B CA 1
ATOM 2839 C C . LYS B 1 67 ? 17.531 34.906 -0.943 1 96.06 67 LYS B C 1
ATOM 2841 O O . LYS B 1 67 ? 16.906 34.375 -0.025 1 96.06 67 LYS B O 1
ATOM 2846 N N . ARG B 1 68 ? 17.969 34.375 -2.029 1 95.88 68 ARG B N 1
ATOM 2847 C CA . ARG B 1 68 ? 17.688 32.938 -2.197 1 95.88 68 ARG B CA 1
ATOM 2848 C C . ARG B 1 68 ? 18.422 32.125 -1.151 1 95.88 68 ARG B C 1
ATOM 2850 O O . ARG B 1 68 ? 17.891 31.125 -0.646 1 95.88 68 ARG B O 1
ATOM 2857 N N . TRP B 1 69 ? 19.594 32.438 -0.865 1 96.75 69 TRP B N 1
ATOM 2858 C CA . TRP B 1 69 ? 20.391 31.812 0.182 1 96.75 69 TRP B CA 1
ATOM 2859 C C . TRP B 1 69 ? 19.625 31.797 1.505 1 96.75 69 TRP B C 1
ATOM 2861 O O . TRP B 1 69 ? 19.453 30.734 2.123 1 96.75 69 TRP B O 1
ATOM 2871 N N . ALA B 1 70 ? 19.141 32.906 1.874 1 97 70 ALA B N 1
ATOM 2872 C CA . ALA B 1 70 ? 18.422 33.062 3.135 1 97 70 ALA B CA 1
ATOM 2873 C C . ALA B 1 70 ? 17.156 32.188 3.133 1 97 70 ALA B C 1
ATOM 2875 O O . ALA B 1 70 ? 16.812 31.578 4.148 1 97 70 ALA B O 1
ATOM 2876 N N . GLN B 1 71 ? 16.516 32.156 2.025 1 96.19 71 GLN B N 1
ATOM 2877 C CA . GLN B 1 71 ? 15.305 31.359 1.895 1 96.19 71 GLN B CA 1
ATOM 2878 C C . GLN B 1 71 ? 15.602 29.875 2.084 1 96.19 71 GLN B C 1
ATOM 2880 O O . GLN B 1 71 ? 14.898 29.188 2.828 1 96.19 71 GLN B O 1
ATOM 2885 N N . ILE B 1 72 ? 16.641 29.406 1.438 1 97.12 72 ILE B N 1
ATOM 2886 C CA . ILE B 1 72 ? 16.984 28 1.51 1 97.12 72 ILE B CA 1
ATOM 2887 C C . ILE B 1 72 ? 17.453 27.656 2.926 1 97.12 72 ILE B C 1
ATOM 2889 O O . ILE B 1 72 ? 17.094 26.594 3.453 1 97.12 72 ILE B O 1
ATOM 2893 N N . MET B 1 73 ? 18.156 28.516 3.529 1 97.19 73 MET B N 1
ATOM 2894 C CA . MET B 1 73 ? 18.625 28.281 4.891 1 97.19 73 MET B CA 1
ATOM 2895 C C . MET B 1 73 ? 17.453 28.203 5.863 1 97.19 73 MET B C 1
ATOM 2897 O O . MET B 1 73 ? 17.484 27.438 6.824 1 97.19 73 MET B O 1
ATOM 2901 N N . THR B 1 74 ? 16.453 29.016 5.648 1 96.12 74 THR B N 1
ATOM 2902 C CA . THR B 1 74 ? 15.242 28.938 6.461 1 96.12 74 THR B CA 1
ATOM 2903 C C . THR B 1 74 ? 14.586 27.562 6.312 1 96.12 74 THR B C 1
ATOM 2905 O O . THR B 1 74 ? 14.234 26.922 7.309 1 96.12 74 THR B O 1
ATOM 2908 N N . ILE B 1 75 ? 14.469 27.078 5.082 1 95.25 75 ILE B N 1
ATOM 2909 C CA . ILE B 1 75 ? 13.898 25.766 4.82 1 95.25 75 ILE B CA 1
ATOM 2910 C C . ILE B 1 75 ? 14.727 24.688 5.512 1 95.25 75 ILE B C 1
ATOM 2912 O O . ILE B 1 75 ? 14.18 23.781 6.137 1 95.25 75 ILE B O 1
ATOM 2916 N N . ALA B 1 76 ? 15.984 24.812 5.434 1 96.12 76 ALA B N 1
ATOM 2917 C CA . ALA B 1 76 ? 16.906 23.844 6.031 1 96.12 76 ALA B CA 1
ATOM 2918 C C . ALA B 1 76 ? 16.75 23.797 7.547 1 96.12 76 ALA B C 1
ATOM 2920 O O . ALA B 1 76 ? 16.734 22.719 8.148 1 96.12 76 ALA B O 1
ATOM 2921 N N . ARG B 1 77 ? 16.656 24.969 8.18 1 95.88 77 ARG B N 1
ATOM 2922 C CA . ARG B 1 77 ? 16.469 25.047 9.625 1 95.88 77 ARG B CA 1
ATOM 2923 C C . ARG B 1 77 ? 15.141 24.406 10.039 1 95.88 77 ARG B C 1
ATOM 2925 O O . ARG B 1 77 ? 15.086 23.656 11.008 1 95.88 77 ARG B O 1
ATOM 2932 N N . GLU B 1 78 ? 14.117 24.719 9.367 1 93.5 78 GLU B N 1
ATOM 2933 C CA . GLU B 1 78 ? 12.789 24.172 9.633 1 93.5 78 GLU B CA 1
ATOM 2934 C C . GLU B 1 78 ? 12.781 22.656 9.461 1 93.5 78 GLU B C 1
ATOM 2936 O O . GLU B 1 78 ? 12.094 21.938 10.203 1 93.5 78 GLU B O 1
ATOM 2941 N N . ALA B 1 79 ? 13.539 22.125 8.5 1 92.81 79 ALA B N 1
ATOM 2942 C CA . ALA B 1 79 ? 13.641 20.703 8.227 1 92.81 79 ALA B CA 1
ATOM 2943 C C . ALA B 1 79 ? 14.289 19.969 9.398 1 92.81 79 ALA B C 1
ATOM 2945 O O . ALA B 1 79 ? 14.172 18.734 9.508 1 92.81 79 ALA B O 1
ATOM 2946 N N . GLN B 1 80 ? 14.953 20.688 10.266 1 91.44 80 GLN B N 1
ATOM 2947 C CA . GLN B 1 80 ? 15.68 20.062 11.367 1 91.44 80 GLN B CA 1
ATOM 2948 C C . GLN B 1 80 ? 14.891 20.156 12.672 1 91.44 80 GLN B C 1
ATOM 2950 O O . GLN B 1 80 ? 15.312 19.625 13.695 1 91.44 80 GLN B O 1
ATOM 2955 N N . GLU B 1 81 ? 13.773 20.766 12.648 1 89.38 81 GLU B N 1
ATOM 2956 C CA . GLU B 1 81 ? 12.992 20.938 13.867 1 89.38 81 GLU B CA 1
ATOM 2957 C C . GLU B 1 81 ? 12.445 19.594 14.359 1 89.38 81 GLU B C 1
ATOM 2959 O O . GLU B 1 81 ? 12.195 18.688 13.555 1 89.38 81 GLU B O 1
ATOM 2964 N N . ARG B 1 82 ? 12.406 19.547 15.656 1 89.38 82 ARG B N 1
ATOM 2965 C CA . ARG B 1 82 ? 11.828 18.344 16.281 1 89.38 82 ARG B CA 1
ATOM 2966 C C . ARG B 1 82 ? 10.352 18.562 16.594 1 89.38 82 ARG B C 1
ATOM 2968 O O . ARG B 1 82 ? 9.953 19.641 17.016 1 89.38 82 ARG B O 1
ATOM 2975 N N . GLY B 1 83 ? 9.5 17.547 16.281 1 91.38 83 GLY B N 1
ATOM 2976 C CA . GLY B 1 83 ? 8.078 17.625 16.578 1 91.38 83 GLY B CA 1
ATOM 2977 C C . GLY B 1 83 ? 7.711 17 17.906 1 91.38 83 GLY B C 1
ATOM 2978 O O . GLY B 1 83 ? 8.5 16.266 18.5 1 91.38 83 GLY B O 1
ATOM 2979 N N . TRP B 1 84 ? 6.547 17.438 18.469 1 91.81 84 TRP B N 1
ATOM 2980 C CA . TRP B 1 84 ? 6.07 16.969 19.781 1 91.81 84 TRP B CA 1
ATOM 2981 C C . TRP B 1 84 ? 6.023 15.438 19.812 1 91.81 84 TRP B C 1
ATOM 2983 O O . TRP B 1 84 ? 6.121 14.836 20.891 1 91.81 84 TRP B O 1
ATOM 2993 N N . TRP B 1 85 ? 5.82 14.766 18.688 1 94.12 85 TRP B N 1
ATOM 2994 C CA . TRP B 1 85 ? 5.641 13.32 18.594 1 94.12 85 TRP B CA 1
ATOM 2995 C C . TRP B 1 85 ? 6.934 12.586 18.938 1 94.12 85 TRP B C 1
ATOM 2997 O O . TRP B 1 85 ? 6.926 11.383 19.188 1 94.12 85 TRP B O 1
ATOM 3007 N N . GLU B 1 86 ? 8.078 13.25 18.891 1 92.44 86 GLU B N 1
ATOM 3008 C CA . GLU B 1 86 ? 9.359 12.609 19.188 1 92.44 86 GLU B CA 1
ATOM 3009 C C . GLU B 1 86 ? 9.383 12.078 20.625 1 92.44 86 GLU B C 1
ATOM 3011 O O . GLU B 1 86 ? 10.023 11.062 20.891 1 92.44 86 GLU B O 1
ATOM 3016 N N . LYS B 1 87 ? 8.641 12.773 21.516 1 92.62 87 LYS B N 1
ATOM 3017 C CA . LYS B 1 87 ? 8.594 12.344 22.906 1 92.62 87 LYS B CA 1
ATOM 3018 C C . LYS B 1 87 ? 7.746 11.086 23.062 1 92.62 87 LYS B C 1
ATOM 3020 O O . LYS B 1 87 ? 7.746 10.461 24.125 1 92.62 87 LYS B O 1
ATOM 3025 N N . PHE B 1 88 ? 6.984 10.664 22.016 1 92.44 88 PHE B N 1
ATOM 3026 C CA . PHE B 1 88 ? 6.125 9.484 22.047 1 92.44 88 PHE B CA 1
ATOM 3027 C C . PHE B 1 88 ? 6.656 8.406 21.109 1 92.44 88 PHE B C 1
ATOM 3029 O O . PHE B 1 88 ? 5.891 7.578 20.609 1 92.44 88 PHE B O 1
ATOM 3036 N N . ALA B 1 89 ? 7.91 8.422 20.688 1 87.19 89 ALA B N 1
ATOM 3037 C CA . ALA B 1 89 ? 8.508 7.547 19.688 1 87.19 89 ALA B CA 1
ATOM 3038 C C . ALA B 1 89 ? 8.219 6.082 19.984 1 87.19 89 ALA B C 1
ATOM 3040 O O . ALA B 1 89 ? 7.875 5.312 19.078 1 87.19 89 ALA B O 1
ATOM 3041 N N . ASP B 1 90 ? 8.219 5.68 21.234 1 84.44 90 ASP B N 1
ATOM 3042 C CA . ASP B 1 90 ? 8.008 4.289 21.625 1 84.44 90 ASP B CA 1
ATOM 3043 C C . ASP B 1 90 ? 6.547 3.879 21.438 1 84.44 90 ASP B C 1
ATOM 3045 O O . ASP B 1 90 ? 6.266 2.756 21.016 1 84.44 90 ASP B O 1
ATOM 3049 N N . GLU B 1 91 ? 5.629 4.785 21.641 1 87.69 91 GLU B N 1
ATOM 3050 C CA . GLU B 1 91 ? 4.199 4.492 21.562 1 87.69 91 GLU B CA 1
ATOM 3051 C C . GLU B 1 91 ? 3.682 4.605 20.141 1 87.69 91 GLU B C 1
ATOM 3053 O O . GLU B 1 91 ? 2.838 3.814 19.703 1 87.69 91 GLU B O 1
ATOM 3058 N N . MET B 1 92 ? 4.18 5.52 19.438 1 89.19 92 MET B N 1
ATOM 3059 C CA . MET B 1 92 ? 3.672 5.812 18.109 1 89.19 92 MET B CA 1
ATOM 3060 C C . MET B 1 92 ? 4.336 4.914 17.062 1 89.19 92 MET B C 1
ATOM 3062 O O . MET B 1 92 ? 3.689 4.492 16.094 1 89.19 92 MET B O 1
ATOM 3066 N N . GLY B 1 93 ? 5.551 4.598 17.391 1 87.25 93 GLY B N 1
ATOM 3067 C CA . GLY B 1 93 ? 6.336 3.967 16.344 1 87.25 93 GLY B CA 1
ATOM 3068 C C . GLY B 1 93 ? 6.555 4.867 15.141 1 87.25 93 GLY B C 1
ATOM 3069 O O . GLY B 1 93 ? 6.086 6.008 15.117 1 87.25 93 GLY B O 1
ATOM 3070 N N . PRO B 1 94 ? 7.238 4.309 14.141 1 87.88 94 PRO B N 1
ATOM 3071 C CA . PRO B 1 94 ? 7.586 5.148 12.992 1 87.88 94 PRO B CA 1
ATOM 3072 C C . PRO B 1 94 ? 6.371 5.52 12.148 1 87.88 94 PRO B C 1
ATOM 3074 O O . PRO B 1 94 ? 6.328 6.609 11.562 1 87.88 94 PRO B O 1
ATOM 3077 N N . ARG B 1 95 ? 5.414 4.711 12.133 1 90.12 95 ARG B N 1
ATOM 3078 C CA . ARG B 1 95 ? 4.281 4.938 11.242 1 90.12 95 ARG B CA 1
ATOM 3079 C C . ARG B 1 95 ? 3.383 6.051 11.773 1 90.12 95 ARG B C 1
ATOM 3081 O O . ARG B 1 95 ? 3.111 7.027 11.07 1 90.12 95 ARG B O 1
ATOM 3088 N N . GLN B 1 96 ? 2.961 5.984 13.031 1 91.44 96 GLN B N 1
ATOM 3089 C CA . GLN B 1 96 ? 2.105 7.02 13.609 1 91.44 96 GLN B CA 1
ATOM 3090 C C . GLN B 1 96 ? 2.848 8.352 13.719 1 91.44 96 GLN B C 1
ATOM 3092 O O . GLN B 1 96 ? 2.246 9.414 13.57 1 91.44 96 GLN B O 1
ATOM 3097 N N . ALA B 1 97 ? 4.156 8.203 13.945 1 93.56 97 ALA B N 1
ATOM 3098 C CA . ALA B 1 97 ? 4.984 9.406 13.992 1 93.56 97 ALA B CA 1
ATOM 3099 C C . ALA B 1 97 ? 5 10.117 12.641 1 93.56 97 ALA B C 1
ATOM 3101 O O . ALA B 1 97 ? 4.988 11.344 12.578 1 93.56 97 ALA B O 1
ATOM 3102 N N . LEU B 1 98 ? 5.031 9.367 11.617 1 93.62 98 LEU B N 1
ATOM 3103 C CA . LEU B 1 98 ? 5 9.93 10.273 1 93.62 98 LEU B CA 1
ATOM 3104 C C . LEU B 1 98 ? 3.715 10.727 10.055 1 93.62 98 LEU B C 1
ATOM 3106 O O . LEU B 1 98 ? 3.754 11.844 9.531 1 93.62 98 LEU B O 1
ATOM 3110 N N . TYR B 1 99 ? 2.604 10.172 10.445 1 96.25 99 TYR B N 1
ATOM 3111 C CA . TYR B 1 99 ? 1.334 10.867 10.25 1 96.25 99 TYR B CA 1
ATOM 3112 C C . TYR B 1 99 ? 1.287 12.156 11.062 1 96.25 99 TYR B C 1
ATOM 3114 O O . TYR B 1 99 ? 0.82 13.188 10.578 1 96.25 99 TYR B O 1
ATOM 3122 N N . ALA B 1 100 ? 1.793 12.078 12.266 1 96.31 100 ALA B N 1
ATOM 3123 C CA . ALA B 1 100 ? 1.878 13.297 13.07 1 96.31 100 ALA B CA 1
ATOM 3124 C C . ALA B 1 100 ? 2.717 14.359 12.367 1 96.31 100 ALA B C 1
ATOM 3126 O O . ALA B 1 100 ? 2.354 15.539 12.359 1 96.31 100 ALA B O 1
ATOM 3127 N N . ASN B 1 101 ? 3.832 13.93 11.797 1 95.56 101 ASN B N 1
ATOM 3128 C CA . ASN B 1 101 ? 4.727 14.812 11.07 1 95.56 101 ASN B CA 1
ATOM 3129 C C . ASN B 1 101 ? 4.031 15.445 9.859 1 95.56 101 ASN B C 1
ATOM 3131 O O . ASN B 1 101 ? 4.066 16.656 9.68 1 95.56 101 ASN B O 1
ATOM 3135 N N . LEU B 1 102 ? 3.33 14.656 9.086 1 96.75 102 LEU B N 1
ATOM 3136 C CA . LEU B 1 102 ? 2.627 15.141 7.902 1 96.75 102 LEU B CA 1
ATOM 3137 C C . LEU B 1 102 ? 1.497 16.078 8.289 1 96.75 102 LEU B C 1
ATOM 3139 O O . LEU B 1 102 ? 1.278 17.109 7.629 1 96.75 102 LEU B O 1
ATOM 3143 N N . GLU B 1 103 ? 0.862 15.742 9.312 1 97.19 103 GLU B N 1
ATOM 3144 C CA . GLU B 1 103 ? -0.27 16.531 9.789 1 97.19 103 GLU B CA 1
ATOM 3145 C C . GLU B 1 103 ? 0.185 17.891 10.305 1 97.19 103 GLU B C 1
ATOM 3147 O O . GLU B 1 103 ? -0.551 18.875 10.203 1 97.19 103 GLU B O 1
ATOM 3152 N N . ALA B 1 104 ? 1.486 17.75 10.68 1 91.88 104 ALA B N 1
ATOM 3153 C CA . ALA B 1 104 ? 2.029 18.984 11.242 1 91.88 104 ALA B CA 1
ATOM 3154 C C . ALA B 1 104 ? 2.145 20.078 10.18 1 91.88 104 ALA B C 1
ATOM 3156 O O . ALA B 1 104 ? 2.748 19.859 9.125 1 91.88 104 ALA B O 1
ATOM 3157 N N . GLY B 1 105 ? 1.476 21.078 10.133 1 90.19 105 GLY B N 1
ATOM 3158 C CA . GLY B 1 105 ? 1.563 22.234 9.258 1 90.19 105 GLY B CA 1
ATOM 3159 C C . GLY B 1 105 ? 0.572 22.188 8.109 1 90.19 105 GLY B C 1
ATOM 3160 O O . GLY B 1 105 ? 0.541 23.094 7.273 1 90.19 105 GLY B O 1
ATOM 3161 N N . ALA B 1 106 ? -0.142 21.031 8.008 1 96.62 106 ALA B N 1
ATOM 3162 C CA . ALA B 1 106 ? -1.116 20.922 6.926 1 96.62 106 ALA B CA 1
ATOM 3163 C C . ALA B 1 106 ? -2.199 21.984 7.043 1 96.62 106 ALA B C 1
ATOM 3165 O O . ALA B 1 106 ? -2.652 22.297 8.148 1 96.62 106 ALA B O 1
ATOM 3166 N N . ALA B 1 107 ? -2.535 22.578 5.93 1 96.94 107 ALA B N 1
ATOM 3167 C CA . ALA B 1 107 ? -3.65 23.516 5.867 1 96.94 107 ALA B CA 1
ATOM 3168 C C . ALA B 1 107 ? -4.953 22.797 5.531 1 96.94 107 ALA B C 1
ATOM 3170 O O . ALA B 1 107 ? -6.035 23.25 5.934 1 96.94 107 ALA B O 1
ATOM 3171 N N . ARG B 1 108 ? -4.852 21.766 4.754 1 97.75 108 ARG B N 1
ATOM 3172 C CA . ARG B 1 108 ? -6 20.953 4.375 1 97.75 108 ARG B CA 1
ATOM 3173 C C . ARG B 1 108 ? -5.656 19.469 4.422 1 97.75 108 ARG B C 1
ATOM 3175 O O . ARG B 1 108 ? -4.586 19.062 3.967 1 97.75 108 ARG B O 1
ATOM 3182 N N . ILE B 1 109 ? -6.492 18.719 5.02 1 98.5 109 ILE B N 1
ATOM 3183 C CA . ILE B 1 109 ? -6.363 17.266 5.082 1 98.5 109 ILE B CA 1
ATOM 3184 C C . ILE B 1 109 ? -7.625 16.609 4.52 1 98.5 109 ILE B C 1
ATOM 3186 O O . ILE B 1 109 ? -8.727 16.844 5.016 1 98.5 109 ILE B O 1
ATOM 3190 N N . CYS B 1 110 ? -7.473 15.844 3.455 1 98.81 110 CYS B N 1
ATOM 3191 C CA . CYS B 1 110 ? -8.523 14.977 2.93 1 98.81 110 CYS B CA 1
ATOM 3192 C C . CYS B 1 110 ? -8.211 13.516 3.23 1 98.81 110 CYS B C 1
ATOM 3194 O O . CYS B 1 110 ? -7.145 13.016 2.875 1 98.81 110 CYS B O 1
ATOM 3196 N N . GLU B 1 111 ? -9.102 12.891 3.889 1 98.62 111 GLU B N 1
ATOM 3197 C CA . GLU B 1 111 ? -8.891 11.516 4.332 1 98.62 111 GLU B CA 1
ATOM 3198 C C . GLU B 1 111 ? -10 10.602 3.832 1 98.62 111 GLU B C 1
ATOM 3200 O O . GLU B 1 111 ? -11.172 10.977 3.828 1 98.62 111 GLU B O 1
ATOM 3205 N N . TYR B 1 112 ? -9.688 9.492 3.262 1 98.5 112 TYR B N 1
ATOM 3206 C CA . TYR B 1 112 ? -10.609 8.391 3 1 98.5 112 TYR B CA 1
ATOM 3207 C C . TYR B 1 112 ? -10.289 7.188 3.883 1 98.5 112 TYR B C 1
ATOM 3209 O O . TYR B 1 112 ? -9.148 6.707 3.896 1 98.5 112 TYR B O 1
ATOM 3217 N N . GLN B 1 113 ? -11.258 6.77 4.656 1 97.56 113 GLN B N 1
ATOM 3218 C CA . GLN B 1 113 ? -11.117 5.59 5.504 1 97.56 113 GLN B CA 1
ATOM 3219 C C . GLN B 1 113 ? -12.023 4.461 5.035 1 97.56 113 GLN B C 1
ATOM 3221 O O . GLN B 1 113 ? -13.242 4.633 4.949 1 97.56 113 GLN B O 1
ATOM 3226 N N . MET B 1 114 ? -11.367 3.344 4.906 1 95.25 114 MET B N 1
ATOM 3227 C CA . MET B 1 114 ? -12.109 2.236 4.312 1 95.25 114 MET B CA 1
ATOM 3228 C C . MET B 1 114 ? -12.555 1.245 5.383 1 95.25 114 MET B C 1
ATOM 3230 O O . MET B 1 114 ? -13.688 0.756 5.348 1 95.25 114 MET B O 1
ATOM 3234 N N . THR B 1 115 ? -11.719 0.963 6.363 1 94 115 THR B N 1
ATOM 3235 C CA . THR B 1 115 ? -12 -0.169 7.242 1 94 115 THR B CA 1
ATOM 3236 C C . THR B 1 115 ? -12.008 0.271 8.703 1 94 115 THR B C 1
ATOM 3238 O O . THR B 1 115 ? -12.477 -0.462 9.57 1 94 115 THR B O 1
ATOM 3241 N N . LEU B 1 116 ? -11.547 1.439 9.008 1 94.56 116 LEU B N 1
ATOM 3242 C CA . LEU B 1 116 ? -11.5 1.965 10.367 1 94.56 116 LEU B CA 1
ATOM 3243 C C . LEU B 1 116 ? -12.141 3.346 10.438 1 94.56 116 LEU B C 1
ATOM 3245 O O . LEU B 1 116 ? -12.406 3.967 9.406 1 94.56 116 LEU B O 1
ATOM 3249 N N . LEU B 1 117 ? -12.461 3.688 11.641 1 97 117 LEU B N 1
ATOM 3250 C CA . LEU B 1 117 ? -12.914 5.059 11.844 1 97 117 LEU B CA 1
ATOM 3251 C C . LEU B 1 117 ? -11.727 6.004 12.008 1 97 117 LEU B C 1
ATOM 3253 O O . LEU B 1 117 ? -10.672 5.598 12.484 1 97 117 LEU B O 1
ATOM 3257 N N . PRO B 1 118 ? -11.852 7.238 11.531 1 97.56 118 PRO B N 1
ATOM 3258 C CA . PRO B 1 118 ? -10.703 8.141 11.391 1 97.56 118 PRO B CA 1
ATOM 3259 C C . PRO B 1 118 ? -9.992 8.398 12.719 1 97.56 118 PRO B C 1
ATOM 3261 O O . PRO B 1 118 ? -10.617 8.828 13.688 1 97.56 118 PRO B O 1
ATOM 3264 N N . GLY B 1 119 ? -8.688 8.227 12.727 1 97 119 GLY B N 1
ATOM 3265 C CA . GLY B 1 119 ? -7.867 8.344 13.93 1 97 119 GLY B CA 1
ATOM 3266 C C . GLY B 1 119 ? -7.957 9.719 14.57 1 97 119 GLY B C 1
ATOM 3267 O O . GLY B 1 119 ? -7.938 9.836 15.797 1 97 119 GLY B O 1
ATOM 3268 N N . LEU B 1 120 ? -8.062 10.75 13.805 1 97.69 120 LEU B N 1
ATOM 3269 C CA . LEU B 1 120 ? -8.07 12.117 14.312 1 97.69 120 LEU B CA 1
ATOM 3270 C C . LEU B 1 120 ? -9.391 12.43 15.008 1 97.69 120 LEU B C 1
ATOM 3272 O O . LEU B 1 120 ? -9.508 13.453 15.695 1 97.69 120 LEU B O 1
ATOM 3276 N N . LEU B 1 121 ? -10.383 11.531 14.906 1 98.06 121 LEU B N 1
ATOM 3277 C CA . LEU B 1 121 ? -11.703 11.812 15.477 1 98.06 121 LEU B CA 1
ATOM 3278 C C . LEU B 1 121 ? -12.117 10.703 16.438 1 98.06 121 LEU B C 1
ATOM 3280 O O . LEU B 1 121 ? -13.297 10.594 16.797 1 98.06 121 LEU B O 1
ATOM 3284 N N . GLN B 1 122 ? -11.258 9.93 16.844 1 98 122 GLN B N 1
ATOM 3285 C CA . GLN B 1 122 ? -11.586 8.781 17.688 1 98 122 GLN B CA 1
ATOM 3286 C C . GLN B 1 122 ? -11.773 9.211 19.141 1 98 122 GLN B C 1
ATOM 3288 O O . GLN B 1 122 ? -11.023 10.055 19.641 1 98 122 GLN B O 1
ATOM 3293 N N . VAL B 1 123 ? -12.719 8.609 19.797 1 97.94 123 VAL B N 1
ATOM 3294 C CA . VAL B 1 123 ? -12.82 8.727 21.25 1 97.94 123 VAL B CA 1
ATOM 3295 C C . VAL B 1 123 ? -11.789 7.824 21.922 1 97.94 123 VAL B C 1
ATOM 3297 O O . VAL B 1 123 ? -11.312 6.863 21.312 1 97.94 123 VAL B O 1
ATOM 3300 N N . PRO B 1 124 ? -11.469 8.109 23.156 1 97.69 124 PRO B N 1
ATOM 3301 C CA . PRO B 1 124 ? -10.406 7.359 23.812 1 97.69 124 PRO B CA 1
ATOM 3302 C C . PRO B 1 124 ? -10.68 5.859 23.859 1 97.69 124 PRO B C 1
ATOM 3304 O O . PRO B 1 124 ? -9.773 5.055 23.641 1 97.69 124 PRO B O 1
ATOM 3307 N N . ASP B 1 125 ? -11.891 5.461 24.062 1 97 125 ASP B N 1
ATOM 3308 C CA . ASP B 1 125 ? -12.211 4.043 24.172 1 97 125 ASP B CA 1
ATOM 3309 C C . ASP B 1 125 ? -11.977 3.32 22.844 1 97 125 ASP B C 1
ATOM 3311 O O . ASP B 1 125 ? -11.453 2.203 22.828 1 97 125 ASP B O 1
ATOM 3315 N N . TYR B 1 126 ? -12.406 3.912 21.812 1 96.12 126 TYR B N 1
ATOM 3316 C CA . TYR B 1 126 ? -12.156 3.324 20.5 1 96.12 126 TYR B CA 1
ATOM 3317 C C . TYR B 1 126 ? -10.664 3.252 20.203 1 96.12 126 TYR B C 1
ATOM 3319 O O . TYR B 1 126 ? -10.156 2.221 19.75 1 96.12 126 TYR B O 1
ATOM 3327 N N . THR B 1 127 ? -9.922 4.328 20.484 1 96.25 127 THR B N 1
ATOM 3328 C CA . THR B 1 127 ? -8.477 4.379 20.312 1 96.25 127 THR B CA 1
ATOM 3329 C C . THR B 1 127 ? -7.789 3.281 21.109 1 96.25 127 THR B C 1
ATOM 3331 O O . THR B 1 127 ? -6.914 2.582 20.594 1 96.25 127 THR B O 1
ATOM 3334 N N . ALA B 1 128 ? -8.211 3.174 22.328 1 95.31 128 ALA B N 1
ATOM 3335 C CA . ALA B 1 128 ? -7.609 2.182 23.219 1 95.31 128 ALA B CA 1
ATOM 3336 C C . ALA B 1 128 ? -7.785 0.771 22.672 1 95.31 128 ALA B C 1
ATOM 3338 O O . ALA B 1 128 ? -6.848 -0.032 22.688 1 95.31 128 ALA B O 1
ATOM 3339 N N . GLU B 1 129 ? -8.961 0.481 22.172 1 92.12 129 GLU B N 1
ATOM 3340 C CA . GLU B 1 129 ? -9.242 -0.832 21.609 1 92.12 129 GLU B CA 1
ATOM 3341 C C . GLU B 1 129 ? -8.352 -1.1 20.391 1 92.12 129 GLU B C 1
ATOM 3343 O O . GLU B 1 129 ? -7.77 -2.18 20.266 1 92.12 129 GLU B O 1
ATOM 3348 N N . ARG B 1 130 ? -8.227 -0.124 19.516 1 90.94 130 ARG B N 1
ATOM 3349 C CA . ARG B 1 130 ? -7.453 -0.288 18.297 1 90.94 130 ARG B CA 1
ATOM 3350 C C . ARG B 1 130 ? -5.969 -0.449 18.594 1 90.94 130 ARG B C 1
ATOM 3352 O O . ARG B 1 130 ? -5.293 -1.288 18 1 90.94 130 ARG B O 1
ATOM 3359 N N . ILE B 1 131 ? -5.457 0.343 19.516 1 90.5 131 ILE B N 1
ATOM 3360 C CA . ILE B 1 131 ? -4.051 0.265 19.891 1 90.5 131 ILE B CA 1
ATOM 3361 C C . ILE B 1 131 ? -3.752 -1.107 20.484 1 90.5 131 ILE B C 1
ATOM 3363 O O . ILE B 1 131 ? -2.744 -1.733 20.156 1 90.5 131 ILE B O 1
ATOM 3367 N N . ARG B 1 132 ? -4.633 -1.532 21.344 1 88.31 132 ARG B N 1
ATOM 3368 C CA . ARG B 1 132 ? -4.461 -2.84 21.969 1 88.31 132 ARG B CA 1
ATOM 3369 C C . ARG B 1 132 ? -4.371 -3.941 20.922 1 88.31 132 ARG B C 1
ATOM 3371 O O . ARG B 1 132 ? -3.48 -4.789 20.984 1 88.31 132 ARG B O 1
ATOM 3378 N N . ILE B 1 133 ? -5.242 -3.912 20 1 84.69 133 ILE B N 1
ATOM 3379 C CA . ILE B 1 133 ? -5.305 -4.93 18.953 1 84.69 133 ILE B CA 1
ATOM 3380 C C . ILE B 1 133 ? -4.047 -4.859 18.094 1 84.69 133 ILE B C 1
ATOM 3382 O O . ILE B 1 133 ? -3.422 -5.883 17.812 1 84.69 133 ILE B O 1
ATOM 3386 N N . ASP B 1 134 ? -3.648 -3.689 17.672 1 83.62 134 ASP B N 1
ATOM 3387 C CA . ASP B 1 134 ? -2.49 -3.506 16.797 1 83.62 134 ASP B CA 1
ATOM 3388 C C . ASP B 1 134 ? -1.203 -3.93 17.5 1 83.62 134 ASP B C 1
ATOM 3390 O O . ASP B 1 134 ? -0.353 -4.594 16.906 1 83.62 134 ASP B O 1
ATOM 3394 N N . LYS B 1 135 ? -1.024 -3.564 18.766 1 82.94 135 LYS B N 1
ATOM 3395 C CA . LYS B 1 135 ? 0.179 -3.889 19.516 1 82.94 135 LYS B CA 1
ATOM 3396 C C . LYS B 1 135 ? 0.248 -5.383 19.828 1 82.94 135 LYS B C 1
ATOM 3398 O O . LYS B 1 135 ? 1.333 -5.965 19.859 1 82.94 135 LYS B O 1
ATOM 3403 N N . ALA B 1 136 ? -0.869 -5.965 20.062 1 77.5 136 ALA B N 1
ATOM 3404 C CA . ALA B 1 136 ? -0.912 -7.402 20.312 1 77.5 136 ALA B CA 1
ATOM 3405 C C . ALA B 1 136 ? -0.445 -8.188 19.094 1 77.5 136 ALA B C 1
ATOM 3407 O O . ALA B 1 136 ? 0.231 -9.211 19.234 1 77.5 136 ALA B O 1
ATOM 3408 N N . ASP B 1 137 ? -0.732 -7.695 17.969 1 76.38 137 ASP B N 1
ATOM 3409 C CA . ASP B 1 137 ? -0.359 -8.367 16.734 1 76.38 137 ASP B CA 1
ATOM 3410 C C . ASP B 1 137 ? 1.157 -8.406 16.562 1 76.38 137 ASP B C 1
ATOM 3412 O O . ASP B 1 137 ? 1.7 -9.336 15.977 1 76.38 137 ASP B O 1
ATOM 3416 N N . TRP B 1 138 ? 1.836 -7.457 17.094 1 76.81 138 TRP B N 1
ATOM 3417 C CA . TRP B 1 138 ? 3.283 -7.367 16.938 1 76.81 138 TRP B CA 1
ATOM 3418 C C . TRP B 1 138 ? 3.998 -7.75 18.234 1 76.81 138 TRP B C 1
ATOM 3420 O O . TRP B 1 138 ? 5.219 -7.605 18.344 1 76.81 138 TRP B O 1
ATOM 3430 N N . SER B 1 139 ? 3.225 -8.156 19.203 1 75.62 139 SER B N 1
ATOM 3431 C CA . SER B 1 139 ? 3.76 -8.508 20.516 1 75.62 139 SER B CA 1
ATOM 3432 C C . SER B 1 139 ? 4.617 -7.383 21.078 1 75.62 139 SER B C 1
ATOM 3434 O O . SER B 1 139 ? 5.695 -7.633 21.625 1 75.62 139 SER B O 1
ATOM 3436 N N . GLU B 1 140 ? 4.18 -6.211 20.859 1 81.94 140 GLU B N 1
ATOM 3437 C CA . GLU B 1 140 ? 4.91 -5.035 21.328 1 81.94 140 GLU B CA 1
ATOM 3438 C C . GLU B 1 140 ? 4.453 -4.609 22.719 1 81.94 140 GLU B C 1
ATOM 3440 O O . GLU B 1 140 ? 3.26 -4.652 23.031 1 81.94 140 GLU B O 1
ATOM 3445 N N . GLN B 1 141 ? 5.426 -4.25 23.484 1 84.31 141 GLN B N 1
ATOM 3446 C CA . GLN B 1 141 ? 5.102 -3.621 24.766 1 84.31 141 GLN B CA 1
ATOM 3447 C C . GLN B 1 141 ? 4.906 -2.117 24.609 1 84.31 141 GLN B C 1
ATOM 3449 O O . GLN B 1 141 ? 5.574 -1.483 23.781 1 84.31 141 GLN B O 1
ATOM 3454 N N . PHE B 1 142 ? 3.826 -1.649 25.328 1 85 142 PHE B N 1
ATOM 3455 C CA . PHE B 1 142 ? 3.562 -0.218 25.234 1 85 142 PHE B CA 1
ATOM 3456 C C . PHE B 1 142 ? 2.854 0.281 26.484 1 85 142 PHE B C 1
ATOM 3458 O O . PHE B 1 142 ? 2.279 -0.509 27.234 1 85 142 PHE B O 1
ATOM 3465 N N . ASP B 1 143 ? 2.975 1.521 26.75 1 92 143 ASP B N 1
ATOM 3466 C CA . ASP B 1 143 ? 2.205 2.193 27.797 1 92 143 ASP B CA 1
ATOM 3467 C C . ASP B 1 143 ? 0.874 2.707 27.25 1 92 143 ASP B C 1
ATOM 3469 O O . ASP B 1 143 ? 0.843 3.662 26.469 1 92 143 ASP B O 1
ATOM 3473 N N . PRO B 1 144 ? -0.245 2.133 27.719 1 92.81 144 PRO B N 1
ATOM 3474 C CA . PRO B 1 144 ? -1.547 2.51 27.156 1 92.81 144 PRO B CA 1
ATOM 3475 C C . PRO B 1 144 ? -1.859 3.994 27.344 1 92.81 144 PRO B C 1
ATOM 3477 O O . PRO B 1 144 ? -2.398 4.629 26.438 1 92.81 144 PRO B O 1
ATOM 3480 N N . ALA B 1 145 ? -1.547 4.48 28.516 1 95.19 145 ALA B N 1
ATOM 3481 C CA . ALA B 1 145 ? -1.828 5.887 28.797 1 95.19 145 ALA B CA 1
ATOM 3482 C C . ALA B 1 145 ? -1.046 6.797 27.859 1 95.19 145 ALA B C 1
ATOM 3484 O O . ALA B 1 145 ? -1.589 7.773 27.328 1 95.19 145 ALA B O 1
ATOM 3485 N N . ARG B 1 146 ? 0.134 6.496 27.625 1 95.06 146 ARG B N 1
ATOM 3486 C CA . ARG B 1 146 ? 0.981 7.301 26.75 1 95.06 146 ARG B CA 1
ATOM 3487 C C . ARG B 1 146 ? 0.536 7.188 25.297 1 95.06 146 ARG B C 1
ATOM 3489 O O . ARG B 1 146 ? 0.607 8.156 24.547 1 95.06 146 ARG B O 1
ATOM 3496 N N . ALA B 1 147 ? 0.126 6.02 24.938 1 94.38 147 ALA B N 1
ATOM 3497 C CA . ALA B 1 147 ? -0.374 5.824 23.578 1 94.38 147 ALA B CA 1
ATOM 3498 C C . ALA B 1 147 ? -1.621 6.664 23.328 1 94.38 147 ALA B C 1
ATOM 3500 O O . ALA B 1 147 ? -1.767 7.266 22.25 1 94.38 147 ALA B O 1
ATOM 3501 N N . LEU B 1 148 ? -2.475 6.691 24.312 1 96.56 148 LEU B N 1
ATOM 3502 C CA . LEU B 1 148 ? -3.678 7.508 24.203 1 96.56 148 LEU B CA 1
ATOM 3503 C C . LEU B 1 148 ? -3.324 8.992 24.141 1 96.56 148 LEU B C 1
ATOM 3505 O O . LEU B 1 148 ? -3.938 9.75 23.391 1 96.56 148 LEU B O 1
ATOM 3509 N N . GLU B 1 149 ? -2.346 9.383 24.906 1 96.81 149 GLU B N 1
ATOM 3510 C CA . GLU B 1 149 ? -1.882 10.766 24.891 1 96.81 149 GLU B CA 1
ATOM 3511 C C . GLU B 1 149 ? -1.313 11.148 23.516 1 96.81 149 GLU B C 1
ATOM 3513 O O . GLU B 1 149 ? -1.521 12.266 23.047 1 96.81 149 GLU B O 1
ATOM 3518 N N . ALA B 1 150 ? -0.574 10.234 22.938 1 96.38 150 ALA B N 1
ATOM 3519 C CA . ALA B 1 150 ? -0.01 10.469 21.609 1 96.38 150 ALA B CA 1
ATOM 3520 C C . ALA B 1 150 ? -1.109 10.719 20.594 1 96.38 150 ALA B C 1
ATOM 3522 O O . ALA B 1 150 ? -1.021 11.656 19.797 1 96.38 150 ALA B O 1
ATOM 3523 N N . ARG B 1 151 ? -2.145 9.891 20.672 1 96.56 151 ARG B N 1
ATOM 3524 C CA . ARG B 1 151 ? -3.27 10.102 19.766 1 96.56 151 ARG B CA 1
ATOM 3525 C C . ARG B 1 151 ? -3.949 11.438 20.031 1 96.56 151 ARG B C 1
ATOM 3527 O O . ARG B 1 151 ? -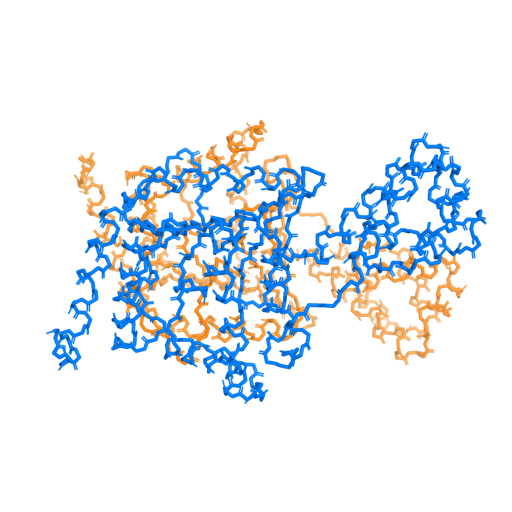4.293 12.164 19.094 1 96.56 151 ARG B O 1
ATOM 3534 N N . ALA B 1 152 ? -4.109 11.766 21.25 1 96.56 152 ALA B N 1
ATOM 3535 C CA . ALA B 1 152 ? -4.699 13.047 21.609 1 96.56 152 ALA B CA 1
ATOM 3536 C C . ALA B 1 152 ? -3.875 14.211 21.062 1 96.56 152 ALA B C 1
ATOM 3538 O O . ALA B 1 152 ? -4.426 15.234 20.656 1 96.56 152 ALA B O 1
ATOM 3539 N N . GLY B 1 153 ? -2.621 14.031 21.125 1 95.5 153 GLY B N 1
ATOM 3540 C CA . GLY B 1 153 ? -1.735 15.023 20.531 1 95.5 153 GLY B CA 1
ATOM 3541 C C . GLY B 1 153 ? -2.029 15.289 19.078 1 95.5 153 GLY B C 1
ATOM 3542 O O . GLY B 1 153 ? -2.08 16.438 18.641 1 95.5 153 GLY B O 1
ATOM 3543 N N . ARG B 1 154 ? -2.225 14.219 18.281 1 96.44 154 ARG B N 1
ATOM 3544 C CA . ARG B 1 154 ? -2.578 14.367 16.875 1 96.44 154 ARG B CA 1
ATOM 3545 C C . ARG B 1 154 ? -3.941 15.031 16.719 1 96.44 154 ARG B C 1
ATOM 3547 O O . ARG B 1 154 ? -4.121 15.891 15.852 1 96.44 154 ARG B O 1
ATOM 3554 N N . GLN B 1 155 ? -4.848 14.742 17.562 1 96.81 155 GLN B N 1
ATOM 3555 C CA . GLN B 1 155 ? -6.223 15.211 17.469 1 96.81 155 GLN B CA 1
ATOM 3556 C C . GLN B 1 155 ? -6.316 16.703 17.797 1 96.81 155 GLN B C 1
ATOM 3558 O O . GLN B 1 155 ? -7.211 17.391 17.312 1 96.81 155 GLN B O 1
ATOM 3563 N N . ARG B 1 156 ? -5.43 17.219 18.594 1 94.5 156 ARG B N 1
ATOM 3564 C CA . ARG B 1 156 ? -5.422 18.625 18.984 1 94.5 156 ARG B CA 1
ATOM 3565 C C . ARG B 1 156 ? -5.238 19.531 17.766 1 94.5 156 ARG B C 1
ATOM 3567 O O . ARG B 1 156 ? -5.59 20.703 17.797 1 94.5 156 ARG B O 1
ATOM 3574 N N . LEU B 1 157 ? -4.699 18.891 16.766 1 92.56 157 LEU B N 1
ATOM 3575 C CA . LEU B 1 157 ? -4.5 19.609 15.508 1 92.56 157 LEU B CA 1
ATOM 3576 C C . LEU B 1 157 ? -5.812 20.203 15.008 1 92.56 157 LEU B C 1
ATOM 3578 O O . LEU B 1 157 ? -5.824 21.297 14.453 1 92.56 157 LEU B O 1
ATOM 3582 N N . LEU B 1 158 ? -6.895 19.516 15.172 1 94 158 LEU B N 1
ATOM 3583 C CA . LEU B 1 158 ? -8.18 19.891 14.578 1 94 158 LEU B CA 1
ATOM 3584 C C . LEU B 1 158 ? -8.836 21.016 15.367 1 94 158 LEU B C 1
ATOM 3586 O O . LEU B 1 158 ? -9.766 21.656 14.875 1 94 158 LEU B O 1
ATOM 3590 N N . VAL B 1 159 ? -8.391 21.25 16.594 1 91.31 159 VAL B N 1
ATOM 3591 C CA . VAL B 1 159 ? -9.102 22.234 17.422 1 91.31 159 VAL B CA 1
ATOM 3592 C C . VAL B 1 159 ? -8.18 23.406 17.719 1 91.31 159 VAL B C 1
ATOM 3594 O O . VAL B 1 159 ? -8.609 24.406 18.312 1 91.31 159 VAL B O 1
ATOM 3597 N N . ARG B 1 160 ? -7.051 23.375 17.328 1 88.38 160 ARG B N 1
ATOM 3598 C CA . ARG B 1 160 ? -6.137 24.484 17.547 1 88.38 160 ARG B CA 1
ATOM 3599 C C . ARG B 1 160 ? -6.438 25.641 16.594 1 88.38 160 ARG B C 1
ATOM 3601 O O . ARG B 1 160 ? -6.922 25.422 15.484 1 88.38 160 ARG B O 1
ATOM 3608 N N . PRO B 1 161 ? -6.098 26.859 17.062 1 88.38 161 PRO B N 1
ATOM 3609 C CA . PRO B 1 161 ? -6.223 27.984 16.125 1 88.38 161 PRO B CA 1
ATOM 3610 C C . PRO B 1 161 ? -5.352 27.828 14.891 1 88.38 161 PRO B C 1
ATOM 3612 O O . PRO B 1 161 ? -4.188 27.438 14.992 1 88.38 161 PRO B O 1
ATOM 3615 N N . GLY B 1 162 ? -5.953 28.078 13.812 1 88.12 162 GLY B N 1
ATOM 3616 C CA . GLY B 1 162 ? -5.219 27.969 12.562 1 88.12 162 GLY B CA 1
ATOM 3617 C C . GLY B 1 162 ? -5.07 26.531 12.086 1 88.12 162 GLY B C 1
ATOM 3618 O O . GLY B 1 162 ? -4.25 26.234 11.219 1 88.12 162 GLY B O 1
ATOM 3619 N N . GLY B 1 163 ? -5.707 25.641 12.758 1 92.31 163 GLY B N 1
ATOM 3620 C CA . GLY B 1 163 ? -5.668 24.25 12.352 1 92.31 163 GLY B CA 1
ATOM 3621 C C . GLY B 1 163 ? -6.207 24.016 10.945 1 92.31 163 GLY B C 1
ATOM 3622 O O . GLY B 1 163 ? -6.746 24.938 10.328 1 92.31 163 GLY B O 1
ATOM 3623 N N . PRO B 1 164 ? -6.043 22.859 10.445 1 96.31 164 PRO B N 1
ATOM 3624 C CA . PRO B 1 164 ? -6.398 22.594 9.055 1 96.31 164 PRO B CA 1
ATOM 3625 C C . PRO B 1 164 ? -7.902 22.438 8.844 1 96.31 164 PRO B C 1
ATOM 3627 O O . PRO B 1 164 ? -8.641 22.172 9.797 1 96.31 164 PRO B O 1
ATOM 3630 N N . CYS B 1 165 ? -8.336 22.719 7.598 1 97.31 165 CYS B N 1
ATOM 3631 C CA . CYS B 1 165 ? -9.602 22.156 7.145 1 97.31 165 CYS B CA 1
ATOM 3632 C C . CYS B 1 165 ? -9.5 20.641 7 1 97.31 165 CYS B C 1
ATOM 3634 O O . CYS B 1 165 ? -8.57 20.141 6.371 1 97.31 165 CYS B O 1
ATOM 3636 N N . TYR B 1 166 ? -10.344 19.984 7.652 1 98.06 166 TYR B N 1
ATOM 3637 C CA . TYR B 1 166 ? -10.305 18.531 7.68 1 98.06 166 TYR B CA 1
ATOM 3638 C C . TYR B 1 166 ? -11.562 17.938 7.059 1 98.06 166 TYR B C 1
ATOM 3640 O O . TYR B 1 166 ? -12.68 18.219 7.508 1 98.06 166 TYR B O 1
ATOM 3648 N N . GLU B 1 167 ? -11.438 17.156 5.996 1 98.38 167 GLU B N 1
ATOM 3649 C CA . GLU B 1 167 ? -12.531 16.453 5.34 1 98.38 167 GLU B CA 1
ATOM 3650 C C . GLU B 1 167 ? -12.273 14.945 5.301 1 98.38 167 GLU B C 1
ATOM 3652 O O . GLU B 1 167 ? -11.219 14.5 4.832 1 98.38 167 GLU B O 1
ATOM 3657 N N . VAL B 1 168 ? -13.234 14.203 5.77 1 98.62 168 VAL B N 1
ATOM 3658 C CA . VAL B 1 168 ? -13.047 12.758 5.77 1 98.62 168 VAL B CA 1
ATOM 3659 C C . VAL B 1 168 ? -14.273 12.07 5.16 1 98.62 168 VAL B C 1
ATOM 3661 O O . VAL B 1 168 ? -15.406 12.492 5.41 1 98.62 168 VAL B O 1
ATOM 3664 N N . ILE B 1 169 ? -14.008 11.133 4.277 1 98.62 169 ILE B N 1
ATOM 3665 C CA . ILE B 1 169 ? -15.016 10.211 3.764 1 98.62 169 ILE B CA 1
ATOM 3666 C C . ILE B 1 169 ? -14.82 8.836 4.398 1 98.62 169 ILE B C 1
ATOM 3668 O O . ILE B 1 169 ? -13.75 8.234 4.293 1 98.62 169 ILE B O 1
ATOM 3672 N N . ILE B 1 170 ? -15.836 8.383 5.082 1 98.5 170 ILE B N 1
ATOM 3673 C CA . ILE B 1 170 ? -15.82 7.082 5.738 1 98.5 170 ILE B CA 1
ATOM 3674 C C . ILE B 1 170 ? -16.625 6.082 4.91 1 98.5 170 ILE B C 1
ATOM 3676 O O . ILE B 1 170 ? -17.812 6.305 4.629 1 98.5 170 ILE B O 1
ATOM 3680 N N . ASP B 1 171 ? -15.992 5.012 4.512 1 97.44 171 ASP B N 1
ATOM 3681 C CA . ASP B 1 171 ? -16.703 3.941 3.822 1 97.44 171 ASP B CA 1
ATOM 3682 C C . ASP B 1 171 ? -17.703 3.26 4.754 1 97.44 171 ASP B C 1
ATOM 3684 O O . ASP B 1 171 ? -17.391 2.977 5.91 1 97.44 171 ASP B O 1
ATOM 3688 N N . GLU B 1 172 ? -18.875 3.004 4.305 1 96.75 172 GLU B N 1
ATOM 3689 C CA . GLU B 1 172 ? -19.891 2.314 5.102 1 96.75 172 GLU B CA 1
ATOM 3690 C C . GLU B 1 172 ? -19.359 0.979 5.621 1 96.75 172 GLU B C 1
ATOM 3692 O O . GLU B 1 172 ? -19.828 0.482 6.652 1 96.75 172 GLU B O 1
ATOM 3697 N N . LEU B 1 173 ? -18.406 0.396 4.953 1 95.06 173 LEU B N 1
ATOM 3698 C CA . LEU B 1 173 ? -17.781 -0.84 5.41 1 95.06 173 LEU B CA 1
ATOM 3699 C C . LEU B 1 173 ? -17.234 -0.678 6.82 1 95.06 173 LEU B C 1
ATOM 3701 O O . LEU B 1 173 ? -17.375 -1.57 7.66 1 95.06 173 LEU B O 1
ATOM 3705 N N . ALA B 1 174 ? -16.578 0.472 7.117 1 94.31 174 ALA B N 1
ATOM 3706 C CA . ALA B 1 174 ? -15.953 0.722 8.414 1 94.31 174 ALA B CA 1
ATOM 3707 C C . ALA B 1 174 ? -17 0.761 9.531 1 94.31 174 ALA B C 1
ATOM 3709 O O . ALA B 1 174 ? -16.672 0.491 10.688 1 94.31 174 ALA B O 1
ATOM 3710 N N . VAL B 1 175 ? -18.172 1.066 9.133 1 92.94 175 VAL B N 1
ATOM 3711 C CA . VAL B 1 175 ? -19.266 1.195 10.086 1 92.94 175 VAL B CA 1
ATOM 3712 C C . VAL B 1 175 ? -19.969 -0.153 10.258 1 92.94 175 VAL B C 1
ATOM 3714 O O . VAL B 1 175 ? -20.312 -0.541 11.383 1 92.94 175 VAL B O 1
ATOM 3717 N N . ARG B 1 176 ? -20.062 -0.926 9.234 1 90.94 176 ARG B N 1
ATOM 3718 C CA . ARG B 1 176 ? -20.828 -2.168 9.242 1 90.94 176 ARG B CA 1
ATOM 3719 C C . ARG B 1 176 ? -19.984 -3.326 9.781 1 90.94 176 ARG B C 1
ATOM 3721 O O . ARG B 1 176 ? -20.531 -4.305 10.297 1 90.94 176 ARG B O 1
ATOM 3728 N N . ARG B 1 177 ? -18.75 -3.25 9.609 1 90.88 177 ARG B N 1
ATOM 3729 C CA . ARG B 1 177 ? -17.844 -4.254 10.164 1 90.88 177 ARG B CA 1
ATOM 3730 C C . ARG B 1 177 ? -17.016 -3.672 11.297 1 90.88 177 ARG B C 1
ATOM 3732 O O . ARG B 1 177 ? -15.859 -3.283 11.086 1 90.88 177 ARG B O 1
ATOM 3739 N N . PRO B 1 178 ? -17.594 -3.736 12.461 1 83 178 PRO B N 1
ATOM 3740 C CA . PRO B 1 178 ? -16.938 -3.039 13.578 1 83 178 PRO B CA 1
ATOM 3741 C C . PRO B 1 178 ? -15.578 -3.641 13.938 1 83 178 PRO B C 1
ATOM 3743 O O . PRO B 1 178 ? -15.438 -4.867 14 1 83 178 PRO B O 1
ATOM 3746 N N . ALA B 1 179 ? -14.648 -2.803 14.086 1 88.25 179 ALA B N 1
ATOM 3747 C CA . ALA B 1 179 ? -13.297 -3.195 14.461 1 88.25 179 ALA B CA 1
ATOM 3748 C C . ALA B 1 179 ? -13.086 -3.057 15.969 1 88.25 179 ALA B C 1
ATOM 3750 O O . ALA B 1 179 ? -11.945 -3.07 16.453 1 88.25 179 ALA B O 1
ATOM 3751 N N . ALA B 1 180 ? -14.102 -2.785 16.656 1 89.88 180 ALA B N 1
ATOM 3752 C CA . ALA B 1 180 ? -14.195 -2.693 18.109 1 89.88 180 ALA B CA 1
ATOM 3753 C C . ALA B 1 180 ? -15.547 -3.189 18.609 1 89.88 180 ALA B C 1
ATOM 3755 O O . ALA B 1 180 ? -16.453 -3.449 17.812 1 89.88 180 ALA B O 1
ATOM 3756 N N . PRO B 1 181 ? -15.719 -3.428 19.891 1 89.44 181 PRO B N 1
ATOM 3757 C CA . PRO B 1 181 ? -17.031 -3.855 20.391 1 89.44 181 PRO B CA 1
ATOM 3758 C C . PRO B 1 181 ? -18.141 -2.881 20.031 1 89.44 181 PRO B C 1
ATOM 3760 O O . PRO B 1 181 ? -17.922 -1.668 20 1 89.44 181 PRO B O 1
ATOM 3763 N N . PRO B 1 182 ? -19.344 -3.359 19.875 1 90.81 182 PRO B N 1
ATOM 3764 C CA . PRO B 1 182 ? -20.469 -2.555 19.375 1 90.81 182 PRO B CA 1
ATOM 3765 C C . PRO B 1 182 ? -20.734 -1.322 20.25 1 90.81 182 PRO B C 1
ATOM 3767 O O . PRO B 1 182 ? -21.031 -0.248 19.719 1 90.81 182 PRO B O 1
ATOM 3770 N N . SER B 1 183 ? -20.641 -1.475 21.516 1 93.56 183 SER B N 1
ATOM 3771 C CA . SER B 1 183 ? -20.891 -0.339 22.406 1 93.56 183 SER B CA 1
ATOM 3772 C C . SER B 1 183 ? -19.875 0.774 22.172 1 93.56 183 SER B C 1
ATOM 3774 O O . SER B 1 183 ? -20.234 1.955 22.188 1 93.56 183 SER B O 1
ATOM 3776 N N . VAL B 1 184 ? -18.625 0.391 21.953 1 94.81 184 VAL B N 1
ATOM 3777 C CA . VAL B 1 184 ? -17.547 1.344 21.719 1 94.81 184 VAL B CA 1
ATOM 3778 C C . VAL B 1 184 ? -17.75 2.014 20.359 1 94.81 184 VAL B C 1
ATOM 3780 O O . VAL B 1 184 ? -17.594 3.23 20.234 1 94.81 184 VAL B O 1
ATOM 3783 N N . VAL B 1 185 ? -18.156 1.193 19.391 1 95.06 185 VAL B N 1
ATOM 3784 C CA . VAL B 1 185 ? -18.391 1.728 18.047 1 95.06 185 VAL B CA 1
ATOM 3785 C C . VAL B 1 185 ? -19.578 2.686 18.078 1 95.06 185 VAL B C 1
ATOM 3787 O O . VAL B 1 185 ? -19.531 3.756 17.469 1 95.06 185 VAL B O 1
ATOM 3790 N N . GLY B 1 186 ? -20.625 2.268 18.781 1 96.56 186 GLY B N 1
ATOM 3791 C CA . GLY B 1 186 ? -21.766 3.15 18.906 1 96.56 186 GLY B CA 1
ATOM 3792 C C . GLY B 1 186 ? -21.422 4.504 19.5 1 96.56 186 GLY B C 1
ATOM 3793 O O . GLY B 1 186 ? -21.844 5.539 18.969 1 96.56 186 GLY B O 1
ATOM 3794 N N . ALA B 1 187 ? -20.656 4.52 20.547 1 97.25 187 ALA B N 1
ATOM 3795 C CA . ALA B 1 187 ? -20.219 5.762 21.188 1 97.25 187 ALA B CA 1
ATOM 3796 C C . ALA B 1 187 ? -19.344 6.582 20.234 1 97.25 187 ALA B C 1
ATOM 3798 O O . ALA B 1 187 ? -19.469 7.809 20.172 1 97.25 187 ALA B O 1
ATOM 3799 N N . GLN B 1 188 ? -18.484 5.91 19.516 1 98.06 188 GLN B N 1
ATOM 3800 C CA . GLN B 1 188 ? -17.625 6.562 18.531 1 98.06 188 GLN B CA 1
ATOM 3801 C C . GLN B 1 188 ? -18.453 7.246 17.438 1 98.06 188 GLN B C 1
ATOM 3803 O O . GLN B 1 188 ? -18.172 8.383 17.062 1 98.06 188 GLN B O 1
ATOM 3808 N N . LEU B 1 189 ? -19.469 6.543 16.953 1 98.31 189 LEU B N 1
ATOM 3809 C CA . LEU B 1 189 ? -20.312 7.102 15.898 1 98.31 189 LEU B CA 1
ATOM 3810 C C . LEU B 1 189 ? -21.078 8.32 16.422 1 98.31 189 LEU B C 1
ATOM 3812 O O . LEU B 1 189 ? -21.234 9.312 15.703 1 98.31 189 LEU B O 1
ATOM 3816 N N . ARG B 1 190 ? -21.562 8.234 17.641 1 97.81 190 ARG B N 1
ATOM 3817 C CA . ARG B 1 190 ? -22.234 9.391 18.234 1 97.81 190 ARG B CA 1
ATOM 3818 C C . ARG B 1 190 ? -21.281 10.586 18.312 1 97.81 190 ARG B C 1
ATOM 3820 O O . ARG B 1 190 ? -21.688 11.719 18.016 1 97.81 190 ARG B O 1
ATOM 3827 N N . HIS B 1 191 ? -20.109 10.289 18.703 1 98.25 191 HIS B N 1
ATOM 3828 C CA . HIS B 1 191 ? -19.109 11.344 18.75 1 98.25 191 HIS B CA 1
ATOM 3829 C C . HIS B 1 191 ? -18.891 11.977 17.391 1 98.25 191 HIS B C 1
ATOM 3831 O O . HIS B 1 191 ? -18.766 13.195 17.266 1 98.25 191 HIS B O 1
ATOM 3837 N N . LEU B 1 192 ? -18.781 11.148 16.312 1 98.44 192 LEU B N 1
ATOM 3838 C CA . LEU B 1 192 ? -18.625 11.656 14.961 1 98.44 192 LEU B CA 1
ATOM 3839 C C . LEU B 1 192 ? -19.766 12.586 14.578 1 98.44 192 LEU B C 1
ATOM 3841 O O . LEU B 1 192 ? -19.562 13.617 13.945 1 98.44 192 LEU B O 1
ATOM 3845 N N . VAL B 1 193 ? -20.969 12.195 14.977 1 98.25 193 VAL B N 1
ATOM 3846 C CA . VAL B 1 193 ? -22.156 13.016 14.695 1 98.25 193 VAL B CA 1
ATOM 3847 C C . VAL B 1 193 ? -22.016 14.367 15.383 1 98.25 193 VAL B C 1
ATOM 3849 O O . VAL B 1 193 ? -22.25 15.414 14.773 1 98.25 193 VAL B O 1
ATOM 3852 N N . ASP B 1 194 ? -21.609 14.352 16.609 1 97.56 194 ASP B N 1
ATOM 3853 C CA . ASP B 1 194 ? -21.438 15.578 17.391 1 97.56 194 ASP B CA 1
ATOM 3854 C C . ASP B 1 194 ? -20.391 16.484 16.75 1 97.56 194 ASP B C 1
ATOM 3856 O O . ASP B 1 194 ? -20.625 17.688 16.562 1 97.56 194 ASP B O 1
ATOM 3860 N N . VAL B 1 195 ? -19.281 15.961 16.391 1 96.88 195 VAL B N 1
ATOM 3861 C CA . VAL B 1 195 ? -18.172 16.719 15.812 1 96.88 195 VAL B CA 1
ATOM 3862 C C . VAL B 1 195 ? -18.578 17.281 14.453 1 96.88 195 VAL B C 1
ATOM 3864 O O . VAL B 1 195 ? -18.344 18.453 14.156 1 96.88 195 VAL B O 1
ATOM 3867 N N . GLY B 1 196 ? -19.156 16.391 13.594 1 95.75 196 GLY B N 1
ATOM 3868 C CA . GLY B 1 196 ? -19.578 16.812 12.273 1 95.75 196 GLY B CA 1
ATOM 3869 C C . GLY B 1 196 ? -20.594 17.953 12.297 1 95.75 196 GLY B C 1
ATOM 3870 O O . GLY B 1 196 ? -20.625 18.781 11.391 1 95.75 196 GLY B O 1
ATOM 3871 N N . GLY B 1 197 ? -21.391 17.984 13.352 1 92.81 197 GLY B N 1
ATOM 3872 C CA . GLY B 1 197 ? -22.406 19.016 13.492 1 92.81 197 GLY B CA 1
ATOM 3873 C C . GLY B 1 197 ? -21.875 20.312 14.062 1 92.81 197 GLY B C 1
ATOM 3874 O O . GLY B 1 197 ? -22.5 21.359 13.906 1 92.81 197 GLY B O 1
ATOM 3875 N N . GLN B 1 198 ? -20.734 20.297 14.68 1 89.31 198 GLN B N 1
ATOM 3876 C CA . GLN B 1 198 ? -20.312 21.438 15.477 1 89.31 198 GLN B CA 1
ATOM 3877 C C . GLN B 1 198 ? -19.062 22.094 14.883 1 89.31 198 GLN B C 1
ATOM 3879 O O . GLN B 1 198 ? -18.891 23.312 14.977 1 89.31 198 GLN B O 1
ATOM 3884 N N . ARG B 1 199 ? -18.25 21.344 14.352 1 85 199 ARG B N 1
ATOM 3885 C CA . ARG B 1 199 ? -16.953 21.859 13.938 1 85 199 ARG B CA 1
ATOM 3886 C C . ARG B 1 199 ? -16.984 22.344 12.492 1 85 199 ARG B C 1
ATOM 3888 O O . ARG B 1 199 ? -17.016 21.516 11.562 1 85 199 ARG B O 1
ATOM 3895 N N . ALA B 1 200 ? -16.812 23.609 12.336 1 85.81 200 ALA B N 1
ATOM 3896 C CA . ALA B 1 200 ? -16.984 24.25 11.031 1 85.81 200 ALA B CA 1
ATOM 3897 C C . ALA B 1 200 ? -15.906 23.781 10.055 1 85.81 200 ALA B C 1
ATOM 3899 O O . ALA B 1 200 ? -16.156 23.688 8.852 1 85.81 200 ALA B O 1
ATOM 3900 N N . LYS B 1 201 ? -14.742 23.453 10.531 1 94.19 201 LYS B N 1
ATOM 3901 C CA . LYS B 1 201 ? -13.648 23.109 9.633 1 94.19 201 LYS B CA 1
ATOM 3902 C C . LYS B 1 201 ? -13.547 21.609 9.43 1 94.19 201 LYS B C 1
ATOM 3904 O O . LYS B 1 201 ? -12.578 21.109 8.844 1 94.19 201 LYS B O 1
ATOM 3909 N N . THR B 1 202 ? -14.461 20.875 9.984 1 96.94 202 THR B N 1
ATOM 3910 C CA . THR B 1 202 ? -14.469 19.422 9.844 1 96.94 202 THR B CA 1
ATOM 3911 C C . THR B 1 202 ? -15.711 18.953 9.094 1 96.94 202 THR B C 1
ATOM 3913 O O . THR B 1 202 ? -16.844 19.266 9.492 1 96.94 202 THR B O 1
ATOM 3916 N N . THR B 1 203 ? -15.516 18.266 8.023 1 98.06 203 THR B N 1
ATOM 3917 C CA . THR B 1 203 ? -16.609 17.688 7.25 1 98.06 203 THR B CA 1
ATOM 3918 C C . THR B 1 203 ? -16.5 16.172 7.219 1 98.06 203 THR B C 1
ATOM 3920 O O . THR B 1 203 ? -15.453 15.625 6.871 1 98.06 203 THR B O 1
ATOM 3923 N N . ILE B 1 204 ? -17.547 15.555 7.652 1 98.56 204 ILE B N 1
ATOM 3924 C CA . ILE B 1 204 ? -17.609 14.094 7.672 1 98.56 204 ILE B CA 1
ATOM 3925 C C . ILE B 1 204 ? -18.672 13.617 6.672 1 98.56 204 ILE B C 1
ATOM 3927 O O . ILE B 1 204 ? -19.828 14.047 6.719 1 98.56 204 ILE B O 1
ATOM 3931 N N . ARG B 1 205 ? -18.281 12.75 5.754 1 98.56 205 ARG B N 1
ATOM 3932 C CA . ARG B 1 205 ? -19.203 12.141 4.809 1 98.56 205 ARG B CA 1
ATOM 3933 C C . ARG B 1 205 ? -19.078 10.617 4.824 1 98.56 205 ARG B C 1
ATOM 3935 O O . ARG B 1 205 ? -18.047 10.078 5.25 1 98.56 205 ARG B O 1
ATOM 3942 N N . VAL B 1 206 ? -20.156 9.945 4.441 1 98.62 206 VAL B N 1
ATOM 3943 C CA . VAL B 1 206 ? -20.188 8.492 4.383 1 98.62 206 VAL B CA 1
ATOM 3944 C C . VAL B 1 206 ? -20.359 8.031 2.936 1 98.62 206 VAL B C 1
ATOM 3946 O O . VAL B 1 206 ? -21.188 8.586 2.199 1 98.62 206 VAL B O 1
ATOM 3949 N N . LEU B 1 207 ? -19.516 7.152 2.492 1 97.44 207 LEU B N 1
ATOM 3950 C CA . LEU B 1 207 ? -19.688 6.492 1.201 1 97.44 207 LEU B CA 1
ATOM 3951 C C . LEU B 1 207 ? -20.531 5.23 1.339 1 97.44 207 LEU B C 1
ATOM 3953 O O . LEU B 1 207 ? -20.094 4.246 1.937 1 97.44 207 LEU B O 1
ATOM 3957 N N . PRO B 1 208 ? -21.719 5.23 0.777 1 95.88 208 PRO B N 1
ATOM 3958 C CA . PRO B 1 208 ? -22.594 4.066 0.926 1 95.88 208 PRO B CA 1
ATOM 3959 C C . PRO B 1 208 ? -22.016 2.801 0.306 1 95.88 208 PRO B C 1
ATOM 3961 O O . PRO B 1 208 ? -21.25 2.877 -0.669 1 95.88 208 PRO B O 1
ATOM 3964 N N . LEU B 1 209 ? -22.438 1.691 0.814 1 93 209 LEU B N 1
ATOM 3965 C CA . LEU B 1 209 ? -21.984 0.386 0.344 1 93 209 LEU B CA 1
ATOM 3966 C C . LEU B 1 209 ? -22.297 0.201 -1.136 1 93 209 LEU B C 1
ATOM 3968 O O . LEU B 1 209 ? -21.547 -0.445 -1.862 1 93 209 LEU B O 1
ATOM 3972 N N . THR B 1 210 ? -23.375 0.775 -1.601 1 88.94 210 THR B N 1
ATOM 3973 C CA . THR B 1 210 ? -23.828 0.553 -2.967 1 88.94 210 THR B CA 1
ATOM 3974 C C . THR B 1 210 ? -23.531 1.765 -3.844 1 88.94 210 THR B C 1
ATOM 3976 O O .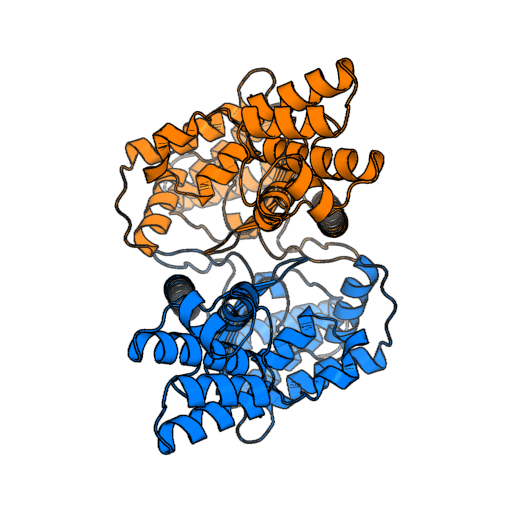 THR B 1 210 ? -24.125 1.926 -4.914 1 88.94 210 THR B O 1
ATOM 3979 N N . ALA B 1 211 ? -22.688 2.639 -3.316 1 91 211 ALA B N 1
ATOM 3980 C CA . ALA B 1 211 ? -22.359 3.846 -4.07 1 91 211 ALA B CA 1
ATOM 3981 C C . ALA B 1 211 ? -21.781 3.494 -5.445 1 91 211 ALA B C 1
ATOM 3983 O O . ALA B 1 211 ? -21.016 2.549 -5.578 1 91 211 ALA B O 1
ATOM 3984 N N . SER B 1 212 ? -22.25 4.168 -6.461 1 84.44 212 SER B N 1
ATOM 3985 C CA . SER B 1 212 ? -21.656 4.059 -7.793 1 84.44 212 SER B CA 1
ATOM 3986 C C . SER B 1 212 ? -20.547 5.07 -7.988 1 84.44 212 SER B C 1
ATOM 3988 O O . SER B 1 212 ? -20.781 6.281 -7.938 1 84.44 212 SER B O 1
ATOM 3990 N N . ILE B 1 213 ? -19.391 4.574 -8.062 1 84.75 213 ILE B N 1
ATOM 3991 C CA . ILE B 1 213 ? -18.25 5.449 -8.281 1 84.75 213 ILE B CA 1
ATOM 3992 C C . ILE B 1 213 ? -17.953 5.547 -9.773 1 84.75 213 ILE B C 1
ATOM 3994 O O . ILE B 1 213 ? -17.672 4.539 -10.422 1 84.75 213 ILE B O 1
ATOM 3998 N N . SER B 1 214 ? -18.344 6.582 -10.43 1 69.19 214 SER B N 1
ATOM 3999 C CA . SER B 1 214 ? -18.312 6.781 -11.875 1 69.19 214 SER B CA 1
ATOM 4000 C C . SER B 1 214 ? -16.891 6.637 -12.422 1 69.19 214 SER B C 1
ATOM 4002 O O . SER B 1 214 ? -15.945 7.164 -11.844 1 69.19 214 SER B O 1
ATOM 4004 N N . GLY B 1 215 ? -16.812 5.973 -13.75 1 61.28 215 GLY B N 1
ATOM 4005 C CA . GLY B 1 215 ? -15.742 6.039 -14.727 1 61.28 215 GLY B CA 1
ATOM 4006 C C . GLY B 1 215 ? -14.375 5.715 -14.148 1 61.28 215 GLY B C 1
ATOM 4007 O O . GLY B 1 215 ? -13.352 5.941 -14.805 1 61.28 215 GLY B O 1
ATOM 4008 N N . HIS B 1 216 ? -14.219 5.438 -12.82 1 63.03 216 HIS B N 1
ATOM 4009 C CA . HIS B 1 216 ? -12.805 5.449 -12.484 1 63.03 216 HIS B CA 1
ATOM 4010 C C . HIS B 1 216 ? -12.469 4.34 -11.492 1 63.03 216 HIS B C 1
ATOM 4012 O O . HIS B 1 216 ? -13.344 3.562 -11.102 1 63.03 216 HIS B O 1
ATOM 4018 N N . ALA B 1 217 ? -11.227 4.438 -11.188 1 66.31 217 ALA B N 1
ATOM 4019 C CA . ALA B 1 217 ? -10.531 3.611 -10.203 1 66.31 217 ALA B CA 1
ATOM 4020 C C . ALA B 1 217 ? -11.281 3.582 -8.883 1 66.31 217 ALA B C 1
ATOM 4022 O O . ALA B 1 217 ? -11.93 4.562 -8.5 1 66.31 217 ALA B O 1
ATOM 4023 N N . VAL B 1 218 ? -11.438 2.439 -8.383 1 84.81 218 VAL B N 1
ATOM 4024 C CA . VAL B 1 218 ? -12.047 2.244 -7.07 1 84.81 218 VAL B CA 1
ATOM 4025 C C . VAL B 1 218 ? -11 2.395 -5.977 1 84.81 218 VAL B C 1
ATOM 4027 O O . VAL B 1 218 ? -9.812 2.148 -6.211 1 84.81 218 VAL B O 1
ATOM 4030 N N . PRO B 1 219 ? -11.438 2.947 -4.859 1 91.75 219 PRO B N 1
ATOM 4031 C CA . PRO B 1 219 ? -10.469 2.969 -3.76 1 91.75 219 PRO B CA 1
ATOM 4032 C C . PRO B 1 219 ? -10.023 1.57 -3.336 1 91.75 219 PRO B C 1
ATOM 4034 O O . PRO B 1 219 ? -10.828 0.632 -3.354 1 91.75 219 PRO B O 1
ATOM 4037 N N . LYS B 1 220 ? -8.789 1.44 -3.006 1 93.88 220 LYS B N 1
ATOM 4038 C CA . LYS B 1 220 ? -8.25 0.121 -2.686 1 93.88 220 LYS B CA 1
ATOM 4039 C C . LYS B 1 220 ? -7.746 0.067 -1.247 1 93.88 220 LYS B C 1
ATOM 4041 O O . LYS B 1 220 ? -7.512 -1.016 -0.706 1 93.88 220 LYS B O 1
ATOM 4046 N N . SER B 1 221 ? -7.52 1.189 -0.646 1 95.19 221 SER B N 1
ATOM 4047 C CA . SER B 1 221 ? -7.105 1.33 0.746 1 95.19 221 SER B CA 1
ATOM 4048 C C . SER B 1 221 ? -7.402 2.729 1.273 1 95.19 221 SER B C 1
ATOM 4050 O O . SER B 1 221 ? -7.801 3.613 0.512 1 95.19 221 SER B O 1
ATOM 4052 N N . ALA B 1 222 ? -7.277 2.838 2.596 1 97.25 222 ALA B N 1
ATOM 4053 C CA . ALA B 1 222 ? -7.344 4.18 3.174 1 97.25 222 ALA B CA 1
ATOM 4054 C C . ALA B 1 222 ? -6.184 5.043 2.693 1 97.25 222 ALA B C 1
ATOM 4056 O O . ALA B 1 222 ? -5.074 4.543 2.484 1 97.25 222 ALA B O 1
ATOM 4057 N N . PHE B 1 223 ? -6.457 6.336 2.486 1 98.25 223 PHE B N 1
ATOM 4058 C CA . PHE B 1 223 ? -5.395 7.246 2.084 1 98.25 223 PHE B CA 1
ATOM 4059 C C . PHE B 1 223 ? -5.668 8.656 2.596 1 98.25 223 PHE B C 1
ATOM 4061 O O . PHE B 1 223 ? -6.785 8.969 3.012 1 98.25 223 PHE B O 1
ATOM 4068 N N . TYR B 1 224 ? -4.637 9.461 2.604 1 98.62 224 TYR B N 1
ATOM 4069 C CA . TYR B 1 224 ? -4.629 10.844 3.072 1 98.62 224 TYR B CA 1
ATOM 4070 C C . TYR B 1 224 ? -3.971 11.766 2.051 1 98.62 224 TYR B C 1
ATOM 4072 O O . TYR B 1 224 ? -2.967 11.398 1.433 1 98.62 224 TYR B O 1
ATOM 4080 N N . ILE B 1 225 ? -4.547 12.852 1.865 1 98.75 225 ILE B N 1
ATOM 4081 C CA . ILE B 1 225 ? -3.951 13.906 1.044 1 98.75 225 ILE B CA 1
ATOM 4082 C C . ILE B 1 225 ? -3.697 15.141 1.896 1 98.75 225 ILE B C 1
ATOM 4084 O O . ILE B 1 225 ? -4.629 15.711 2.473 1 98.75 225 ILE B O 1
ATOM 4088 N N . TYR B 1 226 ? -2.473 15.562 1.972 1 98.44 226 TYR B N 1
ATOM 4089 C CA . TYR B 1 226 ? -2.07 16.734 2.748 1 98.44 226 TYR B CA 1
ATOM 4090 C C . TYR B 1 226 ? -1.65 17.875 1.835 1 98.44 226 TYR B C 1
ATOM 4092 O O . TYR B 1 226 ? -0.83 17.688 0.933 1 98.44 226 TYR B O 1
ATOM 4100 N N . ARG B 1 227 ? -2.219 18.984 2.07 1 97.81 227 ARG B N 1
ATOM 4101 C CA . ARG B 1 227 ? -1.821 20.203 1.393 1 97.81 227 ARG B CA 1
ATOM 4102 C C . ARG B 1 227 ? -1.281 21.234 2.387 1 97.81 227 ARG B C 1
ATOM 4104 O O . ARG B 1 227 ? -1.822 21.391 3.484 1 97.81 227 ARG B O 1
ATOM 4111 N N . TYR B 1 228 ? -0.352 21.969 1.992 1 96.56 228 TYR B N 1
ATOM 4112 C CA . TYR B 1 228 ? 0.336 22.891 2.877 1 96.56 228 TYR B CA 1
ATOM 4113 C C . TYR B 1 228 ? 0.189 24.328 2.381 1 96.56 228 TYR B C 1
ATOM 4115 O O . TYR B 1 228 ? -0.096 24.562 1.203 1 96.56 228 TYR B O 1
ATOM 4123 N N . PRO B 1 229 ? 0.323 25.234 3.299 1 94.38 229 PRO B N 1
ATOM 4124 C CA . PRO B 1 229 ? 0.084 26.641 2.943 1 94.38 229 PRO B CA 1
ATOM 4125 C C . PRO B 1 229 ? 1.084 27.172 1.917 1 94.38 229 PRO B C 1
ATOM 4127 O O . PRO B 1 229 ? 0.715 27.953 1.032 1 94.38 229 PRO B O 1
ATOM 4130 N N . ASP B 1 230 ? 2.305 26.797 1.992 1 92.56 230 ASP B N 1
ATOM 4131 C CA . ASP B 1 230 ? 3.33 27.234 1.048 1 92.56 230 ASP B CA 1
ATOM 4132 C C . ASP B 1 230 ? 3.215 26.469 -0.273 1 92.56 230 ASP B C 1
ATOM 4134 O O . ASP B 1 230 ? 3.355 25.25 -0.308 1 92.56 230 ASP B O 1
ATOM 4138 N N . PRO B 1 231 ? 3.029 27.172 -1.327 1 90.38 231 PRO B N 1
ATOM 4139 C CA . PRO B 1 231 ? 2.84 26.516 -2.623 1 90.38 231 PRO B CA 1
ATOM 4140 C C . PRO B 1 231 ? 4.078 25.75 -3.082 1 90.38 231 PRO B C 1
ATOM 4142 O O . PRO B 1 231 ? 3.986 24.891 -3.963 1 90.38 231 PRO B O 1
ATOM 4145 N N . GLY B 1 232 ? 5.23 26.094 -2.549 1 90.56 232 GLY B N 1
ATOM 4146 C CA . GLY B 1 232 ? 6.438 25.344 -2.877 1 90.56 232 GLY B CA 1
ATOM 4147 C C . GLY B 1 232 ? 6.504 23.984 -2.215 1 90.56 232 GLY B C 1
ATOM 4148 O O . GLY B 1 232 ? 7.297 23.141 -2.615 1 90.56 232 GLY B O 1
ATOM 4149 N N . ASP B 1 233 ? 5.719 23.797 -1.224 1 93.62 233 ASP B N 1
ATOM 4150 C CA . ASP B 1 233 ? 5.656 22.484 -0.566 1 93.62 233 ASP B CA 1
ATOM 4151 C C . ASP B 1 233 ? 4.84 21.5 -1.392 1 93.62 233 ASP B C 1
ATOM 4153 O O . ASP B 1 233 ? 3.795 21.844 -1.94 1 93.62 233 ASP B O 1
ATOM 4157 N N . PRO B 1 234 ? 5.332 20.328 -1.51 1 93.56 234 PRO B N 1
ATOM 4158 C CA . PRO B 1 234 ? 4.59 19.344 -2.305 1 93.56 234 PRO B CA 1
ATOM 4159 C C . PRO B 1 234 ? 3.305 18.891 -1.623 1 93.56 234 PRO B C 1
ATOM 4161 O O . PRO B 1 234 ? 3.236 18.844 -0.392 1 93.56 234 PRO B O 1
ATOM 4164 N N . VAL B 1 235 ? 2.311 18.641 -2.443 1 97.12 235 VAL B N 1
ATOM 4165 C CA . VAL B 1 235 ? 1.186 17.844 -1.953 1 97.12 235 VAL B CA 1
ATOM 4166 C C . VAL B 1 235 ? 1.646 16.422 -1.649 1 97.12 235 VAL B C 1
ATOM 4168 O O . VAL B 1 235 ? 2.391 15.82 -2.43 1 97.12 235 VAL B O 1
ATOM 4171 N N . VAL B 1 236 ? 1.229 15.898 -0.507 1 97.62 236 VAL B N 1
ATOM 4172 C CA . VAL B 1 236 ? 1.684 14.578 -0.093 1 97.62 236 VAL B CA 1
ATOM 4173 C C . VAL B 1 236 ? 0.487 13.641 0.047 1 97.62 236 VAL B C 1
ATOM 4175 O O . VAL B 1 236 ? -0.519 13.992 0.667 1 97.62 236 VAL B O 1
ATOM 4178 N N . VAL B 1 237 ? 0.595 12.453 -0.568 1 98.31 237 VAL B N 1
ATOM 4179 C CA . VAL B 1 237 ? -0.39 11.391 -0.388 1 98.31 237 VAL B CA 1
ATOM 4180 C C . VAL B 1 237 ? 0.201 10.273 0.473 1 98.31 237 VAL B C 1
ATOM 4182 O O . VAL B 1 237 ? 1.305 9.797 0.205 1 98.31 237 VAL B O 1
ATOM 4185 N N . ALA B 1 238 ? -0.479 9.969 1.524 1 98 238 ALA B N 1
ATOM 4186 C CA . ALA B 1 238 ? -0.111 8.797 2.326 1 98 238 ALA B CA 1
ATOM 4187 C C . ALA B 1 238 ? -1.13 7.676 2.158 1 98 238 ALA B C 1
ATOM 4189 O O . ALA B 1 238 ? -2.34 7.914 2.207 1 98 238 ALA B O 1
ATOM 4190 N N . VAL B 1 239 ? -0.698 6.438 1.886 1 97.75 239 VAL B N 1
ATOM 4191 C CA . VAL B 1 239 ? -1.552 5.27 1.699 1 97.75 239 VAL B CA 1
ATOM 4192 C C . VAL B 1 239 ? -1.309 4.266 2.824 1 97.75 239 VAL B C 1
ATOM 4194 O O . VAL B 1 239 ? -0.166 3.881 3.084 1 97.75 239 VAL B O 1
ATOM 4197 N N . ASP B 1 240 ? -2.391 3.881 3.475 1 95.38 240 ASP B N 1
ATOM 4198 C CA . ASP B 1 240 ? -2.322 3.004 4.637 1 95.38 240 ASP B CA 1
ATOM 4199 C C . ASP B 1 240 ? -2.537 1.545 4.242 1 95.38 240 ASP B C 1
ATOM 4201 O O . ASP B 1 240 ? -3.535 1.213 3.6 1 95.38 240 ASP B O 1
ATOM 4205 N N . THR B 1 241 ? -1.588 0.686 4.559 1 94.5 241 THR B N 1
ATOM 4206 C CA . THR B 1 241 ? -1.719 -0.762 4.438 1 94.5 241 THR B CA 1
ATOM 4207 C C . THR B 1 241 ? -1.447 -1.446 5.773 1 94.5 241 THR B C 1
ATOM 4209 O O . THR B 1 241 ? -1.279 -0.778 6.797 1 94.5 241 THR B O 1
ATOM 4212 N N . VAL B 1 242 ? -1.44 -2.756 5.809 1 93.06 242 VAL B N 1
ATOM 4213 C CA . VAL B 1 242 ? -1.453 -3.48 7.074 1 93.06 242 VAL B CA 1
ATOM 4214 C C . VAL B 1 242 ? -0.105 -3.322 7.773 1 93.06 242 VAL B C 1
ATOM 4216 O O . VAL B 1 242 ? -0.048 -2.971 8.953 1 93.06 242 VAL B O 1
ATOM 4219 N N . THR B 1 243 ? 1.01 -3.5 7.031 1 92.62 243 THR B N 1
ATOM 4220 C CA . THR B 1 243 ? 2.299 -3.516 7.715 1 92.62 243 THR B CA 1
ATOM 4221 C C . THR B 1 243 ? 3.16 -2.338 7.266 1 92.62 243 THR B C 1
ATOM 4223 O O . THR B 1 243 ? 4.211 -2.074 7.855 1 92.62 243 THR B O 1
ATOM 4226 N N . SER B 1 244 ? 2.66 -1.682 6.188 1 91.5 244 SER B N 1
ATOM 4227 C CA . SER B 1 244 ? 3.473 -0.605 5.629 1 91.5 244 SER B CA 1
ATOM 4228 C C . SER B 1 244 ? 2.602 0.54 5.125 1 91.5 244 SER B C 1
ATOM 4230 O O . SER B 1 244 ? 1.413 0.352 4.859 1 91.5 244 SER B O 1
ATOM 4232 N N . ASP B 1 245 ? 3.211 1.677 5.082 1 93.38 245 ASP B N 1
ATOM 4233 C CA . ASP B 1 245 ? 2.57 2.842 4.48 1 93.38 245 ASP B CA 1
ATOM 4234 C C . ASP B 1 245 ? 3.383 3.369 3.301 1 93.38 245 ASP B C 1
ATOM 4236 O O . ASP B 1 245 ? 4.602 3.182 3.246 1 93.38 245 ASP B O 1
ATOM 4240 N N . LEU B 1 246 ? 2.643 3.941 2.354 1 95.75 246 LEU B N 1
ATOM 4241 C CA . LEU B 1 246 ? 3.281 4.629 1.237 1 95.75 246 LEU B CA 1
ATOM 4242 C C . LEU B 1 246 ? 3.145 6.141 1.38 1 95.75 246 LEU B C 1
ATOM 4244 O O . LEU B 1 246 ? 2.098 6.637 1.802 1 95.75 246 LEU B O 1
ATOM 4248 N N . VAL B 1 247 ? 4.223 6.832 1.119 1 95.38 247 VAL B N 1
ATOM 4249 C CA . VAL B 1 247 ? 4.207 8.289 1.005 1 95.38 247 VAL B CA 1
ATOM 4250 C C . VAL B 1 247 ? 4.527 8.695 -0.432 1 95.38 247 VAL B C 1
ATOM 4252 O O . VAL B 1 247 ? 5.625 8.438 -0.928 1 95.38 247 VAL B O 1
ATOM 4255 N N . LEU B 1 248 ? 3.576 9.32 -1.08 1 96.12 248 LEU B N 1
ATOM 4256 C CA . LEU B 1 248 ? 3.676 9.641 -2.502 1 96.12 248 LEU B CA 1
ATOM 4257 C C . LEU B 1 248 ? 3.67 11.148 -2.727 1 96.12 248 LEU B C 1
ATOM 4259 O O . LEU B 1 248 ? 2.787 11.852 -2.234 1 96.12 248 LEU B O 1
ATOM 4263 N N . THR B 1 249 ? 4.672 11.617 -3.488 1 94.12 249 THR B N 1
ATOM 4264 C CA . THR B 1 249 ? 4.742 13.047 -3.795 1 94.12 249 THR B CA 1
ATOM 4265 C C . THR B 1 249 ? 4.836 13.273 -5.301 1 94.12 249 THR B C 1
ATOM 4267 O O . THR B 1 249 ? 4.711 14.398 -5.773 1 94.12 249 THR B O 1
ATOM 4270 N N . GLU B 1 250 ? 5.074 12.141 -6.062 1 92.94 250 GLU B N 1
ATOM 4271 C CA . GLU B 1 250 ? 5.16 12.273 -7.512 1 92.94 250 GLU B CA 1
ATOM 4272 C C . GLU B 1 250 ? 3.854 12.812 -8.094 1 92.94 250 GLU B C 1
ATOM 4274 O O . GLU B 1 250 ? 2.771 12.328 -7.754 1 92.94 250 GLU B O 1
ATOM 4279 N N . PRO B 1 251 ? 3.898 13.758 -9 1 92.94 251 PRO B N 1
ATOM 4280 C CA . PRO B 1 251 ? 2.701 14.422 -9.516 1 92.94 251 PRO B CA 1
ATOM 4281 C C . PRO B 1 251 ? 1.682 13.445 -10.094 1 92.94 251 PRO B C 1
ATOM 4283 O O . PRO B 1 251 ? 0.476 13.617 -9.906 1 92.94 251 PRO B O 1
ATOM 4286 N N . ALA B 1 252 ? 2.16 12.406 -10.781 1 92.81 252 ALA B N 1
ATOM 4287 C CA . ALA B 1 252 ? 1.243 11.438 -11.383 1 92.81 252 ALA B CA 1
ATOM 4288 C C . ALA B 1 252 ? 0.43 10.719 -10.312 1 92.81 252 ALA B C 1
ATOM 4290 O O . ALA B 1 252 ? -0.784 10.547 -10.453 1 92.81 252 ALA B O 1
ATOM 4291 N N . ASP B 1 253 ? 1.068 10.328 -9.258 1 94.75 253 ASP B N 1
ATOM 4292 C CA . ASP B 1 253 ? 0.38 9.672 -8.156 1 94.75 253 ASP B CA 1
ATOM 4293 C C . ASP B 1 253 ? -0.595 10.625 -7.465 1 94.75 253 ASP B C 1
ATOM 4295 O O . ASP B 1 253 ? -1.757 10.281 -7.242 1 94.75 253 ASP B O 1
ATOM 4299 N N . VAL B 1 254 ? -0.099 11.805 -7.172 1 96.44 254 VAL B N 1
ATOM 4300 C CA . VAL B 1 254 ? -0.89 12.797 -6.449 1 96.44 254 VAL B CA 1
ATOM 4301 C C . VAL B 1 254 ? -2.15 13.133 -7.246 1 96.44 254 VAL B C 1
ATOM 4303 O O . VAL B 1 254 ? -3.252 13.156 -6.691 1 96.44 254 VAL B O 1
ATOM 4306 N N . THR B 1 255 ? -1.998 13.32 -8.539 1 94.62 255 THR B N 1
ATOM 4307 C CA . THR B 1 255 ? -3.131 13.648 -9.398 1 94.62 255 THR B CA 1
ATOM 4308 C C . THR B 1 255 ? -4.168 12.531 -9.375 1 94.62 255 THR B C 1
ATOM 4310 O O . THR B 1 255 ? -5.371 12.797 -9.305 1 94.62 255 THR B O 1
ATOM 4313 N N . HIS B 1 256 ? -3.738 11.336 -9.367 1 93.44 256 HIS B N 1
ATOM 4314 C CA . HIS B 1 256 ? -4.652 10.203 -9.367 1 93.44 256 HIS B CA 1
ATOM 4315 C C . HIS B 1 256 ? -5.457 10.141 -8.07 1 93.44 256 HIS B C 1
ATOM 4317 O O . HIS B 1 256 ? -6.668 9.914 -8.094 1 93.44 256 HIS B O 1
ATOM 4323 N N . TYR B 1 257 ? -4.844 10.383 -7.016 1 95.69 257 TYR B N 1
ATOM 4324 C CA . TYR B 1 257 ? -5.539 10.305 -5.734 1 95.69 257 TYR B CA 1
ATOM 4325 C C . TYR B 1 257 ? -6.445 11.516 -5.539 1 95.69 257 TYR B C 1
ATOM 4327 O O . TYR B 1 257 ? -7.512 11.406 -4.926 1 95.69 257 TYR B O 1
ATOM 4335 N N . LEU B 1 258 ? -5.996 12.695 -6.027 1 95.88 258 LEU B N 1
ATOM 4336 C CA . LEU B 1 258 ? -6.871 13.859 -5.992 1 95.88 258 LEU B CA 1
ATOM 4337 C C . LEU B 1 258 ? -8.148 13.609 -6.793 1 95.88 258 LEU B C 1
ATOM 4339 O O . LEU B 1 258 ? -9.25 13.891 -6.32 1 95.88 258 LEU B O 1
ATOM 4343 N N . ASN B 1 259 ? -7.961 13.023 -7.973 1 93.31 259 ASN B N 1
ATOM 4344 C CA . ASN B 1 259 ? -9.109 12.688 -8.812 1 93.31 259 ASN B CA 1
ATOM 4345 C C . ASN B 1 259 ? -10 11.648 -8.141 1 93.31 259 ASN B C 1
ATOM 4347 O O . ASN B 1 259 ? -11.227 11.758 -8.18 1 93.31 259 ASN B O 1
ATOM 4351 N N . LEU B 1 260 ? -9.398 10.664 -7.578 1 94.06 260 LEU B N 1
ATOM 4352 C CA . LEU B 1 260 ? -10.148 9.641 -6.871 1 94.06 260 LEU B CA 1
ATOM 4353 C C . LEU B 1 260 ? -10.961 10.242 -5.73 1 94.06 260 LEU B C 1
ATOM 4355 O O . LEU B 1 260 ? -12.148 9.945 -5.578 1 94.06 260 LEU B O 1
ATOM 4359 N N . TYR B 1 261 ? -10.32 11.086 -4.949 1 96.31 261 TYR B N 1
ATOM 4360 C CA . TYR B 1 261 ? -11.023 11.695 -3.826 1 96.31 261 TYR B CA 1
ATOM 4361 C C . TYR B 1 261 ? -12.219 12.516 -4.309 1 96.31 261 TYR B C 1
ATOM 4363 O O . TYR B 1 261 ? -13.281 12.5 -3.688 1 96.31 261 TYR B O 1
ATOM 4371 N N . GLU B 1 262 ? -12.047 13.219 -5.375 1 94.62 262 GLU B N 1
ATOM 4372 C CA . GLU B 1 262 ? -13.148 14 -5.945 1 94.62 262 GLU B CA 1
ATOM 4373 C C . GLU B 1 262 ? -14.312 13.102 -6.336 1 94.62 262 GLU B C 1
ATOM 4375 O O . GLU B 1 262 ? -15.477 13.43 -6.074 1 94.62 262 GLU B O 1
ATOM 4380 N N . ARG B 1 263 ? -14.047 12.016 -6.879 1 93.25 263 ARG B N 1
ATOM 4381 C CA . ARG B 1 263 ? -15.094 11.07 -7.273 1 93.25 263 ARG B CA 1
ATOM 4382 C C . ARG B 1 263 ? -15.781 10.477 -6.051 1 93.25 263 ARG B C 1
ATOM 4384 O O . ARG B 1 263 ? -16.984 10.211 -6.074 1 93.25 263 ARG B O 1
ATOM 4391 N N . LEU B 1 264 ? -14.977 10.203 -5.039 1 96 264 LEU B N 1
ATOM 4392 C CA . LEU B 1 264 ? -15.562 9.703 -3.801 1 96 264 LEU B CA 1
ATOM 4393 C C . LEU B 1 264 ? -16.484 10.742 -3.174 1 96 264 LEU B C 1
ATOM 4395 O O . LEU B 1 264 ? -17.531 10.398 -2.635 1 96 264 LEU B O 1
ATOM 4399 N N . GLN B 1 265 ? -16.094 11.984 -3.271 1 96.12 265 GLN B N 1
ATOM 4400 C CA . GLN B 1 265 ? -16.938 13.062 -2.775 1 96.12 265 GLN B CA 1
ATOM 4401 C C . GLN B 1 265 ? -18.266 13.102 -3.521 1 96.12 265 GLN B C 1
ATOM 4403 O O . GLN B 1 265 ? -19.328 13.273 -2.91 1 96.12 265 GLN B O 1
ATOM 4408 N N . ASP B 1 266 ? -18.203 12.844 -4.812 1 94.19 266 ASP B N 1
ATOM 4409 C CA . ASP B 1 266 ? -19.406 12.859 -5.645 1 94.19 266 ASP B CA 1
ATOM 4410 C C . ASP B 1 266 ? -20.328 11.695 -5.297 1 94.19 266 ASP B C 1
ATOM 4412 O O . ASP B 1 266 ? -21.562 11.828 -5.352 1 94.19 266 ASP B O 1
ATOM 4416 N N . ALA B 1 267 ? -19.766 10.633 -4.934 1 95.06 267 ALA B N 1
ATOM 4417 C CA . ALA B 1 267 ? -20.531 9.414 -4.691 1 95.06 267 ALA B CA 1
ATOM 4418 C C . ALA B 1 267 ? -21.016 9.352 -3.25 1 95.06 267 ALA B C 1
ATOM 4420 O O . ALA B 1 267 ? -21.953 8.602 -2.936 1 95.06 267 ALA B O 1
ATOM 4421 N N . ALA B 1 268 ? -20.391 10.094 -2.346 1 97.25 268 ALA B N 1
ATOM 4422 C CA . ALA B 1 268 ? -20.688 10.047 -0.918 1 97.25 268 ALA B CA 1
ATOM 4423 C C . ALA B 1 268 ? -22 10.766 -0.612 1 97.25 268 ALA B C 1
ATOM 4425 O O . ALA B 1 268 ? -22.438 11.617 -1.388 1 97.25 268 ALA B O 1
ATOM 4426 N N . LEU B 1 269 ? -22.609 10.398 0.458 1 98.06 269 LEU B N 1
ATOM 4427 C CA . LEU B 1 269 ? -23.75 11.141 0.976 1 98.06 269 LEU B CA 1
ATOM 4428 C C . LEU B 1 269 ? -23.359 12.586 1.288 1 98.06 269 LEU B C 1
ATOM 4430 O O . LEU B 1 269 ? -22.188 12.875 1.527 1 98.06 269 LEU B O 1
ATOM 4434 N N . SER B 1 270 ? -24.359 13.508 1.252 1 97.75 270 SER B N 1
ATOM 4435 C CA . SER B 1 270 ? -24.125 14.859 1.753 1 97.75 270 SER B CA 1
ATOM 4436 C C . SER B 1 270 ? -23.688 14.836 3.213 1 97.75 270 SER B C 1
ATOM 4438 O O . SER B 1 270 ? -23.875 13.836 3.906 1 97.75 270 SER B O 1
ATOM 4440 N N . ALA B 1 271 ? -23.078 15.922 3.672 1 97.5 271 ALA B N 1
ATOM 4441 C CA . ALA B 1 271 ? -22.656 16.016 5.066 1 97.5 271 ALA B CA 1
ATOM 4442 C C . ALA B 1 271 ? -23.828 15.758 6.012 1 97.5 271 ALA B C 1
ATOM 4444 O O . ALA B 1 271 ? -23.703 15 6.98 1 97.5 271 ALA B O 1
ATOM 4445 N N . THR B 1 272 ? -24.969 16.312 5.684 1 97.69 272 THR B N 1
ATOM 4446 C CA . THR B 1 272 ? -26.156 16.172 6.523 1 97.69 272 THR B CA 1
ATOM 4447 C C . THR B 1 272 ? -26.672 14.734 6.523 1 97.69 272 THR B C 1
ATOM 4449 O O . THR B 1 272 ? -26.922 14.164 7.582 1 97.69 272 THR B O 1
ATOM 4452 N N . ASP B 1 273 ? -26.781 14.125 5.363 1 98.38 273 ASP B N 1
ATOM 4453 C CA . ASP B 1 273 ? -27.266 12.742 5.254 1 98.38 273 ASP B CA 1
ATOM 4454 C C . ASP B 1 273 ? -26.281 11.773 5.906 1 98.38 273 ASP B C 1
ATOM 4456 O O . ASP B 1 273 ? -26.688 10.75 6.457 1 98.38 273 ASP B O 1
ATOM 4460 N N . SER B 1 274 ? -25 12.117 5.805 1 98.62 274 SER B N 1
ATOM 4461 C CA . SER B 1 274 ? -23.969 11.289 6.434 1 98.62 274 SER B CA 1
ATOM 4462 C C . SER B 1 274 ? -24.141 11.258 7.949 1 98.62 274 SER B C 1
ATOM 4464 O O . SER B 1 274 ? -24.094 10.188 8.562 1 98.62 274 SER B O 1
ATOM 4466 N N . LEU B 1 275 ? -24.391 12.422 8.539 1 98.25 275 LEU B N 1
ATOM 4467 C CA . LEU B 1 275 ? -24.578 12.492 9.984 1 98.25 275 LEU B CA 1
ATOM 4468 C C . LEU B 1 275 ? -25.844 11.766 10.398 1 98.25 275 LEU B C 1
ATOM 4470 O O . LEU B 1 275 ? -25.875 11.109 11.438 1 98.25 275 LEU B O 1
ATOM 4474 N N . THR B 1 276 ? -26.891 11.836 9.562 1 98.38 276 THR B N 1
ATOM 4475 C CA . THR B 1 276 ? -28.125 11.109 9.82 1 98.38 276 THR B CA 1
ATOM 4476 C C . THR B 1 276 ? -27.875 9.602 9.773 1 98.38 276 THR B C 1
ATOM 4478 O O . THR B 1 276 ? -28.344 8.867 10.648 1 98.38 276 THR B O 1
ATOM 4481 N N . PHE B 1 277 ? -27.203 9.211 8.805 1 98.38 277 PHE B N 1
ATOM 4482 C CA . PHE B 1 277 ? -26.844 7.805 8.656 1 98.38 277 PHE B CA 1
ATOM 4483 C C . PHE B 1 277 ? -26.094 7.312 9.883 1 98.38 277 PHE B C 1
ATOM 4485 O O . PHE B 1 277 ? -26.438 6.285 10.469 1 98.38 277 PHE B O 1
ATOM 4492 N N . LEU B 1 278 ? -24.984 8.055 10.266 1 98.25 278 LEU B N 1
ATOM 4493 C CA . LEU B 1 278 ? -24.156 7.664 11.398 1 98.25 278 LEU B CA 1
ATOM 4494 C C . LEU B 1 278 ? -24.969 7.617 12.68 1 98.25 278 LEU B C 1
ATOM 4496 O O . LEU B 1 278 ? -24.797 6.719 13.508 1 98.25 278 LEU B O 1
ATOM 4500 N N . ALA B 1 279 ? -25.859 8.586 12.867 1 98.06 279 ALA B N 1
ATOM 4501 C CA . ALA B 1 279 ? -26.719 8.617 14.047 1 98.06 279 ALA B CA 1
ATOM 4502 C C . ALA B 1 279 ? -27.625 7.398 14.102 1 98.06 279 ALA B C 1
ATOM 4504 O O . ALA B 1 279 ? -27.828 6.816 15.172 1 98.06 279 ALA B O 1
ATOM 4505 N N . THR B 1 280 ? -28.141 6.973 12.992 1 97.88 280 THR B N 1
ATOM 4506 C CA . THR B 1 280 ? -29.031 5.816 12.906 1 97.88 280 THR B CA 1
ATOM 4507 C C . THR B 1 280 ? -28.297 4.539 13.289 1 97.88 280 THR B C 1
ATOM 4509 O O . THR B 1 280 ? -28.781 3.744 14.086 1 97.88 280 THR B O 1
ATOM 4512 N N . VAL B 1 281 ? -27.125 4.414 12.719 1 96.62 281 VAL B N 1
ATOM 4513 C CA . VAL B 1 281 ? -26.359 3.211 13.008 1 96.62 281 VAL B CA 1
ATOM 4514 C C . VAL B 1 281 ? -25.938 3.203 14.477 1 96.62 281 VAL B C 1
ATOM 4516 O O . VAL B 1 281 ? -25.938 2.152 15.125 1 96.62 281 VAL B O 1
ATOM 4519 N N . ALA B 1 282 ? -25.531 4.387 14.992 1 96.69 282 ALA B N 1
ATOM 4520 C CA . ALA B 1 282 ? -25.172 4.484 16.406 1 96.69 282 ALA B CA 1
ATOM 4521 C C . ALA B 1 282 ? -26.312 4 17.297 1 96.69 282 ALA B C 1
ATOM 4523 O O . ALA B 1 282 ? -26.094 3.23 18.234 1 96.69 282 ALA B O 1
ATOM 4524 N N . LYS B 1 283 ? -27.484 4.41 17 1 95.75 283 LYS B N 1
ATOM 4525 C CA . LYS B 1 283 ? -28.672 4.012 17.766 1 95.75 283 LYS B CA 1
ATOM 4526 C C . LYS B 1 283 ? -28.891 2.502 17.688 1 95.75 283 LYS B C 1
ATOM 4528 O O . LYS B 1 283 ? -29.188 1.864 18.703 1 95.75 283 LYS B O 1
ATOM 4533 N N . GLU B 1 284 ? -28.688 1.962 16.531 1 94 284 GLU B N 1
ATOM 4534 C CA . GLU B 1 284 ? -28.844 0.523 16.344 1 94 284 GLU B CA 1
ATOM 4535 C C . GLU B 1 284 ? -27.844 -0.258 17.188 1 94 284 GLU B C 1
ATOM 4537 O O . GLU B 1 284 ? -28.203 -1.233 17.859 1 94 284 GLU B O 1
ATOM 4542 N N . LEU B 1 285 ? -26.625 0.195 17.203 1 91.62 285 LEU B N 1
ATOM 4543 C CA . LEU B 1 285 ? -25.562 -0.503 17.922 1 91.62 285 LEU B CA 1
ATOM 4544 C C . LEU B 1 285 ? -25.734 -0.368 19.422 1 91.62 285 LEU B C 1
ATOM 4546 O O . LEU B 1 285 ? -25.484 -1.312 20.172 1 91.62 285 LEU B O 1
ATOM 4550 N N . LEU B 1 286 ? -26.203 0.757 19.859 1 90.88 286 LEU B N 1
ATOM 4551 C CA . LEU B 1 286 ? -26.312 1.023 21.281 1 90.88 286 LEU B CA 1
ATOM 4552 C C . LEU B 1 286 ? -27.578 0.393 21.859 1 90.88 286 LEU B C 1
ATOM 4554 O O . LEU B 1 286 ? -27.609 0.01 23.031 1 90.88 286 LEU B O 1
ATOM 4558 N N . THR B 1 287 ? -28.562 0.242 21.062 1 87.44 287 THR B N 1
ATOM 4559 C CA . THR B 1 287 ? -29.781 -0.448 21.484 1 87.44 287 THR B CA 1
ATOM 4560 C C . THR B 1 287 ? -29.531 -1.947 21.625 1 87.44 287 THR B C 1
ATOM 4562 O O . THR B 1 287 ? -30 -2.578 22.578 1 87.44 287 THR B O 1
ATOM 4565 N N . GLU B 1 288 ? -28.844 -2.49 20.75 1 79.62 288 GLU B N 1
ATOM 4566 C CA . GLU B 1 288 ? -28.516 -3.916 20.781 1 79.62 288 GLU B CA 1
ATOM 4567 C C . GLU B 1 288 ? -27.719 -4.273 22.031 1 79.62 288 GLU B C 1
ATOM 4569 O O . GLU B 1 288 ? -27.797 -5.398 22.531 1 79.62 288 GLU B O 1
ATOM 4574 N N . THR B 1 289 ? -26.969 -3.309 22.562 1 76.88 289 THR B N 1
ATOM 4575 C CA . THR B 1 289 ? -26.109 -3.594 23.703 1 76.88 289 THR B CA 1
ATOM 4576 C C . THR B 1 289 ? -26.781 -3.152 25 1 76.88 289 THR B C 1
ATOM 4578 O O . THR B 1 289 ? -26.172 -3.229 26.078 1 76.88 289 THR B O 1
ATOM 4581 N N . GLY B 1 290 ? -28.047 -2.764 24.922 1 70.19 290 GLY B N 1
ATOM 4582 C CA . GLY B 1 290 ? -28.812 -2.395 26.094 1 70.19 290 GLY B CA 1
ATOM 4583 C C . GLY B 1 290 ? -28.453 -1.022 26.641 1 70.19 290 GLY B C 1
ATOM 4584 O O . GLY B 1 290 ? -28.781 -0.693 27.781 1 70.19 290 GLY B O 1
ATOM 4585 N N . GLN B 1 291 ? -27.594 -0.327 26.016 1 59.62 291 GLN B N 1
ATOM 4586 C CA . GLN B 1 291 ? -27.203 0.986 26.516 1 59.62 291 GLN B CA 1
ATOM 4587 C C . GLN B 1 291 ? -28.219 2.055 26.094 1 59.62 291 GLN B C 1
ATOM 4589 O O . GLN B 1 291 ? -28.781 1.995 25 1 59.62 291 GLN B O 1
ATOM 4594 N N . GLN B 1 292 ? -29.031 2.65 27.141 1 49.78 292 GLN B N 1
ATOM 4595 C CA . GLN B 1 292 ? -30.078 3.646 27.016 1 49.78 292 GLN B CA 1
ATOM 4596 C C . GLN B 1 292 ? -29.594 4.887 26.281 1 49.78 292 GLN B C 1
ATOM 4598 O O . GLN B 1 292 ? -28.469 5.344 26.484 1 49.78 292 GLN B O 1
ATOM 4603 N N . ILE B 1 293 ? -30.25 5.238 25.016 1 47.44 293 ILE B N 1
ATOM 4604 C CA . ILE B 1 293 ? -30.062 6.457 24.25 1 47.44 293 ILE B CA 1
ATOM 4605 C C . ILE B 1 293 ? -30.578 7.656 25.031 1 47.44 293 ILE B C 1
ATOM 4607 O O . ILE B 1 293 ? -31.656 7.598 25.625 1 47.44 293 ILE B O 1
#

Radius of gyration: 26.14 Å; Cα contacts (8 Å, |Δi|>4): 954; chains: 2; bounding box: 73×66×56 Å

Sequence (586 aa):
MISPYVRRRRLAAELIRLREEHGYSADRLAKAIGVARQRISRVENGHVRPDLDEVMRILDVLGVGEKRWAQIMTIAREAQERGWWEKFADEMGPRQALYANLEAGAARICEYQMTLLPGLLQVPDYTAERIRIDKADWSEQFDPARALEARAGRQRLLVRPGGPCYEVIIDELAVRRPAAPPSVVGAQLRHLVDVGGQRAKTTIRVLPLTASISGHAVPKSAFYIYRYPDPGDPVVVAVDTVTSDLVLTEPADVTHYLNLYERLQDAALSATDSLTFLATVAKELLTETGQQIMISPYVRRRRLAAELIRLREEHGYSADRLAKAIGVARQRISRVENGHVRPDLDEVMRILDVLGVGEKRWAQIMTIAREAQERGWWEKFADEMGPRQALYANLEAGAARICEYQMTLLPGLLQVPDYTAERIRIDKADWSEQFDPARALEARAGRQRLLVRPGGPCYEVIIDELAVRRPAAPPSVVGAQLRHLVDVGGQRAKTTIRVLPLTASISGHAVPKSAFYIYRYPDPGDPVVVAVDTVTSDLVLTEPADVTHYLNLYERLQDAALSATDSLTFLATVAKELLTETGQQI